Protein AF-A0A812UAV3-F1 (afdb_monomer)

Solvent-accessible surface area (backbone atoms only — not comparable to full-atom values): 24416 Å² total; per-residue (Å²): 135,82,79,85,73,84,75,76,77,79,78,67,85,79,80,67,70,70,55,84,59,73,52,41,30,26,35,54,51,100,90,45,75,41,75,50,57,68,69,61,24,50,52,53,50,53,34,50,75,70,68,50,48,68,52,76,51,78,52,83,92,41,41,26,45,36,31,65,83,81,31,32,38,28,34,68,79,81,64,49,73,31,49,43,48,80,42,46,48,85,60,47,77,77,42,89,72,80,38,66,63,57,42,49,52,50,43,66,77,47,30,64,61,61,100,86,54,86,52,33,39,32,72,67,38,46,73,77,63,51,90,75,89,85,60,59,70,69,58,48,51,52,50,52,51,50,50,54,62,70,30,51,63,79,84,58,95,38,34,45,64,64,34,51,36,50,39,52,47,39,61,70,46,65,55,46,72,69,50,49,51,52,53,48,53,53,48,33,61,49,40,76,79,37,81,56,52,63,62,51,52,50,54,47,48,63,73,37,24,42,32,57,80,86,39,54,42,68,37,27,39,46,70,30,50,53,51,48,24,60,59,30,65,76,49,63,90,85,43,64,54,30,58,35,23,52,52,50,52,52,28,49,79,69,74,61,44,82,67,59,91,83,31,63,36,31,48,47,53,50,52,39,41,55,70,66,36,57,68,25,52,30,29,42,32,34,27,49,78,50,75,84,42,20,74,70,45,16,77,70,62,37,94,84,42,78,56,52,80,42,37,29,36,32,36,49,44,94,90,56,55,37,20,38,36,43,29,36,39,75,46,80,41,57,67,67,68,52,100,77,44,67,55,78,39,80,42,78,58,54,52,30,60,72,51,72,66,55,52,54,47,48,42,60,71,75,37,43,91,64,51,28,56,90,54,48,30,71,66,85,39,35,19,54,58,50,36,26,56,50,31,37,69,52,47,61,37,74,56,60,64,77,62,68,47,42,43,60,59,42,72,74,22,71,62,51,61,75,40,41,71,59,45,34,63,72,57,43,56,79,81,128

Sequence (432 aa):
MPHPRRRELAVGKTISIQIELNEIVEVWRGGDWQCLIPSESLEMIRKREAHVRSFVISSNRGSYDIDLDSMTRKDHLSGRTRAIRFTHVEGLQDSGNWDFDKCKDFFTDMASGNAESEPLLTQDDLLCKWPGAVMDGDLLGETVREVMRSASLRDLAGLTKEEWVNYWALQVGEPSAASVAELTERLRVVLQYDSKVLERLQAIFEAFATAILGRNSLALPIDGLLEACRTMEAFPDHVMEKFWAQDILRQHDEGKLALEEDEELNYHDFMSVMLGRKRQKVYLLMYDITDGRASFWSWLLGPHFRAFWHTGVMVEFADKPGEFWFGGKVFLSTPCTTPFGEPVEKRFMGYTYRSREEVIHHIGVNFAHEFHKDSYDALTHNCNHFSDKLMMYLANEHVPEEILKQPELILNSPAVQLARPFLNRRFFVQGS

pLDDT: mean 77.72, std 17.41, range [23.72, 98.0]

Organism: Symbiodinium pilosum (NCBI:txid2952)

Radius of gyration: 24.92 Å; Cα contacts (8 Å, |Δi|>4): 625; chains: 1; bounding box: 63×48×78 Å

Secondary structure (DSSP, 8-state):
-PPPP-------------B--SEEEEEEETTEEEEPPHHHHHHHHHHHHTT--EEEEEETTEEEEEETTTTEEEETTT--EEEEEEEEGGGGGGS----HHHHHHHHHHH-B--TTS--BB-HHHHHHH-TT--S-HHHHHHHHHHHHHHH-SS--SSB-HHHHHHHHHHHHT---HHHHHHHHHHHHHHHTT-TTHHHHHHHHHHHHSPEETTEE-SEEEHHHHHHHHHHHTTS-TTSHHHHHHHHHHHHHHTT--SS-TT-EEEHHHHHHHHTT---EEEEEEEEETTTT-HHHHHHHH-TT----EEEEEEE--SS--EEEEESSSEEEE-TT-STT-S-SEEEEEEEE---HHHHHHHIIIIITTTSSTTT-BTTTBSHHHHHHHHHHHHHS-PPPHHHHTHHHHHHT-HHHHHHHHHHHHHHS----

InterPro domains:
  IPR008580 PPPDE peptidase domain [PF05903] (281-421)
  IPR008580 PPPDE peptidase domain [PS51858] (280-424)
  IPR008580 PPPDE peptidase domain [PTHR12378] (278-403)
  IPR008580 PPPDE peptidase domain [SM01179] (280-425)
  IPR042266 PPPDE peptidase domain superfamily [G3DSA:3.90.1720.30] (276-430)

Structure (mmCIF, N/CA/C/O backbone):
data_AF-A0A812UAV3-F1
#
_entry.id   AF-A0A812UAV3-F1
#
loop_
_atom_site.group_PDB
_atom_site.id
_atom_site.type_symbol
_atom_site.label_atom_id
_atom_site.label_alt_id
_atom_site.label_comp_id
_atom_site.label_asym_id
_atom_site.label_entity_id
_atom_site.label_seq_id
_atom_site.pdbx_PDB_ins_code
_atom_site.Cartn_x
_atom_site.Cartn_y
_atom_site.Cartn_z
_atom_site.occupancy
_atom_site.B_iso_or_equiv
_atom_site.auth_seq_id
_atom_site.auth_comp_id
_atom_site.auth_asym_id
_atom_site.auth_atom_id
_atom_site.pdbx_PDB_model_num
ATOM 1 N N . MET A 1 1 ? -33.068 -12.800 41.520 1.00 29.50 1 MET A N 1
ATOM 2 C CA . MET A 1 1 ? -31.710 -13.158 41.054 1.00 29.50 1 MET A CA 1
ATOM 3 C C . MET A 1 1 ? -31.037 -11.874 40.594 1.00 29.50 1 MET A C 1
ATOM 5 O O . MET A 1 1 ? -31.668 -11.166 39.820 1.00 29.50 1 MET A O 1
ATOM 9 N N . PRO A 1 2 ? -29.867 -11.492 41.126 1.00 29.45 2 PRO A N 1
ATOM 10 C CA . PRO A 1 2 ? -29.251 -10.213 40.795 1.00 29.45 2 PRO A CA 1
ATOM 11 C C . PRO A 1 2 ? -28.502 -10.281 39.456 1.00 29.45 2 PRO A C 1
ATOM 13 O O . PRO A 1 2 ? -27.875 -11.291 39.142 1.00 29.45 2 PRO A O 1
ATOM 16 N N . HIS A 1 3 ? -28.594 -9.187 38.694 1.00 23.72 3 HIS A N 1
ATOM 17 C CA . HIS A 1 3 ? -27.907 -8.924 37.425 1.00 23.72 3 HIS A CA 1
ATOM 18 C C . HIS A 1 3 ? -26.403 -9.268 37.464 1.00 23.72 3 HIS A C 1
ATOM 20 O O . HIS A 1 3 ? -25.733 -8.938 38.450 1.00 23.72 3 HIS A O 1
ATOM 26 N N . PRO A 1 4 ? -25.831 -9.846 36.389 1.00 27.66 4 PRO A N 1
ATOM 27 C CA . PRO A 1 4 ? -24.388 -9.992 36.274 1.00 27.66 4 PRO A CA 1
ATOM 28 C C . PRO A 1 4 ? -23.755 -8.605 36.092 1.00 27.66 4 PRO A C 1
ATOM 30 O O . PRO A 1 4 ? -24.096 -7.853 35.180 1.00 27.66 4 PRO A O 1
ATOM 33 N N . ARG A 1 5 ? -22.851 -8.258 37.012 1.00 27.56 5 ARG A N 1
ATOM 34 C CA . ARG A 1 5 ? -22.060 -7.022 36.995 1.00 27.56 5 ARG A CA 1
ATOM 35 C C . ARG A 1 5 ? -21.186 -6.994 35.738 1.00 27.56 5 ARG A C 1
ATOM 37 O O . ARG A 1 5 ? -20.491 -7.975 35.470 1.00 27.56 5 ARG A O 1
ATOM 44 N N . ARG A 1 6 ? -21.185 -5.862 35.019 1.00 29.69 6 ARG A N 1
ATOM 45 C CA . ARG A 1 6 ? -20.138 -5.502 34.047 1.00 29.69 6 ARG A CA 1
ATOM 46 C C . ARG A 1 6 ? -18.783 -5.702 34.732 1.00 29.69 6 ARG A C 1
ATOM 48 O O . ARG A 1 6 ? -18.502 -5.037 35.725 1.00 29.69 6 ARG A O 1
ATOM 55 N N . ARG A 1 7 ? -17.978 -6.648 34.247 1.00 27.36 7 ARG A N 1
ATOM 56 C CA . ARG A 1 7 ? -16.551 -6.689 34.571 1.00 27.36 7 ARG A CA 1
ATOM 57 C C . AR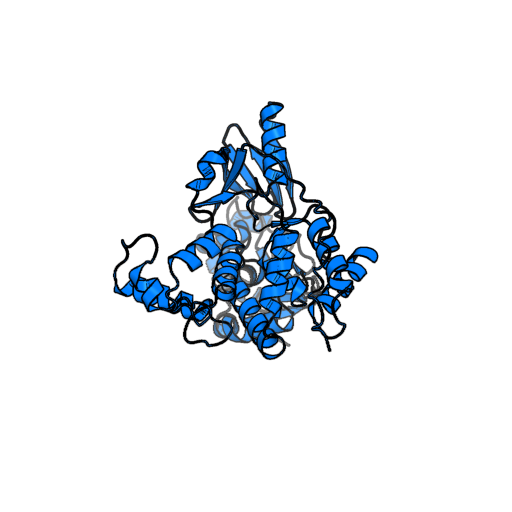G A 1 7 ? -15.896 -5.628 33.701 1.00 27.36 7 ARG A C 1
ATOM 59 O O . ARG A 1 7 ? -15.820 -5.804 32.491 1.00 27.36 7 ARG A O 1
ATOM 66 N N . GLU A 1 8 ? -15.503 -4.520 34.318 1.00 27.48 8 GLU A N 1
ATOM 67 C CA . GLU A 1 8 ? -14.506 -3.623 33.743 1.00 27.48 8 GLU A CA 1
ATOM 68 C C . GLU A 1 8 ? -13.278 -4.468 33.397 1.00 27.48 8 GLU A C 1
ATOM 70 O O . GLU A 1 8 ? -12.745 -5.188 34.248 1.00 27.48 8 GLU A O 1
ATOM 75 N N . LEU A 1 9 ? -12.891 -4.444 32.120 1.00 28.59 9 LEU A N 1
ATOM 76 C CA . LEU A 1 9 ? -11.579 -4.899 31.687 1.00 28.59 9 LEU A CA 1
ATOM 77 C C . LEU A 1 9 ? -10.562 -4.122 32.521 1.00 28.59 9 LEU A C 1
ATOM 79 O O . LEU A 1 9 ? -10.534 -2.893 32.482 1.00 28.59 9 LEU A O 1
ATOM 83 N N . ALA A 1 10 ? -9.779 -4.839 33.324 1.00 26.75 10 ALA A N 1
ATOM 84 C CA . ALA A 1 10 ? -8.639 -4.258 34.003 1.00 26.75 10 ALA A CA 1
ATOM 85 C C . ALA A 1 10 ? -7.691 -3.752 32.914 1.00 26.75 10 ALA A C 1
ATOM 87 O O . ALA A 1 10 ? -7.041 -4.547 32.239 1.00 26.75 10 ALA A O 1
ATOM 88 N N . VAL A 1 11 ? -7.686 -2.434 32.716 1.00 33.81 11 VAL A N 1
ATOM 89 C CA . VAL A 1 11 ? -6.739 -1.724 31.861 1.00 33.81 11 VAL A CA 1
ATOM 90 C C . VAL A 1 11 ? -5.353 -2.071 32.395 1.00 33.81 11 VAL A C 1
ATOM 92 O O . VAL A 1 11 ? -4.968 -1.649 33.489 1.00 33.81 11 VAL A O 1
ATOM 95 N N . GLY A 1 12 ? -4.653 -2.945 31.670 1.00 28.44 12 GLY A N 1
ATOM 96 C CA . GLY A 1 12 ? -3.251 -3.244 31.918 1.00 28.44 12 GLY A CA 1
ATOM 97 C C . GLY A 1 12 ? -2.475 -1.935 31.926 1.00 28.44 12 GLY A C 1
ATOM 98 O O . GLY A 1 12 ? -2.817 -1.016 31.185 1.00 28.44 12 GLY A O 1
ATOM 99 N N . LYS A 1 13 ? -1.490 -1.829 32.827 1.00 30.80 13 LYS A N 1
ATOM 100 C CA . LYS A 1 13 ? -0.606 -0.666 32.977 1.00 30.80 13 LYS A CA 1
ATOM 101 C C . LYS A 1 13 ? -0.277 -0.078 31.605 1.00 30.80 13 LYS A C 1
ATOM 103 O O . LYS A 1 13 ? 0.493 -0.669 30.858 1.00 30.80 13 LYS A O 1
ATOM 108 N N . THR A 1 14 ? -0.852 1.084 31.320 1.00 27.95 14 THR A N 1
ATOM 109 C CA . THR A 1 14 ? -0.539 1.918 30.170 1.00 27.95 14 THR A CA 1
ATOM 110 C C . THR A 1 14 ? 0.965 2.178 30.186 1.00 27.95 14 THR A C 1
ATOM 112 O O . THR A 1 14 ? 1.448 3.005 30.956 1.00 27.95 14 THR A O 1
ATOM 115 N N . ILE A 1 15 ? 1.733 1.457 29.370 1.00 31.69 15 ILE A N 1
ATOM 116 C CA . ILE A 1 15 ? 3.053 1.925 28.944 1.00 31.69 15 ILE A CA 1
ATOM 117 C C . ILE A 1 15 ? 2.779 2.828 27.742 1.00 31.69 15 ILE A C 1
ATOM 119 O O . ILE A 1 15 ? 3.135 2.539 26.609 1.00 31.69 15 ILE A O 1
ATOM 123 N N . SER A 1 16 ? 2.067 3.927 27.992 1.00 32.41 16 SER A N 1
ATOM 124 C CA . SER A 1 16 ? 2.140 5.078 27.111 1.00 32.41 16 SER A CA 1
ATOM 125 C C . SER A 1 16 ? 3.546 5.603 27.309 1.00 32.41 16 SER A C 1
ATOM 127 O O . SER A 1 16 ? 3.861 6.140 28.376 1.00 32.41 16 SER A O 1
ATOM 129 N N . ILE A 1 17 ? 4.409 5.448 26.312 1.00 34.84 17 ILE A N 1
ATOM 130 C CA . ILE A 1 17 ? 5.574 6.315 26.223 1.00 34.84 17 ILE A CA 1
ATOM 131 C C . ILE A 1 17 ? 4.994 7.702 25.912 1.00 34.84 17 ILE A C 1
ATOM 133 O O . ILE A 1 17 ? 4.846 8.085 24.758 1.00 34.84 17 ILE A O 1
ATOM 137 N N . GLN A 1 18 ? 4.556 8.424 26.950 1.00 36.97 18 GLN A N 1
ATOM 138 C CA . GLN A 1 18 ? 4.227 9.840 26.855 1.00 36.97 18 GLN A CA 1
ATOM 139 C C . GLN A 1 18 ? 5.548 10.555 26.598 1.00 36.97 18 GLN A C 1
ATOM 141 O O . GLN A 1 18 ? 6.266 10.924 27.525 1.00 36.97 18 GLN A O 1
ATOM 146 N N . ILE A 1 19 ? 5.917 10.687 25.329 1.00 42.50 19 ILE A N 1
ATOM 147 C CA . ILE A 1 19 ? 7.001 11.582 24.962 1.00 42.50 19 ILE A CA 1
ATOM 148 C C . ILE A 1 19 ? 6.395 12.989 25.016 1.00 42.50 19 ILE A C 1
ATOM 150 O O . ILE A 1 19 ? 5.653 13.391 24.121 1.00 42.50 19 ILE A O 1
ATOM 154 N N . GLU A 1 20 ? 6.661 13.722 26.099 1.00 45.09 20 GLU A N 1
ATOM 155 C CA . GLU A 1 20 ? 6.374 15.158 26.197 1.00 45.09 20 GLU A CA 1
ATOM 156 C C . GLU A 1 20 ? 7.311 15.915 25.242 1.00 45.09 20 GLU A C 1
ATOM 158 O O . GLU A 1 20 ? 8.375 16.405 25.615 1.00 45.09 20 GLU A O 1
ATOM 163 N N . LEU A 1 21 ? 6.948 15.945 23.962 1.00 53.19 21 LEU A N 1
ATOM 164 C CA . LEU A 1 21 ? 7.603 16.767 22.953 1.00 53.19 21 LEU A CA 1
ATOM 165 C C . LEU A 1 21 ? 6.925 18.139 22.918 1.00 53.19 21 LEU A C 1
ATOM 167 O O . LEU A 1 21 ? 5.757 18.230 22.567 1.00 53.19 21 LEU A O 1
ATOM 171 N N . ASN A 1 22 ? 7.660 19.217 23.204 1.00 63.59 22 ASN A N 1
ATOM 172 C CA . ASN A 1 22 ? 7.164 20.595 23.018 1.00 63.59 22 ASN A CA 1
ATOM 173 C C . ASN A 1 22 ? 7.188 21.045 21.541 1.00 63.59 22 ASN A C 1
ATOM 175 O O . ASN A 1 22 ? 6.750 22.150 21.201 1.00 63.59 22 ASN A O 1
ATOM 179 N N . GLU A 1 23 ? 7.727 20.203 20.660 1.00 64.75 23 GLU A N 1
ATOM 180 C CA . GLU A 1 23 ? 7.953 20.474 19.246 1.00 64.75 23 GLU A CA 1
ATOM 181 C C . GLU A 1 23 ? 7.937 19.158 18.457 1.00 64.75 23 GLU A C 1
ATOM 183 O O . GLU A 1 23 ? 8.427 18.140 18.942 1.00 64.75 23 GLU A O 1
ATOM 188 N N . ILE A 1 24 ? 7.384 19.174 17.247 1.00 71.94 24 ILE A N 1
ATOM 189 C CA . ILE A 1 24 ? 7.408 18.054 16.303 1.00 71.94 24 ILE A CA 1
ATOM 190 C C . ILE A 1 24 ? 8.087 18.494 15.012 1.00 71.94 24 ILE A C 1
ATOM 192 O O . ILE A 1 24 ? 8.137 19.686 14.704 1.00 71.94 24 ILE A O 1
ATOM 196 N N . VAL A 1 25 ? 8.588 17.543 14.233 1.00 76.75 25 VAL A N 1
ATOM 197 C CA . VAL A 1 25 ? 9.065 17.832 12.885 1.00 76.75 25 VAL A CA 1
ATOM 198 C C . VAL A 1 25 ? 7.982 17.465 11.884 1.00 76.75 25 VAL A C 1
ATOM 200 O O . VAL A 1 25 ? 7.419 16.378 11.940 1.00 76.75 25 VAL A O 1
ATOM 203 N N . GLU A 1 26 ? 7.700 18.355 10.943 1.00 74.44 26 GLU A N 1
ATOM 204 C CA . GLU A 1 26 ? 6.850 18.080 9.791 1.00 74.44 26 GLU A CA 1
ATOM 205 C C . GLU A 1 26 ? 7.687 18.018 8.513 1.00 74.44 26 GLU A C 1
ATOM 207 O O . GLU A 1 26 ? 8.721 18.674 8.390 1.00 74.44 26 GLU A O 1
ATOM 212 N N . VAL A 1 27 ? 7.227 17.246 7.535 1.00 71.88 27 VAL A N 1
ATOM 213 C CA . VAL A 1 27 ? 7.831 17.103 6.210 1.00 71.88 27 VAL A CA 1
ATOM 214 C C . VAL A 1 27 ? 6.808 17.457 5.138 1.00 71.88 27 VAL A C 1
ATOM 216 O O . VAL A 1 27 ? 5.647 17.061 5.213 1.00 71.88 27 VAL A O 1
ATOM 219 N N . TRP A 1 28 ? 7.243 18.187 4.115 1.00 56.81 28 TRP A N 1
ATOM 220 C CA . TRP A 1 28 ? 6.389 18.581 3.001 1.00 56.81 28 TRP A CA 1
ATOM 221 C C . TRP A 1 28 ? 6.130 17.400 2.060 1.00 56.81 28 TRP A C 1
ATOM 223 O O . TRP A 1 28 ? 7.046 16.859 1.416 1.00 56.81 28 TRP A O 1
ATOM 233 N N . ARG A 1 29 ? 4.867 16.981 1.969 1.00 50.66 29 ARG A N 1
ATOM 234 C CA . ARG A 1 29 ? 4.413 15.847 1.157 1.00 50.66 29 ARG A CA 1
ATOM 235 C C . ARG A 1 29 ? 3.079 16.183 0.501 1.00 50.66 29 ARG A C 1
ATOM 237 O O . ARG A 1 29 ? 2.176 16.679 1.150 1.00 50.66 29 ARG A O 1
ATOM 244 N N . GLY A 1 30 ? 2.975 15.956 -0.810 1.00 37.59 30 GLY A N 1
ATOM 245 C CA . GLY A 1 30 ? 1.693 16.054 -1.519 1.00 37.59 30 GLY A CA 1
ATOM 246 C C . GLY A 1 30 ? 1.026 17.437 -1.538 1.00 37.59 30 GLY A C 1
ATOM 247 O O . GLY A 1 30 ? -0.136 17.515 -1.906 1.00 37.59 30 GLY A O 1
ATOM 248 N N . GLY A 1 31 ? 1.738 18.514 -1.183 1.00 38.38 31 GLY A N 1
ATOM 249 C CA . GLY A 1 31 ? 1.158 19.859 -1.081 1.00 38.38 31 GLY A CA 1
ATOM 250 C C . GLY A 1 31 ? 0.752 20.274 0.336 1.00 38.38 31 GLY A C 1
ATOM 251 O O . GLY A 1 31 ? 0.177 21.349 0.480 1.00 38.38 31 GLY A O 1
ATOM 252 N N . ASP A 1 32 ? 1.075 19.469 1.354 1.00 43.56 32 ASP A N 1
ATOM 253 C CA . ASP A 1 32 ? 0.827 19.786 2.763 1.00 43.56 32 ASP A CA 1
ATOM 254 C C . ASP A 1 32 ? 1.996 19.359 3.680 1.00 43.56 32 ASP A C 1
ATOM 256 O O . ASP A 1 32 ? 2.946 18.686 3.257 1.00 43.56 32 ASP A O 1
ATOM 260 N N . TRP A 1 33 ? 1.947 19.782 4.943 1.00 59.53 33 TRP A N 1
ATOM 261 C CA . TRP A 1 33 ? 2.904 19.444 5.994 1.00 59.53 33 TRP A CA 1
ATOM 262 C C . TRP A 1 33 ? 2.409 18.265 6.829 1.00 59.53 33 TRP A C 1
ATOM 264 O O . TRP A 1 33 ? 1.435 18.372 7.565 1.00 59.53 33 TRP A O 1
ATOM 274 N N . GLN A 1 34 ? 3.129 17.147 6.764 1.00 58.25 34 GLN A N 1
ATOM 275 C CA . GLN A 1 34 ? 2.808 15.957 7.548 1.00 58.25 34 GLN A CA 1
ATOM 276 C C . GLN A 1 34 ? 3.785 15.780 8.696 1.00 58.25 34 GLN A C 1
ATOM 278 O O . GLN A 1 34 ? 4.998 15.853 8.492 1.00 58.25 34 GLN A O 1
ATOM 283 N N . CYS A 1 35 ? 3.273 15.489 9.890 1.00 64.31 35 CYS A N 1
ATOM 284 C CA . CYS A 1 35 ? 4.113 15.165 11.034 1.00 64.31 35 CYS A CA 1
ATOM 285 C C . CYS A 1 35 ? 4.957 13.914 10.756 1.00 64.31 35 CYS A C 1
ATOM 287 O O . CYS A 1 35 ? 4.458 12.881 10.301 1.00 64.31 35 CYS A O 1
ATOM 289 N N . LEU A 1 36 ? 6.251 14.010 11.049 1.00 65.25 36 LEU A N 1
ATOM 290 C CA . LEU A 1 36 ? 7.094 12.839 11.213 1.00 65.25 36 LEU A CA 1
ATOM 291 C C . LEU A 1 36 ? 6.677 12.099 12.476 1.00 65.25 36 LEU A C 1
ATOM 293 O O . LEU A 1 36 ? 6.105 12.675 13.407 1.00 65.25 36 LEU A O 1
ATOM 297 N N . ILE A 1 37 ? 7.000 10.812 12.508 1.00 61.44 37 ILE A N 1
ATOM 298 C CA . ILE A 1 37 ? 6.755 10.008 13.695 1.00 61.44 37 ILE A CA 1
ATOM 299 C C . ILE A 1 37 ? 7.550 10.562 14.896 1.00 61.44 37 ILE A C 1
ATOM 301 O O . ILE A 1 37 ? 8.578 11.230 14.706 1.00 61.44 37 ILE A O 1
ATOM 305 N N . PRO A 1 38 ? 7.088 10.339 16.139 1.00 64.31 38 PRO A N 1
ATOM 306 C CA . PRO A 1 38 ? 7.697 10.933 17.331 1.00 64.31 38 PRO A CA 1
ATOM 307 C C . PRO A 1 38 ? 9.167 10.581 17.510 1.00 64.31 38 PRO A C 1
ATOM 309 O O . PRO A 1 38 ? 9.953 11.436 17.907 1.00 64.31 38 PRO A O 1
ATOM 312 N N . SER A 1 39 ? 9.542 9.343 17.194 1.00 64.50 39 SER A N 1
ATOM 313 C CA . SER A 1 39 ? 10.918 8.851 17.257 1.00 64.50 39 SER A CA 1
ATOM 314 C C . SER A 1 39 ? 11.849 9.634 16.321 1.00 64.50 39 SER A C 1
ATOM 316 O O . SER A 1 39 ? 12.852 10.183 16.784 1.00 64.50 39 SER A O 1
ATOM 318 N N . GLU A 1 40 ? 11.475 9.792 15.046 1.00 74.75 40 GLU A N 1
ATOM 319 C CA . GLU A 1 40 ? 12.210 10.616 14.072 1.00 74.75 40 GLU A CA 1
ATOM 320 C C . GLU A 1 40 ? 12.271 12.084 14.517 1.00 74.75 40 GLU A C 1
ATOM 322 O O . GLU A 1 40 ? 13.341 12.694 14.521 1.00 74.75 40 GLU A O 1
ATOM 327 N N . SER A 1 41 ? 11.137 12.652 14.941 1.00 74.75 41 SER A N 1
ATOM 328 C CA . SER A 1 41 ? 11.074 14.040 15.412 1.00 74.75 41 SER A CA 1
ATOM 329 C C . SER A 1 41 ? 12.000 14.273 16.607 1.00 74.75 41 SER A C 1
ATOM 331 O O . SER A 1 41 ? 12.772 15.231 16.619 1.00 74.75 41 SER A O 1
ATOM 333 N N . LEU A 1 42 ? 11.973 13.373 17.593 1.00 74.81 42 LEU A N 1
ATOM 334 C CA . LEU A 1 42 ? 12.808 13.438 18.788 1.00 74.81 42 LEU A CA 1
ATOM 335 C C . LEU A 1 42 ? 14.292 13.313 18.444 1.00 74.81 42 LEU A C 1
ATOM 337 O O . LEU A 1 42 ? 15.112 14.041 19.006 1.00 74.81 42 LEU A O 1
ATOM 341 N N . GLU A 1 43 ? 14.657 12.418 17.527 1.00 81.75 43 GLU A N 1
ATOM 342 C CA . GLU A 1 43 ? 16.038 12.310 17.065 1.00 81.75 43 GLU A CA 1
ATOM 343 C C . GLU A 1 43 ? 16.500 13.610 16.397 1.00 81.75 43 GLU A C 1
ATOM 345 O O . GLU A 1 43 ? 17.554 14.142 16.754 1.00 81.75 43 GLU A O 1
ATOM 350 N N . MET A 1 44 ? 15.697 14.179 15.497 1.00 84.75 44 MET A N 1
ATOM 351 C CA . MET A 1 44 ? 16.026 15.438 14.823 1.00 84.75 44 MET A CA 1
ATOM 352 C C . MET A 1 44 ? 16.166 16.602 15.803 1.00 84.75 44 MET A C 1
ATOM 354 O O . MET A 1 44 ? 17.103 17.394 15.688 1.00 84.75 44 MET A O 1
ATOM 358 N N . ILE A 1 45 ? 15.275 16.690 16.792 1.00 81.12 45 ILE A N 1
ATOM 359 C CA . ILE A 1 45 ? 15.329 17.706 17.848 1.00 81.12 45 ILE A CA 1
ATOM 360 C C . ILE A 1 45 ? 16.605 17.540 18.677 1.00 81.12 45 ILE A C 1
ATOM 362 O O . ILE A 1 45 ? 17.350 18.506 18.837 1.00 81.12 45 ILE A O 1
ATOM 366 N N . ARG A 1 46 ? 16.933 16.316 19.11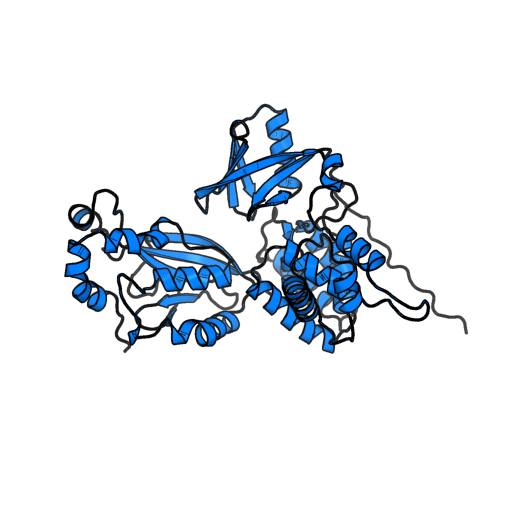4 1.00 84.44 46 ARG A N 1
ATOM 367 C CA . ARG A 1 46 ? 18.173 16.028 19.859 1.00 84.44 46 ARG A CA 1
ATOM 368 C C . ARG A 1 46 ? 19.421 16.398 19.064 1.00 84.44 46 ARG A C 1
ATOM 370 O O . ARG A 1 46 ? 20.352 16.981 19.615 1.00 84.44 46 ARG A O 1
ATOM 377 N N . LYS A 1 47 ? 19.460 16.079 17.767 1.00 90.06 47 LYS A N 1
ATOM 378 C CA . LYS A 1 47 ? 20.584 16.431 16.884 1.00 90.06 47 LYS A CA 1
ATOM 379 C C . LYS A 1 47 ? 20.708 17.945 16.724 1.00 90.06 47 LYS A C 1
ATOM 381 O O . LYS A 1 47 ? 21.815 18.471 16.834 1.00 90.06 47 LYS A O 1
ATOM 386 N N . ARG A 1 48 ? 19.583 18.648 16.556 1.00 90.81 48 ARG A N 1
ATOM 387 C CA . ARG A 1 48 ? 19.533 20.115 16.502 1.00 90.81 48 ARG A CA 1
ATOM 388 C C . ARG A 1 48 ? 20.058 20.747 17.793 1.00 90.81 48 ARG A C 1
ATOM 390 O O . ARG A 1 48 ? 20.889 21.648 17.725 1.00 90.81 48 ARG A O 1
ATOM 397 N N . GLU A 1 49 ? 19.617 20.266 18.956 1.00 86.31 49 GLU A N 1
ATOM 398 C CA . GLU A 1 49 ? 20.072 20.733 20.277 1.00 86.31 49 GLU A CA 1
ATOM 399 C C . GLU A 1 49 ? 21.559 20.443 20.514 1.00 86.31 49 GLU A C 1
ATOM 401 O O . GLU A 1 49 ? 22.290 21.276 21.051 1.00 86.31 49 GLU A O 1
ATOM 406 N N . ALA A 1 50 ? 22.049 19.305 20.019 1.00 90.06 50 ALA A N 1
ATOM 407 C CA . ALA A 1 50 ? 23.469 18.963 19.993 1.00 90.06 50 ALA A CA 1
ATOM 408 C C . ALA A 1 50 ? 24.275 19.739 18.929 1.00 90.06 50 ALA A C 1
ATOM 410 O O . ALA A 1 50 ? 25.460 19.466 18.743 1.00 90.06 50 ALA A O 1
ATOM 411 N N . HIS A 1 51 ? 23.659 20.707 18.238 1.00 89.81 51 HIS A N 1
ATOM 412 C CA . HIS A 1 51 ? 24.265 21.530 17.187 1.00 89.81 51 HIS A CA 1
ATOM 413 C C . HIS A 1 51 ? 24.791 20.725 15.983 1.00 89.81 51 HIS A C 1
ATOM 415 O O . HIS A 1 51 ? 25.631 21.208 15.222 1.00 89.81 51 HIS A O 1
ATOM 421 N N . VAL A 1 52 ? 24.274 19.512 15.769 1.00 93.56 52 VAL A N 1
ATOM 422 C CA . VAL A 1 52 ? 24.572 18.685 14.597 1.00 93.56 52 VAL A CA 1
ATOM 423 C C . VAL A 1 52 ? 23.642 19.109 13.463 1.00 93.56 52 VAL A C 1
ATOM 425 O O . VAL A 1 52 ? 22.428 18.953 13.559 1.00 93.56 52 VAL A O 1
ATOM 428 N N . ARG A 1 53 ? 24.211 19.671 12.391 1.00 90.62 53 ARG A N 1
ATOM 429 C CA . ARG A 1 53 ? 23.442 20.243 11.270 1.00 90.62 53 ARG A CA 1
ATOM 430 C C . ARG A 1 53 ? 23.154 19.263 10.142 1.00 90.62 53 ARG A C 1
ATOM 432 O O . ARG A 1 53 ? 22.137 19.408 9.479 1.00 90.62 53 ARG A O 1
ATOM 439 N N . SER A 1 54 ? 24.001 18.252 9.966 1.00 93.44 54 SER A N 1
ATOM 440 C CA . SER A 1 54 ? 23.794 17.195 8.979 1.00 93.44 54 SER A CA 1
ATOM 441 C C . SER A 1 54 ? 24.045 15.825 9.593 1.00 93.44 54 SER A C 1
ATOM 443 O O . SER A 1 54 ? 25.030 15.625 10.310 1.00 93.44 54 SER A O 1
ATOM 445 N N . PHE A 1 55 ? 23.112 14.906 9.375 1.00 95.00 55 PHE A N 1
ATOM 446 C CA . PHE A 1 55 ? 23.131 13.553 9.921 1.00 95.00 55 PHE A CA 1
ATOM 447 C C . PHE A 1 55 ? 22.185 12.655 9.126 1.00 95.00 55 PHE A C 1
ATOM 449 O O . PHE A 1 55 ? 21.326 13.138 8.395 1.00 95.00 55 PHE A O 1
ATOM 456 N N . VAL A 1 56 ? 22.337 11.345 9.293 1.00 89.75 56 VAL A N 1
ATOM 457 C CA . VAL A 1 56 ? 21.436 10.356 8.703 1.00 89.75 56 VAL A CA 1
ATOM 458 C C . VAL A 1 56 ? 20.456 9.889 9.770 1.00 89.75 56 VAL A C 1
ATOM 460 O O . VAL A 1 56 ? 20.884 9.562 10.876 1.00 89.75 56 VAL A O 1
ATOM 463 N N . ILE A 1 57 ? 19.170 9.848 9.427 1.00 83.50 57 ILE A N 1
ATOM 464 C CA . ILE A 1 57 ? 18.152 9.104 10.177 1.00 83.50 57 ILE A CA 1
ATOM 465 C C . ILE A 1 57 ? 17.780 7.880 9.357 1.00 83.50 57 ILE A C 1
ATOM 467 O O . ILE A 1 57 ? 17.526 7.990 8.160 1.00 83.50 57 ILE A O 1
ATOM 471 N N . SER A 1 58 ? 17.742 6.718 9.994 1.00 71.94 58 SER A N 1
ATOM 472 C CA . SER A 1 58 ? 17.231 5.489 9.388 1.00 71.94 58 SER A CA 1
ATOM 473 C C . SER A 1 58 ? 15.904 5.138 10.042 1.00 71.94 58 SER A C 1
ATOM 475 O O . SER A 1 58 ? 15.831 5.061 11.263 1.00 71.94 58 SER A O 1
ATOM 477 N N . SER A 1 59 ? 14.863 4.954 9.234 1.00 59.59 59 SER A N 1
ATOM 478 C CA . SER A 1 59 ? 13.565 4.455 9.682 1.00 59.59 59 SER A CA 1
ATOM 479 C C . SER A 1 59 ? 12.999 3.444 8.689 1.00 59.59 59 SER A C 1
ATOM 481 O O . SER A 1 59 ? 13.532 3.228 7.599 1.00 59.59 59 SER A O 1
ATOM 483 N N . ASN A 1 60 ? 11.861 2.856 9.042 1.00 48.19 60 ASN A N 1
ATOM 484 C CA . ASN A 1 60 ? 11.115 1.916 8.205 1.00 48.19 60 ASN A CA 1
ATOM 485 C C . ASN A 1 60 ? 10.612 2.506 6.874 1.00 48.19 60 ASN A C 1
ATOM 487 O O . ASN A 1 60 ? 10.240 1.774 5.955 1.00 48.19 60 ASN A O 1
ATOM 491 N N . ARG A 1 61 ? 10.602 3.840 6.759 1.00 50.53 61 ARG A N 1
ATOM 492 C CA . ARG A 1 61 ? 10.270 4.570 5.531 1.00 50.53 61 ARG A CA 1
ATOM 493 C C . ARG A 1 61 ? 11.498 4.799 4.643 1.00 50.53 61 ARG A C 1
ATOM 495 O O . ARG A 1 61 ? 11.341 5.382 3.574 1.00 50.53 61 ARG A O 1
ATOM 502 N N . GLY A 1 62 ? 12.700 4.423 5.080 1.00 60.12 62 GLY A N 1
ATOM 503 C CA . GLY A 1 62 ? 13.953 4.606 4.349 1.00 60.12 62 GLY A CA 1
ATOM 504 C C . GLY A 1 62 ? 15.078 5.197 5.200 1.00 60.12 62 GLY A C 1
ATOM 505 O O . GLY A 1 62 ? 14.912 5.543 6.368 1.00 60.12 62 GLY A O 1
ATOM 506 N N . SER A 1 63 ? 16.248 5.331 4.586 1.00 75.50 63 SER A N 1
ATOM 507 C CA . SER A 1 63 ? 17.361 6.098 5.147 1.00 75.50 63 SER A CA 1
ATOM 508 C C . SER A 1 63 ? 17.330 7.506 4.573 1.00 75.50 63 SER A C 1
ATOM 510 O O . SER A 1 63 ? 17.058 7.690 3.386 1.00 75.50 63 SER A O 1
ATOM 512 N N . TYR A 1 64 ? 17.579 8.501 5.416 1.00 83.06 64 TYR A N 1
ATOM 513 C CA . TYR A 1 64 ? 17.394 9.896 5.068 1.00 83.06 64 TYR A CA 1
ATOM 514 C C . TYR A 1 64 ? 18.583 10.750 5.476 1.00 83.06 64 TYR A C 1
ATOM 516 O O . TYR A 1 64 ? 18.908 10.823 6.660 1.00 83.06 64 TYR A O 1
ATOM 524 N N . ASP A 1 65 ? 19.160 11.476 4.520 1.00 88.69 65 ASP A N 1
ATOM 525 C CA . ASP A 1 65 ? 20.062 12.580 4.836 1.00 88.69 65 ASP A CA 1
ATOM 526 C C . ASP A 1 65 ? 19.228 13.760 5.325 1.00 88.69 65 ASP A C 1
ATOM 528 O O . ASP A 1 65 ? 18.401 14.305 4.589 1.00 88.69 65 ASP A O 1
ATOM 532 N N . ILE A 1 66 ? 19.447 14.155 6.571 1.00 93.56 66 ILE A N 1
ATOM 533 C CA . ILE A 1 66 ? 18.874 15.358 7.154 1.00 93.56 66 ILE A CA 1
ATOM 534 C C . ILE A 1 66 ? 19.890 16.487 7.031 1.00 93.56 66 ILE A C 1
ATOM 536 O O . ILE A 1 66 ? 21.053 16.339 7.411 1.00 93.56 66 ILE A O 1
ATOM 540 N N . ASP A 1 67 ? 19.429 17.629 6.535 1.00 89.81 67 ASP A N 1
ATOM 541 C CA . ASP A 1 67 ? 20.170 18.882 6.505 1.00 89.81 67 ASP A CA 1
ATOM 542 C C . ASP A 1 67 ? 19.316 19.974 7.156 1.00 89.81 67 ASP A C 1
ATOM 544 O O . ASP A 1 67 ? 18.311 20.428 6.608 1.00 89.81 67 ASP A O 1
ATOM 548 N N . LEU A 1 68 ? 19.710 20.376 8.363 1.00 90.06 68 LEU A N 1
ATOM 549 C CA . LEU A 1 68 ? 19.021 21.394 9.150 1.00 90.06 68 LEU A CA 1
ATOM 550 C C . LEU A 1 68 ? 19.396 22.827 8.749 1.00 90.06 68 LEU A C 1
ATOM 552 O O . LEU A 1 68 ? 18.746 23.757 9.222 1.00 90.06 68 LEU A O 1
ATOM 556 N N . ASP A 1 69 ? 20.418 23.027 7.913 1.00 84.62 69 ASP A N 1
ATOM 557 C CA . ASP A 1 69 ? 20.756 24.353 7.385 1.00 84.62 69 ASP A CA 1
ATOM 558 C C . ASP A 1 69 ? 19.859 24.688 6.190 1.00 84.62 69 ASP A C 1
ATOM 560 O O . ASP A 1 69 ? 19.330 25.796 6.093 1.00 84.62 69 ASP A O 1
ATOM 564 N N . SER A 1 70 ? 19.629 23.713 5.305 1.00 84.00 70 SER A N 1
ATOM 565 C CA . SER A 1 70 ? 18.669 23.847 4.201 1.00 84.00 70 SER A CA 1
ATOM 566 C C . SER A 1 70 ? 17.236 23.468 4.582 1.00 84.00 70 SER A C 1
ATOM 568 O O . SER A 1 70 ? 16.318 23.695 3.793 1.00 84.00 70 SER A O 1
ATOM 570 N N . MET A 1 71 ? 17.032 22.926 5.788 1.00 89.62 71 MET A N 1
ATOM 571 C CA . MET A 1 71 ? 15.754 22.393 6.263 1.00 89.62 71 MET A CA 1
ATOM 572 C C . MET A 1 71 ? 15.182 21.368 5.282 1.00 89.62 71 MET A C 1
ATOM 574 O O . MET A 1 71 ? 14.029 21.449 4.848 1.00 89.62 71 MET A O 1
ATOM 578 N N . THR A 1 72 ? 16.005 20.379 4.931 1.00 87.25 72 THR A N 1
ATOM 579 C CA . THR A 1 72 ? 15.633 19.311 4.008 1.00 87.25 72 THR A CA 1
ATOM 580 C C . THR A 1 72 ? 15.912 17.908 4.539 1.00 87.25 72 THR A C 1
ATOM 582 O O . THR A 1 72 ? 16.734 17.680 5.425 1.00 87.25 72 THR A O 1
ATOM 585 N N . ARG A 1 73 ? 15.175 16.951 3.975 1.00 87.00 73 ARG A N 1
ATOM 586 C CA . ARG A 1 73 ? 15.295 15.509 4.181 1.00 87.00 73 ARG A CA 1
ATOM 587 C C . ARG A 1 73 ? 15.393 14.846 2.815 1.00 87.00 73 ARG A C 1
ATOM 589 O O . ARG A 1 73 ? 14.441 14.932 2.035 1.00 87.00 73 ARG A O 1
ATOM 596 N N . LYS A 1 74 ? 16.515 14.198 2.514 1.00 83.31 74 LYS A N 1
ATOM 597 C CA . LYS A 1 74 ? 16.726 13.464 1.265 1.00 83.31 74 LYS A CA 1
ATOM 598 C C . LYS A 1 74 ? 16.643 11.971 1.507 1.00 83.31 74 LYS A C 1
ATOM 600 O O . LYS A 1 74 ? 17.426 11.418 2.262 1.00 83.31 74 LYS A O 1
ATOM 605 N N . ASP A 1 75 ? 15.709 11.336 0.831 1.00 76.19 75 ASP A N 1
ATOM 606 C CA . ASP A 1 75 ? 15.528 9.892 0.848 1.00 76.19 75 ASP A CA 1
ATOM 607 C C . ASP A 1 75 ? 16.627 9.188 0.037 1.00 76.19 75 ASP A C 1
ATOM 609 O O . ASP A 1 75 ? 16.868 9.529 -1.123 1.00 76.19 75 ASP A O 1
ATOM 613 N N . HIS A 1 76 ? 17.302 8.211 0.642 1.00 74.88 76 HIS A N 1
ATOM 614 C CA . HIS A 1 76 ? 18.331 7.387 0.001 1.00 74.88 76 HIS A CA 1
ATOM 615 C C . HIS A 1 76 ? 17.749 6.433 -1.043 1.00 74.88 76 HIS A C 1
ATOM 617 O O . HIS A 1 76 ? 18.449 6.087 -1.991 1.00 74.88 76 HIS A O 1
ATOM 623 N N . LEU A 1 77 ? 16.487 6.024 -0.886 1.00 53.16 77 LEU A N 1
ATOM 624 C CA . LEU A 1 77 ? 15.815 5.087 -1.780 1.00 53.16 77 LEU A CA 1
ATOM 625 C C . LEU A 1 77 ? 15.362 5.782 -3.064 1.00 53.16 77 LEU A C 1
ATOM 627 O O . LEU A 1 77 ? 15.741 5.391 -4.167 1.00 53.16 77 LEU A O 1
ATOM 631 N N . SER A 1 78 ? 14.566 6.842 -2.917 1.00 54.34 78 SER A N 1
ATOM 632 C CA . SER A 1 78 ? 14.005 7.572 -4.057 1.00 54.34 78 SER A CA 1
ATOM 633 C C . SER A 1 78 ? 14.924 8.677 -4.589 1.00 54.34 78 SER A C 1
ATOM 635 O O . SER A 1 78 ? 14.670 9.232 -5.658 1.00 54.34 78 SER A O 1
ATOM 637 N N . GLY A 1 79 ? 15.964 9.055 -3.838 1.00 61.41 79 GLY A N 1
ATOM 638 C CA . GLY A 1 79 ? 16.820 10.207 -4.132 1.00 61.41 79 GLY A CA 1
ATOM 639 C C . GLY A 1 79 ? 16.125 11.563 -3.959 1.00 61.41 79 GLY A C 1
ATOM 640 O O . GLY A 1 79 ? 16.758 12.600 -4.178 1.00 61.41 79 GLY A O 1
ATOM 641 N N . ARG A 1 80 ? 14.837 11.579 -3.582 1.00 54.00 80 ARG A N 1
ATOM 642 C CA . ARG A 1 80 ? 14.009 12.787 -3.495 1.00 54.00 80 ARG A CA 1
ATOM 643 C C . ARG A 1 80 ? 14.330 13.581 -2.236 1.00 54.00 80 ARG A C 1
ATOM 645 O O . ARG A 1 80 ? 14.339 13.041 -1.132 1.00 54.00 80 ARG A O 1
ATOM 652 N N . THR A 1 81 ? 14.488 14.888 -2.405 1.00 71.81 81 THR A N 1
ATOM 653 C CA . THR A 1 81 ? 14.645 15.843 -1.304 1.00 71.81 81 THR A CA 1
ATOM 654 C C . THR A 1 81 ? 13.312 16.516 -1.000 1.00 71.81 81 THR A C 1
ATOM 656 O O . THR A 1 81 ? 12.645 17.022 -1.902 1.00 71.81 81 THR A O 1
ATOM 659 N N . ARG A 1 82 ? 12.919 16.535 0.273 1.00 70.81 82 ARG A N 1
ATOM 660 C CA . ARG A 1 82 ? 11.700 17.186 0.768 1.00 70.81 82 ARG A CA 1
ATOM 661 C C . ARG A 1 82 ? 12.055 18.236 1.811 1.00 70.81 82 ARG A C 1
ATOM 663 O O . ARG A 1 82 ? 13.011 18.051 2.558 1.00 70.81 82 ARG A O 1
ATOM 670 N N . ALA A 1 83 ? 11.280 19.315 1.868 1.00 70.94 83 ALA A N 1
ATOM 671 C CA . ALA A 1 83 ? 11.412 20.307 2.929 1.00 70.94 83 ALA A CA 1
ATOM 672 C C . ALA A 1 83 ? 10.920 19.728 4.262 1.00 70.94 83 ALA A C 1
ATOM 674 O O . ALA A 1 83 ? 9.969 18.945 4.286 1.00 70.94 83 ALA A O 1
ATOM 675 N N . ILE A 1 84 ? 11.556 20.129 5.355 1.00 86.12 84 ILE A N 1
ATOM 676 C CA . ILE A 1 84 ? 11.150 19.832 6.730 1.00 86.12 84 ILE A CA 1
ATOM 677 C C . ILE A 1 84 ? 10.960 21.141 7.499 1.00 86.12 84 ILE A C 1
ATOM 679 O O . ILE A 1 84 ? 11.550 22.162 7.154 1.00 86.12 84 ILE A O 1
ATOM 683 N N . ARG A 1 85 ? 10.148 21.130 8.553 1.00 80.94 85 ARG A N 1
ATOM 684 C CA . ARG A 1 85 ? 10.029 22.244 9.501 1.00 80.94 85 ARG A CA 1
ATOM 685 C C . ARG A 1 85 ? 9.877 21.712 10.913 1.00 80.94 85 ARG A C 1
ATOM 687 O O . ARG A 1 85 ? 9.350 20.623 11.098 1.00 80.94 85 ARG A O 1
ATOM 694 N N . PHE A 1 86 ? 10.323 22.484 11.894 1.00 81.50 86 PHE A N 1
ATOM 695 C CA . PHE A 1 86 ? 9.986 22.215 13.283 1.00 81.50 86 PHE A CA 1
ATOM 696 C C . PHE A 1 86 ? 8.787 23.077 13.666 1.00 81.50 86 PHE A C 1
ATOM 698 O O . PHE A 1 86 ? 8.754 24.266 13.342 1.00 81.50 86 PHE A O 1
ATOM 705 N N . THR A 1 87 ? 7.823 22.473 14.343 1.00 71.25 87 THR A N 1
ATOM 706 C CA . THR A 1 87 ? 6.561 23.109 14.704 1.00 71.25 87 THR A CA 1
ATOM 707 C C . THR A 1 87 ? 6.295 22.869 16.174 1.00 71.25 87 THR A C 1
ATOM 709 O O . THR A 1 87 ? 6.246 21.727 16.632 1.00 71.25 87 THR A O 1
ATOM 712 N N . HIS A 1 88 ? 6.113 23.954 16.925 1.00 67.50 88 HIS A N 1
ATOM 713 C CA . HIS A 1 88 ? 5.684 23.869 18.315 1.00 67.50 88 HIS A CA 1
ATOM 714 C C . HIS A 1 88 ? 4.299 23.248 18.399 1.00 67.50 88 HIS A C 1
ATOM 716 O O . HIS A 1 88 ? 3.415 23.584 17.613 1.00 67.50 88 HIS A O 1
ATOM 722 N N . VAL A 1 89 ? 4.090 22.372 19.378 1.00 54.44 89 VAL A N 1
ATOM 723 C CA . VAL A 1 89 ? 2.835 21.616 19.431 1.00 54.44 89 VAL A CA 1
ATOM 724 C C . VAL A 1 89 ? 1.629 22.494 19.786 1.00 54.44 89 VAL A C 1
ATOM 726 O O . VAL A 1 89 ? 0.518 22.229 19.334 1.00 54.44 89 VAL A O 1
ATOM 729 N N . GLU A 1 90 ? 1.828 23.623 20.465 1.00 52.03 90 GLU A N 1
ATOM 730 C CA . GLU A 1 90 ? 0.769 24.635 20.610 1.00 52.03 90 GLU A CA 1
ATOM 731 C C . GLU A 1 90 ? 0.270 25.160 19.246 1.00 52.03 90 GLU A C 1
ATOM 733 O O . GLU A 1 90 ? -0.910 25.461 19.096 1.00 52.03 90 GLU A O 1
ATOM 738 N N . GLY A 1 91 ? 1.130 25.174 18.220 1.00 46.09 91 GLY A N 1
ATOM 739 C CA . GLY A 1 91 ? 0.783 25.506 16.835 1.00 46.09 91 GLY A CA 1
ATOM 740 C C . GLY A 1 91 ? 0.182 24.350 16.021 1.00 46.09 91 GLY A C 1
ATOM 741 O O . GLY A 1 91 ? -0.320 24.591 14.926 1.00 46.09 91 GLY A O 1
ATOM 742 N N . LEU A 1 92 ? 0.180 23.107 16.529 1.00 47.62 92 LEU A N 1
ATOM 743 C CA . LEU A 1 92 ? -0.471 21.968 15.859 1.00 47.62 92 LEU A CA 1
ATOM 744 C C . LEU A 1 92 ? -1.999 21.986 16.007 1.00 47.62 92 LEU A C 1
ATOM 746 O O . LEU A 1 92 ? -2.677 21.292 15.245 1.00 47.62 92 LEU A O 1
ATOM 750 N N . GLN A 1 93 ? -2.554 22.786 16.928 1.00 44.50 93 GLN A N 1
ATOM 751 C CA . GLN A 1 93 ? -4.009 22.965 17.050 1.00 44.50 93 GLN A CA 1
ATOM 752 C C . GLN A 1 93 ? -4.634 23.476 15.740 1.00 44.50 93 GLN A C 1
ATOM 754 O O . GLN A 1 93 ? -5.708 23.005 15.374 1.00 44.50 93 GLN A O 1
ATOM 759 N N . ASP A 1 94 ? -3.906 24.321 15.002 1.00 42.12 94 ASP A N 1
ATOM 760 C CA . ASP A 1 94 ? -4.265 24.844 13.674 1.00 42.12 94 ASP A CA 1
ATOM 761 C C . ASP A 1 94 ? -3.586 24.097 12.511 1.00 42.12 94 ASP A C 1
ATOM 763 O O . ASP A 1 94 ? -3.814 24.417 11.342 1.00 42.12 94 ASP A O 1
ATOM 767 N N . SER A 1 95 ? -2.755 23.083 12.786 1.00 43.78 95 SER A N 1
ATOM 768 C CA . SER A 1 95 ? -2.275 22.207 11.714 1.00 43.78 95 SER A CA 1
ATOM 769 C C . SER A 1 95 ? -3.463 21.381 11.220 1.00 43.78 95 SER A C 1
ATOM 771 O O . SER A 1 95 ? -4.124 20.700 12.008 1.00 43.78 95 SER A O 1
ATOM 773 N N . GLY A 1 96 ? -3.762 21.431 9.923 1.00 48.56 96 GLY A N 1
ATOM 774 C CA . GLY A 1 96 ? -4.857 20.688 9.283 1.00 48.56 96 GLY A CA 1
ATOM 775 C C . GLY A 1 96 ? -4.745 19.156 9.366 1.00 48.56 96 GLY A C 1
ATOM 776 O O . GLY A 1 96 ? -5.500 18.456 8.700 1.00 48.56 96 GLY A O 1
ATOM 777 N N . ASN A 1 97 ? -3.832 18.622 10.182 1.00 51.78 97 ASN A N 1
ATOM 778 C CA . ASN A 1 97 ? -3.632 17.197 10.393 1.00 51.78 97 ASN A CA 1
ATOM 779 C C . ASN A 1 97 ? -4.826 16.596 11.142 1.00 51.78 97 ASN A C 1
ATOM 781 O O . ASN A 1 97 ? -5.100 16.958 12.290 1.00 51.78 97 ASN A O 1
ATOM 785 N N . TRP A 1 98 ? -5.541 15.697 10.468 1.00 58.00 98 TRP A N 1
ATOM 786 C CA . TRP A 1 98 ? -6.626 14.889 11.017 1.00 58.00 98 TRP A CA 1
ATOM 787 C C . TRP A 1 98 ? -6.056 13.807 11.952 1.00 58.00 98 TRP A C 1
ATOM 789 O O . TRP A 1 98 ? -5.178 13.043 11.559 1.00 58.00 98 TRP A O 1
ATOM 799 N N . ASP A 1 99 ? -6.565 13.732 13.182 1.00 67.56 99 ASP A N 1
ATOM 800 C CA . ASP A 1 99 ? -6.287 12.672 14.161 1.00 67.56 99 ASP A CA 1
ATOM 801 C C . ASP A 1 99 ? -7.612 12.002 14.592 1.00 67.56 99 ASP A C 1
ATOM 803 O O . ASP A 1 99 ? -8.698 12.444 14.195 1.00 67.56 99 ASP A O 1
ATOM 807 N N . PHE A 1 100 ? -7.546 10.907 15.363 1.00 69.56 100 PHE A N 1
ATOM 808 C CA . PHE A 1 100 ? -8.749 10.195 15.824 1.00 69.56 100 PHE A CA 1
ATOM 809 C C . PHE A 1 100 ? -9.706 11.124 16.584 1.00 69.56 100 PHE A C 1
ATOM 811 O O . PHE A 1 100 ? -10.919 11.037 16.395 1.00 69.56 100 PHE A O 1
ATOM 818 N N . ASP A 1 101 ? -9.176 12.026 17.408 1.00 73.06 101 ASP A N 1
ATOM 819 C CA . ASP A 1 101 ? -9.973 12.913 18.252 1.00 73.06 101 ASP A CA 1
ATOM 820 C C . ASP A 1 101 ? -10.690 13.971 17.407 1.00 73.06 101 ASP A C 1
ATOM 822 O O . ASP A 1 101 ? -11.909 14.084 17.491 1.00 73.06 101 ASP A O 1
ATOM 826 N N . LYS A 1 102 ? -10.002 14.620 16.461 1.00 72.75 102 LYS A N 1
ATOM 827 C CA . LYS A 1 102 ? -10.602 15.533 15.476 1.00 72.75 102 LYS A CA 1
ATOM 828 C C . LYS A 1 102 ? -11.668 14.846 14.627 1.00 72.75 102 LYS A C 1
ATOM 830 O O . LYS A 1 102 ? -12.709 15.444 14.370 1.00 72.75 102 LYS A O 1
ATOM 835 N N . CYS A 1 103 ? -11.453 13.594 14.209 1.00 74.62 103 CYS A N 1
ATOM 836 C CA . CYS A 1 103 ? -12.472 12.840 13.470 1.00 74.62 103 CYS A CA 1
ATOM 837 C C . CYS A 1 103 ? -13.744 12.650 14.309 1.00 74.62 103 CYS A C 1
ATOM 839 O O . CYS A 1 103 ? -14.856 12.803 13.798 1.00 74.62 103 CYS A O 1
ATOM 841 N N . LYS A 1 104 ? -13.587 12.322 15.597 1.00 82.19 104 LYS A N 1
ATOM 842 C CA . LYS A 1 104 ? -14.694 12.100 16.536 1.00 82.19 104 LYS A CA 1
ATOM 843 C C . LYS A 1 104 ? -15.400 13.394 16.929 1.00 82.19 104 LYS A C 1
ATOM 845 O O . LYS A 1 104 ? -16.629 13.393 17.005 1.00 82.19 104 LYS A O 1
ATOM 850 N N . ASP A 1 105 ? -14.646 14.456 17.180 1.00 80.81 105 ASP A N 1
ATOM 851 C CA . ASP A 1 105 ? -15.162 15.784 17.510 1.00 80.81 105 ASP A CA 1
ATOM 852 C C . ASP A 1 105 ? -15.985 16.307 16.334 1.00 80.81 105 ASP A C 1
ATOM 854 O O . ASP A 1 105 ? -17.156 16.639 16.500 1.00 80.81 105 ASP A O 1
ATOM 858 N N . PHE A 1 106 ? -15.439 16.202 15.117 1.00 76.69 106 PHE A N 1
ATOM 859 C CA . PHE A 1 106 ? -16.161 16.541 13.897 1.00 76.69 106 PHE A CA 1
ATOM 860 C C . PHE A 1 106 ? -17.466 15.751 13.768 1.00 76.69 106 PHE A C 1
ATOM 862 O O . PHE A 1 106 ? -18.519 16.333 13.532 1.00 76.69 106 PHE A O 1
ATOM 869 N N . PHE A 1 107 ? -17.439 14.429 13.962 1.00 83.62 107 PHE A N 1
ATOM 870 C CA . PHE A 1 107 ? -18.666 13.630 13.927 1.00 83.62 107 PHE A CA 1
ATOM 871 C C . PHE A 1 107 ? -19.701 14.128 14.946 1.00 83.62 107 PHE A C 1
ATOM 873 O O . PHE A 1 107 ? -20.880 14.244 14.619 1.00 83.62 107 PHE A O 1
ATOM 880 N N . THR A 1 108 ? -19.256 14.443 16.163 1.00 84.38 108 THR A N 1
ATOM 881 C C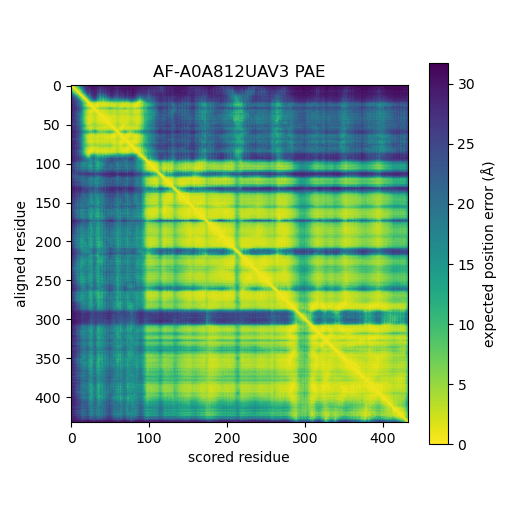A . THR A 1 108 ? -20.116 14.891 17.268 1.00 84.38 108 THR A CA 1
ATOM 882 C C . THR A 1 108 ? -20.763 16.248 16.976 1.00 84.38 108 THR A C 1
ATOM 884 O O . THR A 1 108 ? -21.938 16.438 17.285 1.00 84.38 108 THR A O 1
ATOM 887 N N . ASP A 1 109 ? -20.042 17.163 16.327 1.00 79.88 109 ASP A N 1
ATOM 888 C CA . ASP A 1 109 ? -20.555 18.482 15.931 1.00 79.88 109 ASP A CA 1
ATOM 889 C C . ASP A 1 109 ? -21.540 18.408 14.746 1.00 79.88 109 ASP A C 1
ATOM 891 O O . ASP A 1 109 ? -22.448 19.240 14.569 1.00 79.88 109 ASP A O 1
ATOM 895 N N . MET A 1 110 ? -21.360 17.401 13.896 1.00 77.25 110 MET A N 1
ATOM 896 C CA . MET A 1 110 ? -22.008 17.317 12.593 1.00 77.25 110 MET A CA 1
ATOM 897 C C . MET A 1 110 ? -23.262 16.460 12.609 1.00 77.25 110 MET A C 1
ATOM 899 O O . MET A 1 110 ? -24.291 16.913 12.103 1.00 77.25 110 MET A O 1
ATOM 903 N N . ALA A 1 111 ? -23.181 15.264 13.191 1.00 78.88 111 ALA A N 1
ATOM 904 C CA . ALA A 1 111 ? -24.248 14.279 13.155 1.00 78.88 111 ALA A CA 1
ATOM 905 C C . ALA A 1 111 ? -25.491 14.803 13.883 1.00 78.88 111 ALA A C 1
ATOM 907 O O . ALA A 1 111 ? -25.445 15.165 15.062 1.00 78.88 111 ALA A O 1
ATOM 908 N N . SER A 1 112 ? -26.618 14.848 13.177 1.00 67.12 112 SER A N 1
ATOM 909 C CA . SER A 1 112 ? -27.904 15.161 13.786 1.00 67.12 112 SER A CA 1
ATOM 910 C C . SER A 1 112 ? -28.562 13.872 14.294 1.00 67.12 112 SER A C 1
ATOM 912 O O . SER A 1 112 ? -28.596 12.847 13.620 1.00 67.12 112 SER A O 1
ATOM 914 N N . GLY A 1 113 ? -29.070 13.887 15.528 1.00 61.00 113 GLY A N 1
ATOM 915 C CA . GLY A 1 113 ? -29.709 12.715 16.127 1.00 61.00 113 GLY A CA 1
ATOM 916 C C . GLY A 1 113 ? -30.741 13.092 17.184 1.00 61.00 113 GLY A C 1
ATOM 917 O O . GLY A 1 113 ? -30.540 14.026 17.960 1.00 61.00 113 GLY A O 1
ATOM 918 N N . ASN A 1 114 ? -31.854 12.357 17.220 1.00 50.75 114 ASN A N 1
ATOM 919 C CA . ASN A 1 114 ? -32.782 12.384 18.351 1.00 50.75 114 ASN A CA 1
ATOM 920 C C . ASN A 1 114 ? -32.175 11.596 19.519 1.00 50.75 114 ASN A C 1
ATOM 922 O O . ASN A 1 114 ? -31.551 10.562 19.306 1.00 50.75 114 ASN A O 1
ATOM 926 N N . ALA A 1 115 ? -32.424 12.035 20.756 1.00 53.31 115 ALA A N 1
ATOM 927 C CA . ALA A 1 115 ? -31.854 11.470 21.988 1.00 53.31 115 ALA A CA 1
ATOM 928 C C . ALA A 1 115 ? -32.146 9.968 22.253 1.00 53.31 115 ALA A C 1
ATOM 930 O O . ALA A 1 115 ? -31.683 9.429 23.255 1.00 53.31 115 ALA A O 1
ATOM 931 N N . GLU A 1 116 ? -32.918 9.298 21.391 1.00 54.25 116 GLU A N 1
ATOM 932 C CA . GLU A 1 116 ? -33.368 7.908 21.545 1.00 54.25 116 GLU A CA 1
ATOM 933 C C . GLU A 1 116 ? -32.572 6.884 20.707 1.00 54.25 116 GLU A C 1
ATOM 935 O O . GLU A 1 116 ? -32.690 5.685 20.961 1.00 54.25 116 GLU A O 1
ATOM 940 N N . SER A 1 117 ? -31.744 7.312 19.745 1.00 65.56 117 SER A N 1
ATOM 941 C CA . SER A 1 117 ? -30.933 6.423 18.891 1.00 65.56 117 SER A CA 1
ATOM 942 C C . SER A 1 117 ? -29.491 6.916 18.755 1.00 65.56 117 SER A C 1
ATOM 944 O O . SER A 1 117 ? -29.234 8.110 18.905 1.00 65.56 117 SER A O 1
ATOM 946 N N . GLU A 1 118 ? -28.546 6.017 18.446 1.00 74.56 118 GLU A N 1
ATOM 947 C CA . GLU A 1 118 ? -27.175 6.431 18.114 1.00 74.56 118 GLU A CA 1
ATOM 948 C C . GLU A 1 118 ? -27.201 7.405 16.919 1.00 74.56 118 GLU A C 1
ATOM 950 O O . GLU A 1 118 ? -27.885 7.126 15.927 1.00 74.56 118 GLU A O 1
ATOM 955 N N . PRO A 1 119 ? -26.524 8.565 17.017 1.00 84.12 119 PRO A N 1
ATOM 956 C CA . PRO A 1 119 ? -26.524 9.558 15.952 1.00 84.12 119 PRO A CA 1
ATOM 957 C C . PRO A 1 119 ? -25.820 9.002 14.712 1.00 84.12 119 PRO A C 1
ATOM 959 O O . PRO A 1 119 ? -24.773 8.361 14.820 1.00 84.12 119 PRO A O 1
ATOM 962 N N . LEU A 1 120 ? -26.391 9.272 13.539 1.00 89.38 120 LEU A N 1
ATOM 963 C CA . LEU A 1 120 ? -25.800 8.946 12.245 1.00 89.38 120 LEU A CA 1
ATOM 964 C C . LEU A 1 120 ? -25.450 10.241 11.523 1.00 89.38 120 LEU A C 1
ATOM 966 O O . LEU A 1 120 ? -26.223 11.194 11.547 1.00 89.38 120 LEU A O 1
ATOM 970 N N . LEU A 1 121 ? -24.304 10.257 10.854 1.00 88.06 121 LEU A N 1
ATOM 971 C CA . LEU A 1 121 ? -23.913 11.368 10.001 1.00 88.06 121 LEU A CA 1
ATOM 972 C C . LEU A 1 121 ? -24.520 11.169 8.613 1.00 88.06 121 LEU A C 1
ATOM 974 O O . LEU A 1 121 ? -24.155 10.240 7.889 1.00 88.06 121 LEU A O 1
ATOM 978 N N . THR A 1 122 ? -25.483 12.014 8.257 1.00 91.25 122 THR A N 1
ATOM 979 C CA . THR A 1 122 ? -26.202 11.912 6.983 1.00 91.25 122 THR A CA 1
ATOM 980 C C . THR A 1 122 ? -25.533 12.729 5.878 1.00 91.25 122 THR A C 1
ATOM 982 O O . THR A 1 122 ? -24.704 13.608 6.123 1.00 91.25 122 THR A O 1
ATOM 985 N N . GLN A 1 123 ? -25.930 12.466 4.630 1.00 87.81 123 GLN A N 1
ATOM 986 C CA . GLN A 1 123 ? -25.513 13.286 3.493 1.00 87.81 123 GLN A CA 1
ATOM 987 C C . GLN A 1 123 ? -25.916 14.762 3.676 1.00 87.81 123 GLN A C 1
ATOM 989 O O . GLN A 1 123 ? -25.124 15.647 3.360 1.00 87.81 123 GLN A O 1
ATOM 994 N N . ASP A 1 124 ? -27.108 15.032 4.215 1.00 87.44 124 ASP A N 1
ATOM 995 C CA . ASP A 1 124 ? -27.595 16.398 4.444 1.00 87.44 124 ASP A CA 1
ATOM 996 C C . ASP A 1 124 ? -26.789 17.123 5.530 1.00 87.44 124 ASP A C 1
ATOM 998 O O . ASP A 1 124 ? -26.477 18.307 5.375 1.00 87.44 124 ASP A O 1
ATOM 1002 N N . ASP A 1 125 ? -26.387 16.412 6.592 1.00 86.69 125 ASP A N 1
ATOM 1003 C CA . ASP A 1 125 ? -25.504 16.961 7.629 1.00 86.69 125 ASP A CA 1
ATOM 1004 C C . ASP A 1 125 ? -24.168 17.413 7.027 1.00 86.69 125 ASP A C 1
ATOM 1006 O O . ASP A 1 125 ? -23.705 18.527 7.291 1.00 86.69 125 ASP A O 1
ATOM 1010 N N . LEU A 1 126 ? -23.568 16.566 6.180 1.00 82.81 126 LEU A N 1
ATOM 1011 C CA . LEU A 1 126 ? -22.313 16.869 5.496 1.00 82.81 126 LEU A CA 1
ATOM 1012 C C . LEU A 1 126 ? -22.461 18.046 4.530 1.00 82.81 126 LEU A C 1
ATOM 1014 O O . LEU A 1 126 ? -21.632 18.948 4.567 1.00 82.81 126 LEU A O 1
ATOM 1018 N N . LEU A 1 127 ? -23.516 18.084 3.711 1.00 81.94 127 LEU A N 1
ATOM 1019 C CA . LEU A 1 127 ? -23.757 19.188 2.773 1.00 81.94 127 LEU A CA 1
ATOM 1020 C C . LEU A 1 127 ? -23.911 20.537 3.483 1.00 81.94 127 LEU A C 1
ATOM 1022 O O . LEU A 1 127 ? -23.433 21.553 2.982 1.00 81.94 127 LEU A O 1
ATOM 1026 N N . CYS A 1 128 ? -24.569 20.558 4.644 1.00 79.19 128 CYS A N 1
ATOM 1027 C CA . CYS A 1 128 ? -24.848 21.799 5.363 1.00 79.19 128 CYS A CA 1
ATOM 1028 C C . CYS A 1 128 ? -23.638 22.348 6.122 1.00 79.19 128 CYS A C 1
ATOM 1030 O O . CYS A 1 128 ? -23.533 23.559 6.312 1.00 79.19 128 CYS A O 1
ATOM 1032 N N . LYS A 1 129 ? -22.764 21.469 6.614 1.00 75.69 129 LYS A N 1
ATOM 1033 C CA . LYS A 1 129 ? -21.748 21.835 7.604 1.00 75.69 129 LYS A CA 1
ATOM 1034 C C . LYS A 1 129 ? -20.313 21.473 7.173 1.00 75.69 129 LYS A C 1
ATOM 1036 O O . LYS A 1 129 ? -19.402 21.530 7.995 1.00 75.69 129 LYS A O 1
ATOM 1041 N N . TRP A 1 130 ? -20.092 21.097 5.906 1.00 73.94 130 TRP A N 1
ATOM 1042 C CA . TRP A 1 130 ? -18.764 20.742 5.388 1.00 73.94 130 TRP A CA 1
ATOM 1043 C C . TRP A 1 130 ? -17.720 21.840 5.680 1.00 73.94 130 TRP A C 1
ATOM 1045 O O . TRP A 1 130 ? -17.986 23.020 5.417 1.00 73.94 130 TRP A O 1
ATOM 1055 N N . PRO A 1 131 ? -16.524 21.494 6.193 1.00 56.56 131 PRO A N 1
ATOM 1056 C CA . PRO A 1 131 ? -15.514 22.477 6.554 1.00 56.56 131 PRO A CA 1
ATOM 1057 C C . PRO A 1 131 ? -14.972 23.157 5.290 1.00 56.56 131 PRO A C 1
ATOM 1059 O O . PRO A 1 131 ? -14.380 22.517 4.425 1.00 56.56 131 PRO A O 1
ATOM 1062 N N . GLY A 1 132 ? -15.181 24.473 5.187 1.00 57.34 132 GLY A N 1
ATOM 1063 C CA . GLY A 1 132 ? -14.604 25.306 4.127 1.00 57.34 132 GLY A CA 1
ATOM 1064 C C . GLY A 1 132 ? -15.460 25.463 2.868 1.00 57.34 132 GLY A C 1
ATOM 1065 O O . GLY A 1 132 ? -14.952 25.272 1.767 1.00 57.34 132 GLY A O 1
ATOM 1066 N N . ALA A 1 133 ? -16.731 25.858 2.998 1.00 49.44 133 ALA A N 1
ATOM 1067 C CA . ALA A 1 133 ? -17.607 26.164 1.862 1.00 49.44 133 ALA A CA 1
ATOM 1068 C C . ALA A 1 133 ? -17.110 27.363 1.007 1.00 49.44 133 ALA A C 1
ATOM 1070 O O . ALA A 1 133 ? -17.612 28.480 1.102 1.00 49.44 133 ALA A O 1
ATOM 1071 N N . VAL A 1 134 ? -16.117 27.102 0.151 1.00 49.28 134 VAL A N 1
ATOM 1072 C CA . VAL A 1 134 ? -15.727 27.864 -1.054 1.00 49.28 134 VAL A CA 1
ATOM 1073 C C . VAL A 1 134 ? -15.558 26.873 -2.221 1.00 49.28 134 VAL A C 1
ATOM 1075 O O . VAL A 1 134 ? -14.672 27.002 -3.060 1.00 49.28 134 VAL A O 1
ATOM 1078 N N . MET A 1 135 ? -16.377 25.821 -2.255 1.00 54.25 135 MET A N 1
ATOM 1079 C CA . MET A 1 135 ? -16.481 24.918 -3.401 1.00 54.25 135 MET A CA 1
ATOM 1080 C C . MET A 1 135 ? -17.803 25.180 -4.114 1.00 54.25 135 MET A C 1
ATOM 1082 O O . MET A 1 135 ? -18.803 25.494 -3.469 1.00 54.25 135 MET A O 1
ATOM 1086 N N . ASP A 1 136 ? -17.793 25.073 -5.443 1.00 63.56 136 ASP A N 1
ATOM 1087 C CA . ASP A 1 136 ? -19.016 25.054 -6.246 1.00 63.56 136 ASP A CA 1
ATOM 1088 C C . ASP A 1 136 ? -19.995 24.018 -5.660 1.00 63.56 136 ASP A C 1
ATOM 1090 O O . ASP A 1 136 ? -19.573 22.927 -5.262 1.00 63.56 136 ASP A O 1
ATOM 1094 N N . GLY A 1 137 ? -21.282 24.362 -5.572 1.00 63.50 137 GLY A N 1
ATOM 1095 C CA . GLY A 1 137 ? -22.301 23.520 -4.938 1.00 63.50 137 GLY A CA 1
ATOM 1096 C C . GLY A 1 137 ? -22.395 22.135 -5.580 1.00 63.50 137 GLY A C 1
ATOM 1097 O O . GLY A 1 137 ? -22.585 21.142 -4.875 1.00 63.50 137 GLY A O 1
ATOM 1098 N N . ASP A 1 138 ? -22.155 22.055 -6.891 1.00 72.69 138 ASP A N 1
ATOM 1099 C CA . ASP A 1 138 ? -22.130 20.793 -7.632 1.00 72.69 138 ASP A CA 1
ATOM 1100 C C . ASP A 1 138 ? -20.922 19.923 -7.231 1.00 72.69 138 ASP A C 1
ATOM 1102 O O . ASP A 1 138 ? -21.062 18.719 -7.009 1.00 72.69 138 ASP A O 1
ATOM 1106 N N . LEU A 1 139 ? -19.739 20.526 -7.050 1.00 69.75 139 LEU A N 1
ATOM 1107 C CA . LEU A 1 139 ? -18.523 19.812 -6.634 1.00 69.75 139 LEU A CA 1
ATOM 1108 C C . LEU A 1 139 ? -18.601 19.331 -5.183 1.00 69.75 139 LEU A C 1
ATOM 1110 O O . LEU A 1 139 ? -18.138 18.230 -4.870 1.00 69.75 139 LEU A O 1
ATOM 1114 N N . LEU A 1 140 ? -19.192 20.136 -4.298 1.00 73.31 140 LEU A N 1
ATOM 1115 C CA . LEU A 1 140 ? -19.449 19.726 -2.920 1.00 73.31 140 LEU A CA 1
ATOM 1116 C C . LEU A 1 140 ? -20.408 18.528 -2.885 1.00 73.31 140 LEU A C 1
ATOM 1118 O O . LEU A 1 140 ? -20.149 17.558 -2.174 1.00 73.31 140 LEU A O 1
ATOM 1122 N N . GLY A 1 141 ? -21.469 18.562 -3.697 1.00 74.44 141 GLY A N 1
ATOM 1123 C CA . GLY A 1 141 ? -22.420 17.461 -3.832 1.00 74.44 141 GLY A CA 1
ATOM 1124 C C . GLY A 1 141 ? -21.765 16.138 -4.236 1.00 74.44 141 GLY A C 1
ATOM 1125 O O . GLY A 1 141 ? -22.006 15.112 -3.596 1.00 74.44 141 GLY A O 1
ATOM 1126 N N . GLU A 1 142 ?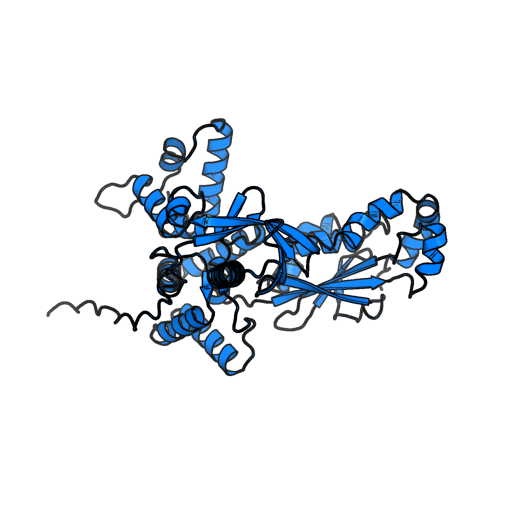 -20.907 16.158 -5.260 1.00 76.44 142 GLU A N 1
ATOM 1127 C CA . GLU A 1 142 ? -20.151 14.972 -5.689 1.00 76.44 142 GLU A CA 1
ATOM 1128 C C . GLU A 1 142 ? -19.175 14.484 -4.611 1.00 76.44 142 GLU A C 1
ATOM 1130 O O . GLU A 1 142 ? -19.108 13.285 -4.334 1.00 76.44 142 GLU A O 1
ATOM 1135 N N . THR A 1 143 ? -18.466 15.407 -3.954 1.00 75.44 143 THR A N 1
ATOM 1136 C CA . THR A 1 143 ? -17.500 15.083 -2.892 1.00 75.44 143 THR A CA 1
ATOM 1137 C C . THR A 1 143 ? -18.182 14.386 -1.721 1.00 75.44 143 THR A C 1
ATOM 1139 O O . THR A 1 143 ? -17.740 13.321 -1.290 1.00 75.44 143 THR A O 1
ATOM 1142 N N . VAL A 1 144 ? -19.297 14.940 -1.233 1.00 79.88 144 VAL A N 1
ATOM 1143 C CA . VAL A 1 144 ? -20.063 14.336 -0.137 1.00 79.88 144 VAL A CA 1
ATOM 1144 C C . VAL A 1 144 ? -20.578 12.957 -0.540 1.00 79.88 144 VAL A C 1
ATOM 1146 O O . VAL A 1 144 ? -20.478 12.018 0.247 1.00 79.88 144 VAL A O 1
ATOM 1149 N N . ARG A 1 145 ? -21.089 12.795 -1.767 1.00 81.56 145 ARG A N 1
ATOM 1150 C CA . ARG A 1 145 ? -21.583 11.494 -2.237 1.00 81.56 145 ARG A CA 1
ATOM 1151 C C . ARG A 1 145 ? -20.477 10.444 -2.270 1.00 81.56 145 ARG A C 1
ATOM 1153 O O . ARG A 1 145 ? -20.705 9.313 -1.846 1.00 81.56 145 ARG A O 1
ATOM 1160 N N . GLU A 1 146 ? -19.295 10.811 -2.749 1.00 80.44 146 GLU A N 1
ATOM 1161 C CA . GLU A 1 146 ? -18.147 9.910 -2.795 1.00 80.44 146 GLU A CA 1
ATOM 1162 C C . GLU A 1 146 ? -17.661 9.532 -1.392 1.00 80.44 146 GLU A C 1
ATOM 1164 O O . GLU A 1 146 ? -17.421 8.355 -1.130 1.00 80.44 146 GLU A O 1
ATOM 1169 N N . VAL A 1 147 ? -17.602 10.491 -0.463 1.00 82.62 147 VAL A N 1
ATOM 1170 C CA . VAL A 1 147 ? -17.248 10.232 0.942 1.00 82.62 147 VAL A CA 1
ATOM 1171 C C . VAL A 1 147 ? -18.259 9.291 1.591 1.00 82.62 147 VAL A C 1
ATOM 1173 O O . VAL A 1 147 ? -17.857 8.292 2.177 1.00 82.62 147 VAL A O 1
ATOM 1176 N N . MET A 1 148 ? -19.563 9.538 1.432 1.00 83.81 148 MET A N 1
ATOM 1177 C CA . MET A 1 148 ? -20.613 8.652 1.956 1.00 83.81 148 MET A CA 1
ATOM 1178 C C . MET A 1 148 ? -20.485 7.233 1.390 1.00 83.81 148 MET A C 1
ATOM 1180 O O . MET A 1 148 ? -20.558 6.253 2.130 1.00 83.81 148 MET A O 1
ATOM 1184 N N . ARG A 1 149 ? -20.244 7.114 0.080 1.00 83.88 149 ARG A N 1
ATOM 1185 C CA . ARG A 1 149 ? -20.087 5.828 -0.610 1.00 83.88 149 ARG A CA 1
ATOM 1186 C C . ARG A 1 149 ? -18.848 5.062 -0.140 1.00 83.88 149 ARG A C 1
ATOM 1188 O O . ARG A 1 149 ? -18.904 3.840 0.006 1.00 83.88 149 ARG A O 1
ATOM 1195 N N . SER A 1 150 ? -17.739 5.765 0.057 1.00 82.88 150 SER A N 1
ATOM 1196 C CA . SER A 1 150 ? -16.447 5.169 0.403 1.00 82.88 150 SER A CA 1
ATOM 1197 C C . SER A 1 150 ? -16.288 4.910 1.904 1.00 82.88 150 SER A C 1
ATOM 1199 O O . SER A 1 150 ? -15.608 3.958 2.276 1.00 82.88 150 SER A O 1
ATOM 1201 N N . ALA A 1 151 ? -16.943 5.693 2.764 1.00 86.62 151 ALA A N 1
ATOM 1202 C CA . ALA A 1 151 ? -16.942 5.496 4.213 1.00 86.62 151 ALA A CA 1
ATOM 1203 C C . ALA A 1 151 ? -17.960 4.445 4.688 1.00 86.62 151 ALA A C 1
ATOM 1205 O O . ALA A 1 151 ? -17.739 3.812 5.718 1.00 86.62 151 ALA A O 1
ATOM 1206 N N . SER A 1 152 ? -19.062 4.248 3.954 1.00 91.12 152 SER A N 1
ATOM 1207 C CA . SER A 1 152 ? -20.104 3.283 4.329 1.00 91.12 152 SER A CA 1
ATOM 1208 C C . SER A 1 152 ? -19.582 1.844 4.305 1.00 91.12 152 SER A C 1
ATOM 1210 O O . SER A 1 152 ? -19.067 1.358 3.287 1.00 91.12 152 SER A O 1
ATOM 1212 N N . LEU A 1 153 ? -19.755 1.135 5.420 1.00 93.00 153 LEU A N 1
ATOM 1213 C CA . LEU A 1 153 ? -19.393 -0.273 5.578 1.00 93.00 153 LEU A CA 1
ATOM 1214 C C . LEU A 1 153 ? -20.611 -1.168 5.836 1.00 93.00 153 LEU A C 1
ATOM 1216 O O . LEU A 1 153 ? -20.555 -2.361 5.541 1.00 93.00 153 LEU A O 1
ATOM 1220 N N . ARG A 1 154 ? -21.688 -0.615 6.402 1.00 89.94 154 ARG A N 1
ATOM 1221 C CA . ARG A 1 154 ? -22.876 -1.361 6.849 1.00 89.94 154 ARG A CA 1
ATOM 1222 C C . ARG A 1 154 ? -24.154 -1.045 6.062 1.00 89.94 154 ARG A C 1
ATOM 1224 O O . ARG A 1 154 ? -25.221 -1.508 6.458 1.00 89.94 154 ARG A O 1
ATOM 1231 N N . ASP A 1 155 ? -24.057 -0.264 4.983 1.00 86.25 155 ASP A N 1
ATOM 1232 C CA . ASP A 1 155 ? -25.184 0.138 4.119 1.00 86.25 155 ASP A CA 1
ATOM 1233 C C . ASP A 1 155 ? -26.364 0.767 4.890 1.00 86.25 155 ASP A C 1
ATOM 1235 O O . ASP A 1 155 ? -27.540 0.555 4.584 1.00 86.25 155 ASP A O 1
ATOM 1239 N N . LEU A 1 156 ? -26.045 1.548 5.924 1.00 86.50 156 LEU A N 1
ATOM 1240 C CA . LEU A 1 156 ? -27.020 2.297 6.713 1.00 86.50 156 LEU A CA 1
ATOM 1241 C C . LEU A 1 156 ? -27.448 3.587 5.989 1.00 86.50 156 LEU A C 1
ATOM 1243 O O . LEU A 1 156 ? -26.816 4.038 5.036 1.00 86.50 156 LEU A O 1
ATOM 1247 N N . ALA A 1 157 ? -28.520 4.223 6.474 1.00 86.69 157 ALA A N 1
ATOM 1248 C CA . ALA A 1 157 ? -29.011 5.502 5.938 1.00 86.69 157 ALA A CA 1
ATOM 1249 C C . ALA A 1 157 ? -28.063 6.699 6.194 1.00 86.69 157 ALA A C 1
ATOM 1251 O O . ALA A 1 157 ? -28.291 7.794 5.683 1.00 86.69 157 ALA A O 1
ATOM 1252 N N . GLY A 1 158 ? -27.017 6.494 6.991 1.00 90.12 158 GLY A N 1
ATOM 1253 C CA . GLY A 1 158 ? -25.962 7.450 7.305 1.00 90.12 158 GLY A CA 1
ATOM 1254 C C . GLY A 1 158 ? -24.755 6.713 7.883 1.00 90.12 158 GLY A C 1
ATOM 1255 O O . GLY A 1 158 ? -24.809 5.499 8.063 1.00 90.12 158 GLY A O 1
ATOM 1256 N N . LEU A 1 159 ? -23.680 7.435 8.179 1.00 90.81 159 LEU A N 1
ATOM 1257 C CA . LEU A 1 159 ? -22.451 6.848 8.715 1.00 90.81 159 LEU A CA 1
ATOM 1258 C C . LEU A 1 159 ? -22.506 6.768 10.240 1.00 90.81 159 LEU A C 1
ATOM 1260 O O . LEU A 1 159 ? -22.906 7.736 10.894 1.00 90.81 159 LEU A O 1
ATOM 1264 N N . THR A 1 160 ? -22.052 5.654 10.817 1.00 92.56 160 THR A N 1
ATOM 1265 C CA . THR A 1 160 ? -21.750 5.616 12.257 1.00 92.56 160 THR A CA 1
ATOM 1266 C C . THR A 1 160 ? -20.470 6.394 12.560 1.00 92.56 160 THR A C 1
ATOM 1268 O O . THR A 1 160 ? -19.661 6.686 11.671 1.00 92.56 160 THR A O 1
ATOM 1271 N N . LYS A 1 161 ? -20.252 6.700 13.843 1.00 90.56 161 LYS A N 1
ATOM 1272 C CA . LYS A 1 161 ? -19.019 7.345 14.308 1.00 90.56 161 LYS A CA 1
ATOM 1273 C C . LYS A 1 161 ? -17.783 6.545 13.897 1.00 90.56 161 LYS A C 1
ATOM 1275 O O . LYS A 1 161 ? -16.800 7.119 13.444 1.00 90.56 161 LYS A O 1
ATOM 1280 N N . GLU A 1 162 ? -17.842 5.226 14.021 1.00 92.06 162 GLU A N 1
ATOM 1281 C CA . GLU A 1 162 ? -16.736 4.324 13.711 1.00 92.06 162 GLU A CA 1
ATOM 1282 C C . GLU A 1 162 ? -16.462 4.234 12.212 1.00 92.06 162 GLU A C 1
ATOM 1284 O O . GLU A 1 162 ? -15.300 4.160 11.828 1.00 92.06 162 GLU A O 1
ATOM 1289 N N . GLU A 1 163 ? -17.494 4.261 11.362 1.00 92.44 163 GLU A N 1
ATOM 1290 C CA . GLU A 1 163 ? -17.328 4.301 9.901 1.00 92.44 163 GLU A CA 1
ATOM 1291 C C . GLU A 1 163 ? -16.657 5.603 9.458 1.00 92.44 163 GLU A C 1
ATOM 1293 O O . GLU A 1 163 ? -15.709 5.582 8.672 1.00 92.44 163 GLU A O 1
ATOM 1298 N N . TRP A 1 164 ? -17.095 6.728 10.028 1.00 89.81 164 TRP A N 1
ATOM 1299 C CA . TRP A 1 164 ? -16.499 8.038 9.785 1.00 89.81 164 TRP A CA 1
ATOM 1300 C C . TRP A 1 164 ? -15.029 8.091 10.212 1.00 89.81 164 TRP A C 1
ATOM 1302 O O . TRP A 1 164 ? -14.157 8.466 9.428 1.00 89.81 164 TRP A O 1
ATOM 1312 N N . VAL A 1 165 ? -14.747 7.670 11.445 1.00 88.25 165 VAL A N 1
ATOM 1313 C CA . VAL A 1 165 ? -13.387 7.626 11.989 1.00 88.25 165 VAL A CA 1
ATOM 1314 C C . VAL A 1 165 ? -12.507 6.676 11.178 1.00 88.25 165 VAL A C 1
ATOM 1316 O O . VAL A 1 165 ? -11.389 7.043 10.830 1.00 88.25 165 VAL A O 1
ATOM 1319 N N . ASN A 1 166 ? -13.011 5.490 10.817 1.00 90.38 166 ASN A N 1
ATOM 1320 C CA . ASN A 1 166 ? -12.282 4.530 9.990 1.00 90.38 166 ASN A CA 1
ATOM 1321 C C . ASN A 1 166 ? -11.893 5.143 8.646 1.00 90.38 166 ASN A C 1
ATOM 1323 O O . ASN A 1 166 ? -10.735 5.055 8.250 1.00 90.38 166 ASN A O 1
ATOM 1327 N N . TYR A 1 167 ? -12.848 5.771 7.954 1.00 86.44 167 TYR A N 1
ATOM 1328 C CA . TYR A 1 167 ? -12.600 6.387 6.657 1.00 86.44 167 TYR A CA 1
ATOM 1329 C C . TYR A 1 167 ? -11.450 7.392 6.734 1.00 86.44 167 TYR A C 1
ATOM 1331 O O . TYR A 1 167 ? -10.465 7.243 6.013 1.00 86.44 167 TYR A O 1
ATOM 1339 N N . TRP A 1 168 ? -11.521 8.364 7.645 1.00 81.75 168 TRP A N 1
ATOM 1340 C CA . TRP A 1 168 ? -10.492 9.399 7.747 1.00 81.75 168 TRP A CA 1
ATOM 1341 C C . TRP A 1 168 ? -9.159 8.877 8.268 1.00 81.75 168 TRP A C 1
ATOM 1343 O O . TRP A 1 168 ? -8.123 9.240 7.717 1.00 81.75 168 TRP A O 1
ATOM 1353 N N . ALA A 1 169 ? -9.159 7.976 9.251 1.00 81.38 169 ALA A N 1
ATOM 1354 C CA . ALA A 1 169 ? -7.928 7.357 9.733 1.00 81.38 169 ALA A CA 1
ATOM 1355 C C . ALA A 1 169 ? -7.212 6.570 8.617 1.00 81.38 169 ALA A C 1
ATOM 1357 O O . ALA A 1 169 ? -5.982 6.582 8.543 1.00 81.38 169 ALA A O 1
ATOM 1358 N N . LEU A 1 170 ? -7.964 5.938 7.705 1.00 81.00 170 LEU A N 1
ATOM 1359 C CA . LEU A 1 170 ? -7.404 5.298 6.514 1.00 81.00 170 LEU A CA 1
ATOM 1360 C C . LEU A 1 170 ? -6.896 6.308 5.481 1.00 81.00 170 LEU A C 1
ATOM 1362 O O . LEU A 1 170 ? -5.834 6.069 4.915 1.00 81.00 170 LEU A O 1
ATOM 1366 N N . GLN A 1 171 ? -7.596 7.425 5.252 1.00 72.75 171 GLN A N 1
ATOM 1367 C CA . GLN A 1 171 ? -7.119 8.471 4.334 1.00 72.75 171 GLN A CA 1
ATOM 1368 C C . GLN A 1 171 ? -5.808 9.107 4.822 1.00 72.75 171 GLN A C 1
ATOM 1370 O O . GLN A 1 171 ? -4.893 9.319 4.031 1.00 72.75 171 GLN A O 1
ATOM 1375 N N . VAL A 1 172 ? -5.687 9.372 6.127 1.00 68.56 172 VAL A N 1
ATOM 1376 C CA . VAL A 1 172 ? -4.482 9.981 6.719 1.00 68.56 172 VAL A CA 1
ATOM 1377 C C . VAL A 1 172 ? -3.303 9.007 6.756 1.00 68.56 172 VAL A C 1
ATOM 1379 O O . VAL A 1 172 ? -2.153 9.424 6.650 1.00 68.56 172 VAL A O 1
ATOM 1382 N N . GLY A 1 173 ? -3.566 7.701 6.868 1.00 60.09 173 GLY A N 1
ATOM 1383 C CA . GLY A 1 173 ? -2.532 6.662 6.838 1.00 60.09 173 GLY A CA 1
ATOM 1384 C C . GLY A 1 173 ? -1.815 6.501 5.487 1.00 60.09 173 GLY A C 1
ATOM 1385 O O . GLY A 1 173 ? -0.910 5.678 5.394 1.00 60.09 173 GLY A O 1
ATOM 1386 N N . GLU A 1 174 ? -2.221 7.242 4.449 1.00 61.97 174 GLU A N 1
ATOM 1387 C CA . GLU A 1 174 ? -1.702 7.209 3.070 1.00 61.97 174 GLU A CA 1
ATOM 1388 C C . GLU A 1 174 ? -1.404 5.819 2.462 1.00 61.97 174 GLU A C 1
ATOM 1390 O O . GLU A 1 174 ? -0.338 5.588 1.881 1.00 61.97 174 GLU A O 1
ATOM 1395 N N . PRO A 1 175 ? -2.344 4.870 2.468 1.00 56.91 175 PRO A N 1
ATOM 1396 C CA . PRO A 1 175 ? -2.344 3.831 1.459 1.00 56.91 175 PRO A CA 1
ATOM 1397 C C . PRO A 1 175 ? -3.031 4.402 0.191 1.00 56.91 175 PRO A C 1
ATOM 1399 O O . PRO A 1 175 ? -3.950 5.215 0.273 1.00 56.91 175 PRO A O 1
ATOM 1402 N N . SER A 1 176 ? -2.586 4.015 -1.011 1.00 68.75 176 SER A N 1
ATOM 1403 C CA . SER A 1 176 ? -3.248 4.435 -2.267 1.00 68.75 176 SER A CA 1
ATOM 1404 C C . SER A 1 176 ? -4.772 4.207 -2.213 1.00 68.75 176 SER A C 1
ATOM 1406 O O . SER A 1 176 ? -5.232 3.301 -1.515 1.00 68.75 176 SER A O 1
ATOM 1408 N N . ALA A 1 177 ? -5.570 4.935 -3.005 1.00 69.75 177 ALA A N 1
ATOM 1409 C CA . ALA A 1 177 ? -7.026 4.720 -3.067 1.00 69.75 177 ALA A CA 1
ATOM 1410 C C . ALA A 1 177 ? -7.402 3.242 -3.315 1.00 69.75 177 ALA A C 1
ATOM 1412 O O . ALA A 1 177 ? -8.371 2.730 -2.756 1.00 69.75 177 ALA A O 1
ATOM 1413 N N . ALA A 1 178 ? -6.585 2.528 -4.098 1.00 74.56 178 ALA A N 1
ATOM 1414 C CA . ALA A 1 178 ? -6.743 1.098 -4.335 1.00 74.56 178 ALA A CA 1
ATOM 1415 C C . ALA A 1 178 ? -6.526 0.250 -3.069 1.00 74.56 178 ALA A C 1
ATOM 1417 O O . ALA A 1 178 ? -7.208 -0.751 -2.876 1.00 74.56 178 ALA A O 1
ATOM 1418 N N . SER A 1 179 ? -5.577 0.633 -2.217 1.00 78.38 179 SER A N 1
ATOM 1419 C CA . SER A 1 179 ? -5.301 -0.042 -0.946 1.00 78.38 179 SER A CA 1
ATOM 1420 C C . SER A 1 179 ? -6.415 0.210 0.080 1.00 78.38 179 SER A C 1
ATOM 1422 O O . SER A 1 179 ? -6.869 -0.734 0.723 1.00 78.38 179 SER A O 1
ATOM 1424 N N . VAL A 1 180 ? -6.925 1.449 0.176 1.00 79.00 180 VAL A N 1
ATOM 1425 C CA . VAL A 1 180 ? -8.090 1.764 1.030 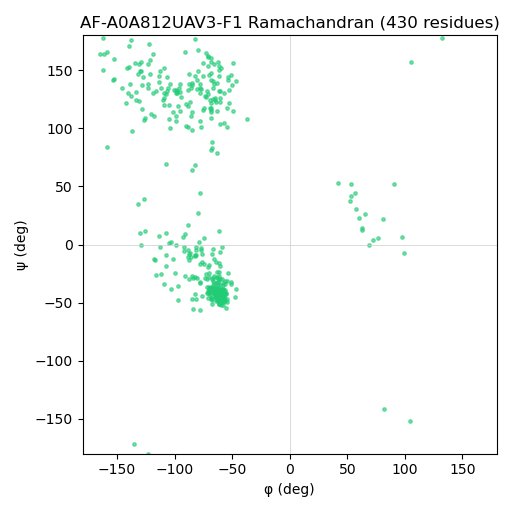1.00 79.00 180 VAL A CA 1
ATOM 1426 C C . VAL A 1 180 ? -9.302 0.941 0.606 1.00 79.00 180 VAL A C 1
ATOM 1428 O O . VAL A 1 180 ? -9.950 0.324 1.450 1.00 79.00 180 VAL A O 1
ATOM 1431 N N . ALA A 1 181 ? -9.605 0.908 -0.694 1.00 80.62 181 ALA A N 1
ATOM 1432 C CA . ALA A 1 181 ? -10.762 0.191 -1.223 1.00 80.62 181 ALA A CA 1
ATOM 1433 C C . ALA A 1 181 ? -10.701 -1.314 -0.917 1.00 80.62 181 ALA A C 1
ATOM 1435 O O . ALA A 1 181 ? -11.699 -1.909 -0.517 1.00 80.62 181 ALA A O 1
ATOM 1436 N N . GLU A 1 182 ? -9.524 -1.924 -1.051 1.00 83.94 182 GLU A N 1
ATOM 1437 C CA . GLU A 1 182 ? -9.307 -3.341 -0.753 1.00 83.94 182 GLU A CA 1
ATOM 1438 C C . GLU A 1 182 ? -9.521 -3.665 0.731 1.00 83.94 182 GLU A C 1
ATOM 1440 O O . GLU A 1 182 ? -10.186 -4.648 1.074 1.00 83.94 182 GLU A O 1
ATOM 1445 N N . LEU A 1 183 ? -8.960 -2.844 1.620 1.00 88.31 183 LEU A N 1
ATOM 1446 C CA . LEU A 1 183 ? -9.132 -3.015 3.057 1.00 88.31 183 LEU A CA 1
ATOM 1447 C C . LEU A 1 183 ? -10.597 -2.819 3.464 1.00 88.31 183 LEU A C 1
ATOM 1449 O O . LEU A 1 183 ? -11.129 -3.607 4.244 1.00 88.31 183 LEU A O 1
ATOM 1453 N N . THR A 1 184 ? -11.249 -1.808 2.887 1.00 88.88 184 THR A N 1
ATOM 1454 C CA . THR A 1 184 ? -12.671 -1.495 3.086 1.00 88.88 184 THR A CA 1
ATOM 1455 C C . THR A 1 184 ? -13.544 -2.680 2.691 1.00 88.88 184 THR A C 1
ATOM 1457 O O . THR A 1 184 ? -14.380 -3.109 3.479 1.00 88.88 184 THR A O 1
ATOM 1460 N N . GLU A 1 185 ? -13.319 -3.270 1.516 1.00 89.12 185 GLU A N 1
ATOM 1461 C CA . GLU A 1 185 ? -14.096 -4.422 1.052 1.00 89.12 185 GLU A CA 1
ATOM 1462 C C . GLU A 1 185 ? -13.917 -5.640 1.965 1.00 89.12 185 GLU A C 1
ATOM 1464 O O . GLU A 1 185 ? -14.886 -6.297 2.349 1.00 89.12 185 GLU A O 1
ATOM 1469 N N . ARG A 1 186 ? -12.683 -5.908 2.404 1.00 90.94 186 ARG A N 1
ATOM 1470 C CA . ARG A 1 186 ? -12.421 -6.989 3.362 1.00 90.94 186 ARG A CA 1
ATOM 1471 C C . ARG A 1 186 ? -13.112 -6.736 4.700 1.00 90.94 186 ARG A C 1
ATOM 1473 O O . ARG A 1 186 ? -13.698 -7.656 5.266 1.00 90.94 186 ARG A O 1
ATOM 1480 N N . LEU A 1 187 ? -13.068 -5.501 5.192 1.00 93.44 187 LEU A N 1
ATOM 1481 C CA . LEU A 1 187 ? -13.729 -5.108 6.429 1.00 93.44 187 LEU A CA 1
ATOM 1482 C C . LEU A 1 187 ? -15.255 -5.255 6.325 1.00 93.44 187 LEU A C 1
ATOM 1484 O O . LEU A 1 187 ? -15.860 -5.768 7.263 1.00 93.44 187 LEU A O 1
ATOM 1488 N N . ARG A 1 188 ? -15.871 -4.908 5.184 1.00 93.94 188 ARG A N 1
ATOM 1489 C CA . ARG A 1 188 ? -17.305 -5.153 4.929 1.00 93.94 188 ARG A CA 1
ATOM 1490 C C . ARG A 1 188 ? -17.661 -6.626 5.060 1.00 93.94 188 ARG A C 1
ATOM 1492 O O . ARG A 1 188 ? -18.620 -6.958 5.751 1.00 93.94 188 ARG A O 1
ATOM 1499 N N . VAL A 1 189 ? -16.873 -7.511 4.445 1.00 92.81 189 VAL A N 1
ATOM 1500 C CA . VAL A 1 189 ? -17.092 -8.963 4.548 1.00 92.81 189 VAL A CA 1
ATOM 1501 C C . VAL A 1 189 ? -17.023 -9.415 6.004 1.00 92.81 189 VAL A C 1
ATOM 1503 O O . VAL A 1 189 ? -17.891 -10.157 6.447 1.00 92.81 189 VAL A O 1
ATOM 1506 N N . VAL A 1 190 ? -16.036 -8.951 6.772 1.00 93.12 190 VAL A N 1
ATOM 1507 C CA . VAL A 1 190 ? -15.908 -9.322 8.189 1.00 93.12 190 VAL A CA 1
ATOM 1508 C C . VAL A 1 190 ? -17.071 -8.785 9.029 1.00 93.12 190 VAL A C 1
ATOM 1510 O O . VAL A 1 190 ? -17.605 -9.515 9.865 1.00 93.12 190 VAL A O 1
ATOM 1513 N N . LEU A 1 191 ? -17.506 -7.548 8.786 1.00 94.00 191 LEU A N 1
ATOM 1514 C CA . LEU A 1 191 ? -18.607 -6.909 9.513 1.00 94.00 191 LEU A CA 1
ATOM 1515 C C . LEU A 1 191 ? -19.947 -7.642 9.365 1.00 94.00 191 LEU A C 1
ATOM 1517 O O . LEU A 1 191 ? -20.796 -7.526 10.248 1.00 94.00 191 LEU A O 1
ATOM 1521 N N . GLN A 1 192 ? -20.128 -8.429 8.298 1.00 92.50 192 GLN A N 1
ATOM 1522 C CA . GLN A 1 192 ? -21.299 -9.301 8.136 1.00 92.50 192 GLN A CA 1
ATOM 1523 C C . GLN A 1 192 ? -21.337 -10.439 9.168 1.00 92.50 192 GLN A C 1
ATOM 1525 O O . GLN A 1 192 ? -22.419 -10.904 9.523 1.00 92.50 192 GLN A O 1
ATOM 1530 N N . TYR A 1 193 ? -20.175 -10.889 9.650 1.00 92.00 193 TYR A N 1
ATOM 1531 C CA . TYR A 1 193 ? -20.059 -11.964 10.641 1.00 92.00 193 TYR A CA 1
ATOM 1532 C C . TYR A 1 193 ? -19.912 -11.428 12.064 1.00 92.00 193 TYR A C 1
ATOM 1534 O O . TYR A 1 193 ? -20.438 -12.026 13.002 1.00 92.00 193 TYR A O 1
ATOM 1542 N N . ASP A 1 194 ? -19.215 -10.303 12.227 1.00 93.31 194 ASP A N 1
ATOM 1543 C CA . ASP A 1 194 ? -19.015 -9.654 13.515 1.00 93.31 194 ASP A CA 1
ATOM 1544 C C . ASP A 1 194 ? -19.190 -8.141 13.397 1.00 93.31 194 ASP A C 1
ATOM 1546 O O . ASP A 1 194 ? -18.271 -7.396 13.052 1.00 93.31 194 ASP A O 1
ATOM 1550 N N . SER A 1 195 ? -20.386 -7.670 13.746 1.00 91.44 195 SER A N 1
ATOM 1551 C CA . SER A 1 195 ? -20.746 -6.258 13.643 1.00 91.44 195 SER A CA 1
ATOM 1552 C C . SER A 1 195 ? -19.927 -5.343 14.557 1.00 91.44 195 SER A C 1
ATOM 1554 O O . SER A 1 195 ? -20.002 -4.130 14.379 1.00 91.44 195 SER A O 1
ATOM 1556 N N . LYS A 1 196 ? -19.213 -5.901 15.549 1.00 92.38 196 LYS A N 1
ATOM 1557 C CA . LYS A 1 196 ? -18.449 -5.177 16.576 1.00 92.38 196 LYS A CA 1
ATOM 1558 C C . LYS A 1 196 ? -16.936 -5.215 16.358 1.00 92.38 196 LYS A C 1
ATOM 1560 O O . LYS A 1 196 ? -16.204 -4.656 17.173 1.00 92.38 196 LYS A O 1
ATOM 1565 N N . VAL A 1 197 ? -16.460 -5.855 15.289 1.00 94.38 197 VAL A N 1
ATOM 1566 C CA . VAL A 1 197 ? -15.023 -5.953 14.984 1.00 94.38 197 VAL A CA 1
ATOM 1567 C C . VAL A 1 197 ? -14.373 -4.579 14.818 1.00 94.38 197 VAL A C 1
ATOM 1569 O O . VAL A 1 197 ? -13.285 -4.351 15.335 1.00 94.38 197 VAL A O 1
ATOM 1572 N N . LEU A 1 198 ? -15.051 -3.637 14.153 1.00 94.81 198 LEU A N 1
ATOM 1573 C CA . LEU A 1 198 ? -14.489 -2.319 13.873 1.00 94.81 198 LEU A CA 1
ATOM 1574 C C . LEU A 1 198 ? -14.313 -1.513 15.163 1.00 94.81 198 LEU A C 1
ATOM 1576 O O . LEU A 1 198 ? -13.235 -0.978 15.404 1.00 94.81 198 LEU A O 1
ATOM 1580 N N . GLU A 1 199 ? -15.339 -1.503 16.016 1.00 93.19 199 GLU A N 1
ATOM 1581 C CA . GLU A 1 199 ? -15.318 -0.886 17.341 1.00 93.19 199 GLU A CA 1
ATOM 1582 C C . GLU A 1 199 ? -14.153 -1.422 18.185 1.00 93.19 199 GLU A C 1
ATOM 1584 O O . GLU A 1 199 ? -13.423 -0.654 18.810 1.00 93.19 199 GLU A O 1
ATOM 1589 N N . ARG A 1 200 ? -13.966 -2.750 18.212 1.00 93.38 200 ARG A N 1
ATOM 1590 C CA . ARG A 1 200 ? -12.901 -3.382 19.003 1.00 93.38 200 ARG A CA 1
ATOM 1591 C C . ARG A 1 200 ? -11.520 -3.057 18.451 1.00 93.38 200 ARG A C 1
ATOM 1593 O O . ARG A 1 200 ? -10.646 -2.694 19.230 1.00 93.38 200 ARG A O 1
ATOM 1600 N N . LEU A 1 201 ? -11.327 -3.157 17.136 1.00 93.62 201 LEU A N 1
ATOM 1601 C CA . LEU A 1 201 ? -10.047 -2.846 16.500 1.00 93.62 201 LEU A CA 1
ATOM 1602 C C . LEU A 1 201 ? -9.662 -1.376 16.681 1.00 93.62 201 LEU A C 1
ATOM 1604 O O . LEU A 1 201 ? -8.511 -1.100 17.002 1.00 93.62 201 LEU A O 1
ATOM 1608 N N . GLN A 1 202 ? -10.611 -0.444 16.551 1.00 91.94 202 GLN A N 1
ATOM 1609 C CA . GLN A 1 202 ? -10.366 0.973 16.838 1.00 91.94 202 GLN A CA 1
ATOM 1610 C C . GLN A 1 202 ? -9.987 1.193 18.301 1.00 91.94 202 GLN A C 1
ATOM 1612 O O . GLN A 1 202 ? -8.967 1.818 18.569 1.00 91.94 202 GLN A O 1
ATOM 1617 N N . ALA A 1 203 ? -10.740 0.621 19.246 1.00 89.69 203 ALA A N 1
ATOM 1618 C CA . ALA A 1 203 ? -10.436 0.754 20.669 1.00 89.69 203 ALA A CA 1
ATOM 1619 C C . ALA A 1 203 ? -9.053 0.188 21.032 1.00 89.69 203 ALA A C 1
ATOM 1621 O O . ALA A 1 203 ? -8.345 0.767 21.851 1.00 89.69 203 ALA A O 1
ATOM 1622 N N . ILE A 1 204 ? -8.658 -0.931 20.418 1.00 90.31 204 ILE A N 1
ATOM 1623 C CA . ILE A 1 204 ? -7.328 -1.520 20.600 1.00 90.31 204 ILE A CA 1
ATOM 1624 C C . ILE A 1 204 ? -6.260 -0.608 20.006 1.00 90.31 204 ILE A C 1
ATOM 1626 O O . ILE A 1 204 ? -5.304 -0.282 20.700 1.00 90.31 204 ILE A O 1
ATOM 1630 N N . PHE A 1 205 ? -6.420 -0.173 18.754 1.00 88.56 205 PHE A N 1
ATOM 1631 C CA . PHE A 1 205 ? -5.454 0.720 18.121 1.00 88.56 205 PHE A CA 1
ATOM 1632 C C . PHE A 1 205 ? -5.238 1.972 18.969 1.00 88.56 205 PHE A C 1
ATOM 1634 O O . PHE A 1 205 ? -4.111 2.291 19.316 1.00 88.56 205 PHE A O 1
ATOM 1641 N N . GLU A 1 206 ? -6.317 2.628 19.384 1.00 85.25 206 GLU A N 1
ATOM 1642 C CA . GLU A 1 206 ? -6.268 3.826 20.220 1.00 85.25 206 GLU A CA 1
ATOM 1643 C C . GLU A 1 206 ? -5.633 3.598 21.596 1.00 85.25 206 GLU A C 1
ATOM 1645 O O . GLU A 1 206 ? -5.005 4.506 22.130 1.00 85.25 206 GLU A O 1
ATOM 1650 N N . ALA A 1 207 ? -5.789 2.409 22.185 1.00 84.50 207 ALA A N 1
ATOM 1651 C CA . ALA A 1 207 ? -5.213 2.096 23.490 1.00 84.50 207 ALA A CA 1
ATOM 1652 C C . ALA A 1 207 ? -3.687 1.912 23.451 1.00 84.50 207 ALA A C 1
ATOM 1654 O O . ALA A 1 207 ? -3.032 2.094 24.480 1.00 84.50 207 ALA A O 1
ATOM 1655 N N . PHE A 1 208 ? -3.135 1.531 22.295 1.00 83.19 208 PHE A N 1
ATOM 1656 C CA . PHE A 1 208 ? -1.717 1.185 22.138 1.00 83.19 208 PHE A CA 1
ATOM 1657 C C . PHE A 1 208 ? -0.950 2.095 21.172 1.00 83.19 208 PHE A C 1
ATOM 1659 O O . PHE A 1 208 ? 0.280 2.047 21.153 1.00 83.19 208 PHE A O 1
ATOM 1666 N N . ALA A 1 209 ? -1.642 2.922 20.387 1.00 76.94 209 ALA A N 1
ATOM 1667 C CA . ALA A 1 209 ? -1.024 3.918 19.527 1.00 76.94 209 ALA A CA 1
ATOM 1668 C C . ALA A 1 209 ? -0.235 4.939 20.356 1.00 76.94 209 ALA A C 1
ATOM 1670 O O . ALA A 1 209 ? -0.567 5.243 21.506 1.00 76.94 209 ALA A O 1
ATOM 1671 N N . THR A 1 210 ? 0.822 5.495 19.766 1.00 63.50 210 THR A N 1
ATOM 1672 C CA . THR A 1 210 ? 1.627 6.512 20.440 1.00 63.50 210 THR A CA 1
ATOM 1673 C C . THR A 1 210 ? 0.770 7.752 20.664 1.00 63.50 210 THR A C 1
ATOM 1675 O O . THR A 1 210 ? 0.227 8.321 19.716 1.00 63.50 210 THR A O 1
ATOM 1678 N N . ALA A 1 211 ? 0.664 8.210 21.907 1.00 55.88 211 ALA A N 1
ATOM 1679 C CA . ALA A 1 211 ? 0.049 9.494 22.205 1.00 55.88 211 ALA A CA 1
ATOM 1680 C C . ALA A 1 211 ? 1.106 10.601 22.104 1.00 55.88 211 ALA A C 1
ATOM 1682 O O . ALA A 1 211 ? 2.105 10.576 22.825 1.00 55.88 211 ALA A O 1
ATOM 1683 N N . ILE A 1 212 ? 0.877 11.597 21.251 1.00 47.09 212 ILE A N 1
ATOM 1684 C CA . ILE A 1 212 ? 1.680 12.824 21.223 1.00 47.09 212 ILE A CA 1
ATOM 1685 C C . ILE A 1 212 ? 0.891 13.869 22.004 1.00 47.09 212 ILE A C 1
ATOM 1687 O O . ILE A 1 212 ? -0.182 14.288 21.577 1.00 47.09 212 ILE A O 1
ATOM 1691 N N . LEU A 1 213 ? 1.397 14.255 23.181 1.00 41.41 213 LEU A N 1
ATOM 1692 C CA . LEU A 1 213 ? 0.759 15.244 24.067 1.00 41.41 213 LEU A CA 1
ATOM 1693 C C . LEU A 1 213 ? -0.709 14.940 24.409 1.00 41.41 213 LEU A C 1
ATOM 1695 O O . LEU A 1 213 ? -1.567 15.819 24.431 1.00 41.41 213 LEU A O 1
ATOM 1699 N N . GLY A 1 214 ? -1.001 13.669 24.685 1.00 47.34 214 GLY A N 1
ATOM 1700 C CA . GLY A 1 214 ? -2.342 13.233 25.076 1.00 47.34 214 GLY A CA 1
ATOM 1701 C C . GLY A 1 214 ? -3.345 13.134 23.924 1.00 47.34 214 GLY A C 1
ATOM 1702 O O . GLY A 1 214 ? -4.503 12.841 24.196 1.00 47.34 214 GLY A O 1
ATOM 1703 N N . ARG A 1 215 ? -2.914 13.336 22.670 1.00 47.66 215 ARG A N 1
ATOM 1704 C CA . ARG A 1 215 ? -3.689 13.014 21.464 1.00 47.66 215 ARG A CA 1
ATOM 1705 C C . ARG A 1 215 ? -3.163 11.741 20.824 1.00 47.66 215 ARG A C 1
ATOM 1707 O O . ARG A 1 215 ? -1.946 11.565 20.721 1.00 47.66 215 ARG A O 1
ATOM 1714 N N . ASN A 1 216 ? -4.063 10.875 20.374 1.00 52.69 216 ASN A N 1
ATOM 1715 C CA . ASN A 1 216 ? -3.676 9.642 19.695 1.00 52.69 216 ASN A CA 1
ATOM 1716 C C . ASN A 1 216 ? -3.063 9.971 18.331 1.00 52.69 216 ASN A C 1
ATOM 1718 O O . ASN A 1 216 ? -3.749 10.463 17.434 1.00 52.69 216 ASN A O 1
ATOM 1722 N N . SER A 1 217 ? -1.769 9.689 18.160 1.00 59.31 217 SER A N 1
ATOM 1723 C CA . SER A 1 217 ? -1.174 9.686 16.827 1.00 59.31 217 SER A CA 1
ATOM 1724 C C . SER A 1 217 ? -1.688 8.477 16.047 1.00 59.31 217 SER A C 1
ATOM 1726 O O . SER A 1 217 ? -2.032 7.443 16.617 1.00 59.31 217 SER A O 1
ATOM 1728 N N . LEU A 1 218 ? -1.716 8.581 14.720 1.00 66.94 218 LEU A N 1
ATOM 1729 C CA . LEU A 1 218 ? -2.049 7.462 13.836 1.00 66.94 218 LEU A CA 1
ATOM 1730 C C . LEU A 1 218 ? -0.865 6.501 13.636 1.00 66.94 218 LEU A C 1
ATOM 1732 O O . LEU A 1 218 ? -0.784 5.860 12.592 1.00 66.94 218 LEU A O 1
ATOM 1736 N N . ALA A 1 219 ? 0.047 6.413 14.609 1.00 69.31 219 ALA A N 1
ATOM 1737 C CA . ALA A 1 219 ? 1.230 5.564 14.580 1.00 69.31 219 ALA A CA 1
ATOM 1738 C C . ALA A 1 219 ? 1.259 4.620 15.794 1.00 69.31 219 ALA A C 1
ATOM 1740 O O . ALA A 1 219 ? 1.013 5.025 16.931 1.00 69.31 219 ALA A O 1
ATOM 1741 N N . LEU A 1 220 ? 1.561 3.351 15.539 1.00 77.19 220 LEU A N 1
ATOM 1742 C CA . LEU A 1 220 ? 1.571 2.252 16.495 1.00 77.19 220 LEU A CA 1
ATOM 1743 C C . LEU A 1 220 ? 2.942 1.556 16.447 1.00 77.19 220 LEU A C 1
ATOM 1745 O O . LEU A 1 220 ? 3.228 0.872 15.465 1.00 77.19 220 LEU A O 1
ATOM 1749 N N . PRO A 1 221 ? 3.792 1.689 17.476 1.00 76.69 221 PRO A N 1
ATOM 1750 C CA . PRO A 1 221 ? 5.072 0.986 17.523 1.00 76.69 221 PRO A CA 1
ATOM 1751 C C . PRO A 1 221 ? 4.857 -0.527 17.627 1.00 76.69 221 PRO A C 1
ATOM 1753 O O . PRO A 1 221 ? 3.829 -0.975 18.145 1.00 76.69 221 PRO A O 1
ATOM 1756 N N . ILE A 1 222 ? 5.834 -1.328 17.191 1.00 76.56 222 ILE A N 1
ATOM 1757 C CA . ILE A 1 222 ? 5.750 -2.796 17.293 1.00 76.56 222 ILE A CA 1
ATOM 1758 C C . ILE A 1 222 ? 5.514 -3.261 18.724 1.00 76.56 222 ILE A C 1
ATOM 1760 O O . ILE A 1 222 ? 4.671 -4.126 18.930 1.00 76.56 222 ILE A O 1
ATOM 1764 N N . ASP A 1 223 ? 6.170 -2.669 19.720 1.00 77.00 223 ASP A N 1
ATOM 1765 C CA . ASP A 1 223 ? 5.909 -3.016 21.122 1.00 77.00 223 ASP A CA 1
ATOM 1766 C C . ASP A 1 223 ? 4.435 -2.795 21.502 1.00 77.00 223 ASP A C 1
ATOM 1768 O O . ASP A 1 223 ? 3.835 -3.621 22.194 1.00 77.00 223 ASP A O 1
ATOM 1772 N N . GLY A 1 224 ? 3.825 -1.723 20.983 1.00 83.94 224 GLY A N 1
ATOM 1773 C CA . GLY A 1 224 ? 2.394 -1.453 21.121 1.00 83.94 224 GLY A CA 1
ATOM 1774 C C . GLY A 1 224 ? 1.536 -2.501 20.410 1.00 83.94 224 GLY A C 1
ATOM 1775 O O . GLY A 1 224 ? 0.565 -2.991 20.984 1.00 83.94 224 GLY A O 1
ATOM 1776 N N . LEU A 1 225 ? 1.916 -2.914 19.196 1.00 87.50 225 LEU A N 1
ATOM 1777 C CA . LEU A 1 225 ? 1.260 -4.006 18.469 1.00 87.50 225 LEU A CA 1
ATOM 1778 C C . LEU A 1 225 ? 1.346 -5.338 19.232 1.00 87.50 225 LEU A C 1
ATOM 1780 O O . LEU A 1 225 ? 0.349 -6.052 19.331 1.00 87.50 225 LEU A O 1
ATOM 1784 N N . LEU A 1 226 ? 2.514 -5.690 19.767 1.00 88.38 226 LEU A N 1
ATOM 1785 C CA . LEU A 1 226 ? 2.725 -6.935 20.503 1.00 88.38 226 LEU A CA 1
ATOM 1786 C C . LEU A 1 226 ? 1.917 -6.946 21.804 1.00 88.38 226 LEU A C 1
ATOM 1788 O O . LEU A 1 226 ? 1.290 -7.956 22.124 1.00 88.38 226 LEU A O 1
ATOM 1792 N N . GLU A 1 227 ? 1.862 -5.828 22.526 1.00 88.44 227 GLU A N 1
ATOM 1793 C CA . GLU A 1 227 ? 1.044 -5.713 23.737 1.00 88.44 227 GLU A CA 1
ATOM 1794 C C . GLU A 1 227 ? -0.462 -5.735 23.428 1.00 88.44 227 GLU A C 1
ATOM 1796 O O . GLU A 1 227 ? -1.239 -6.391 24.135 1.00 88.44 227 GLU A O 1
ATOM 1801 N N . ALA A 1 228 ? -0.876 -5.117 22.318 1.00 90.75 228 ALA A N 1
ATOM 1802 C CA . ALA A 1 228 ? -2.228 -5.255 21.791 1.00 90.75 228 ALA A CA 1
ATOM 1803 C C . ALA A 1 228 ? -2.565 -6.729 21.522 1.00 90.75 228 ALA A C 1
ATOM 1805 O O . ALA A 1 228 ? -3.615 -7.215 21.951 1.00 90.75 228 ALA A O 1
ATOM 1806 N N . CYS A 1 229 ? -1.657 -7.471 20.878 1.00 93.12 229 CYS A N 1
ATOM 1807 C CA . CYS A 1 229 ? -1.834 -8.897 20.610 1.00 93.12 229 CYS A CA 1
ATOM 1808 C C . CYS A 1 229 ? -1.958 -9.723 21.898 1.00 93.12 229 CYS A C 1
ATOM 1810 O O . CYS A 1 229 ? -2.871 -10.539 22.006 1.00 93.12 229 CYS A O 1
ATOM 1812 N N . ARG A 1 230 ? -1.111 -9.474 22.906 1.00 92.94 230 ARG A N 1
ATOM 1813 C CA . ARG A 1 230 ? -1.205 -10.144 24.220 1.00 92.94 230 ARG A CA 1
ATOM 1814 C C . ARG A 1 230 ? -2.532 -9.855 24.917 1.00 92.94 230 ARG A C 1
ATOM 1816 O O . ARG A 1 230 ? -3.141 -10.749 25.498 1.00 92.94 230 ARG A O 1
ATOM 1823 N N . THR A 1 231 ? -3.030 -8.624 24.815 1.00 91.31 231 THR A N 1
ATOM 1824 C CA . THR A 1 231 ? -4.347 -8.255 25.355 1.00 91.31 231 THR A CA 1
ATOM 1825 C C . THR A 1 231 ? -5.472 -9.033 24.664 1.00 91.31 231 THR A C 1
ATOM 1827 O O . THR A 1 231 ? -6.407 -9.500 25.320 1.00 91.31 231 THR A O 1
ATOM 1830 N N . MET A 1 232 ? -5.361 -9.234 23.349 1.00 93.62 232 MET A N 1
ATOM 1831 C CA . MET A 1 232 ? -6.321 -10.002 22.553 1.00 93.62 232 MET A CA 1
ATOM 1832 C C . MET A 1 232 ? -6.296 -11.513 22.838 1.00 93.62 232 MET A C 1
ATOM 1834 O O . MET A 1 232 ? -7.286 -12.189 22.562 1.00 93.62 232 MET A O 1
ATOM 1838 N N . GLU A 1 233 ? -5.251 -12.074 23.460 1.00 91.62 233 GLU A N 1
ATOM 1839 C CA . GLU A 1 233 ? -5.246 -13.494 23.862 1.00 91.62 233 GLU A CA 1
ATOM 1840 C C . GLU A 1 233 ? -6.352 -13.827 24.877 1.00 91.62 233 GLU A C 1
ATOM 1842 O O . GLU A 1 233 ? -6.855 -14.956 24.916 1.00 91.62 233 GLU A O 1
ATOM 1847 N N . ALA A 1 234 ? -6.775 -12.833 25.665 1.00 91.12 234 ALA A N 1
ATOM 1848 C CA . ALA A 1 234 ? -7.874 -12.959 26.616 1.00 91.12 234 ALA A CA 1
ATOM 1849 C C . ALA A 1 234 ? -9.263 -12.937 25.952 1.00 91.12 234 ALA A C 1
ATOM 1851 O O . ALA A 1 234 ? -10.269 -13.177 26.628 1.00 91.12 234 ALA A O 1
ATOM 1852 N N . PHE A 1 235 ? -9.350 -12.642 24.651 1.00 92.50 235 PHE A N 1
ATOM 1853 C CA . PHE A 1 235 ? -10.624 -12.604 23.943 1.00 92.50 235 PHE A CA 1
ATOM 1854 C C . PHE A 1 235 ? -11.204 -14.022 23.755 1.00 92.50 235 PHE A C 1
ATOM 1856 O O . PHE A 1 235 ? -10.490 -15.027 23.887 1.00 92.50 235 PHE A O 1
ATOM 1863 N N . PRO A 1 236 ? -12.514 -14.151 23.474 1.00 92.38 236 PRO A N 1
ATOM 1864 C CA . PRO A 1 236 ? -13.121 -15.445 23.173 1.00 92.38 236 PRO A CA 1
ATOM 1865 C C . PRO A 1 236 ? -12.513 -16.100 21.922 1.00 92.38 236 PRO A C 1
ATOM 1867 O O . PRO A 1 236 ? -12.234 -15.418 20.948 1.00 92.38 236 PRO A O 1
ATOM 1870 N N . ASP A 1 237 ? -12.392 -17.430 21.892 1.00 89.69 237 ASP A N 1
ATOM 1871 C CA . ASP A 1 237 ? -11.748 -18.161 20.775 1.00 89.69 237 ASP A CA 1
ATOM 1872 C 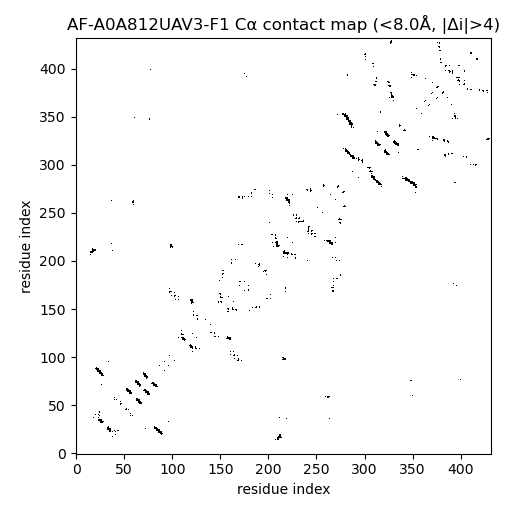C . ASP A 1 237 ? -12.423 -17.982 19.405 1.00 89.69 237 ASP A C 1
ATOM 1874 O O . ASP A 1 237 ? -11.820 -18.265 18.375 1.00 89.69 237 ASP A O 1
ATOM 1878 N N . HIS A 1 238 ? -13.679 -17.534 19.380 1.00 87.56 238 HIS A N 1
ATOM 1879 C CA . HIS A 1 238 ? -14.433 -17.338 18.144 1.00 87.56 238 HIS A CA 1
ATOM 1880 C C . HIS A 1 238 ? -14.206 -15.970 17.491 1.00 87.56 238 HIS A C 1
ATOM 1882 O O . HIS A 1 238 ? -14.670 -15.778 16.369 1.00 87.56 238 HIS A O 1
ATOM 1888 N N . VAL A 1 239 ? -13.549 -15.018 18.167 1.00 90.25 239 VAL A N 1
ATOM 1889 C CA . VAL A 1 239 ? -13.278 -13.706 17.564 1.00 90.25 239 VAL A CA 1
ATOM 1890 C C . VAL A 1 239 ? -11.992 -13.766 16.750 1.00 90.25 239 VAL A C 1
ATOM 1892 O O . VAL A 1 239 ? -10.977 -14.311 17.188 1.00 90.25 239 VAL A O 1
ATOM 1895 N N . MET A 1 240 ? -12.031 -13.213 15.542 1.00 92.00 240 MET A N 1
ATOM 1896 C CA . MET A 1 240 ? -10.930 -13.338 14.588 1.00 92.00 240 MET A CA 1
ATOM 1897 C C . MET A 1 240 ? -9.661 -12.609 15.032 1.00 92.00 240 MET A C 1
ATOM 1899 O O . MET A 1 240 ? -8.559 -13.042 14.707 1.00 92.00 240 MET A O 1
ATOM 1903 N N . GLU A 1 241 ? -9.799 -11.526 15.794 1.00 92.38 241 GLU A N 1
ATOM 1904 C CA . GLU A 1 241 ? -8.674 -10.717 16.254 1.00 92.38 241 GLU A CA 1
ATOM 1905 C C . GLU A 1 241 ? -7.740 -11.533 17.144 1.00 92.38 241 GLU A C 1
ATOM 1907 O O . GLU A 1 241 ? -6.526 -11.399 17.045 1.00 92.38 241 GLU A O 1
ATOM 1912 N N . LYS A 1 242 ? -8.293 -12.457 17.943 1.00 94.25 242 LYS A N 1
ATOM 1913 C CA . LYS A 1 242 ? -7.495 -13.383 18.750 1.00 94.25 242 LYS A CA 1
ATOM 1914 C C . LYS A 1 242 ? -6.640 -14.298 17.884 1.00 94.25 242 LYS A C 1
ATOM 1916 O O . LYS A 1 242 ? -5.464 -14.489 18.176 1.00 94.25 242 LYS A O 1
ATOM 1921 N N . PHE A 1 243 ? -7.223 -14.856 16.825 1.00 93.38 243 PHE A N 1
ATOM 1922 C CA . PHE A 1 243 ? -6.500 -15.734 15.909 1.00 93.38 243 PHE A CA 1
ATOM 1923 C C . PHE A 1 243 ? -5.319 -15.000 15.261 1.00 93.38 243 PHE A C 1
ATOM 1925 O O . PHE A 1 243 ? -4.200 -15.513 15.256 1.00 93.38 243 PHE A O 1
ATOM 1932 N N . TRP A 1 244 ? -5.542 -13.779 14.767 1.00 93.50 244 TRP A N 1
ATOM 1933 C CA . TRP A 1 244 ? -4.479 -12.989 14.142 1.00 93.50 244 TRP A CA 1
ATOM 1934 C C . TRP A 1 244 ? -3.443 -12.493 15.149 1.00 93.50 244 TRP A C 1
ATOM 1936 O O . TRP A 1 244 ? -2.252 -12.569 14.861 1.00 93.50 244 TRP A O 1
ATOM 1946 N N . ALA A 1 245 ? -3.859 -12.090 16.350 1.00 94.06 245 ALA A N 1
ATOM 1947 C CA . ALA A 1 245 ? -2.951 -11.753 17.441 1.00 94.06 245 ALA A CA 1
ATOM 1948 C C . ALA A 1 245 ? -2.007 -12.917 17.786 1.00 94.06 245 ALA A C 1
ATOM 1950 O O . ALA A 1 245 ? -0.797 -12.722 17.892 1.00 94.06 245 ALA A O 1
ATOM 1951 N N . GLN A 1 246 ? -2.537 -14.139 17.893 1.00 94.00 246 GLN A N 1
ATOM 1952 C CA . GLN A 1 246 ? -1.733 -15.338 18.141 1.00 94.00 246 GLN A CA 1
ATOM 1953 C C . GLN A 1 246 ? -0.759 -15.632 16.996 1.00 94.00 246 GLN A C 1
ATOM 1955 O O . GLN A 1 246 ? 0.385 -16.011 17.246 1.00 94.00 246 GLN A O 1
ATOM 1960 N N . ASP A 1 247 ? -1.180 -15.448 15.742 1.00 92.31 247 ASP A N 1
ATOM 1961 C CA . ASP A 1 247 ? -0.296 -15.640 14.592 1.00 92.31 247 ASP A CA 1
ATOM 1962 C C . ASP A 1 247 ? 0.844 -14.608 14.561 1.00 92.31 247 ASP A C 1
ATOM 1964 O O . ASP A 1 247 ? 1.984 -14.979 14.288 1.00 92.31 247 ASP A O 1
ATOM 1968 N N . ILE A 1 248 ? 0.570 -13.345 14.903 1.00 91.56 248 ILE A N 1
ATOM 1969 C CA . ILE A 1 248 ? 1.580 -12.278 15.001 1.00 91.56 248 ILE A CA 1
ATOM 1970 C C . ILE A 1 248 ? 2.591 -12.586 16.106 1.00 91.56 248 ILE A C 1
ATOM 1972 O O . ILE A 1 248 ? 3.793 -12.546 15.848 1.00 91.56 248 ILE A O 1
ATOM 1976 N N . LEU A 1 249 ? 2.123 -12.945 17.308 1.00 92.56 249 LEU A N 1
ATOM 1977 C CA . LEU A 1 249 ? 2.992 -13.313 18.433 1.00 92.56 249 LEU A CA 1
ATOM 1978 C C . LEU A 1 249 ? 3.872 -14.518 18.083 1.00 92.56 249 LEU A C 1
ATOM 1980 O O . LEU A 1 249 ? 5.083 -14.484 18.278 1.00 92.56 249 LEU A O 1
ATOM 1984 N N . ARG A 1 250 ? 3.291 -15.551 17.463 1.00 93.50 250 ARG A N 1
ATOM 1985 C CA . ARG A 1 250 ? 4.042 -16.718 16.989 1.00 93.50 250 ARG A CA 1
ATOM 1986 C C . ARG A 1 250 ? 5.102 -16.334 15.953 1.00 93.50 250 ARG A C 1
ATOM 1988 O O . ARG A 1 250 ? 6.227 -16.819 16.020 1.00 93.50 250 ARG A O 1
ATOM 1995 N N . GLN A 1 251 ? 4.760 -15.489 14.978 1.00 88.62 251 GLN A N 1
ATOM 1996 C CA . GLN A 1 251 ? 5.718 -15.018 13.974 1.00 88.62 251 GLN A CA 1
ATOM 1997 C C . GLN A 1 251 ? 6.851 -14.200 14.604 1.00 88.62 251 GLN A C 1
ATOM 1999 O O . GLN A 1 251 ? 8.000 -14.357 14.191 1.00 88.62 251 GLN A O 1
ATOM 2004 N N . HIS A 1 252 ? 6.542 -13.362 15.593 1.00 88.19 252 HIS A N 1
ATOM 2005 C CA . HIS A 1 252 ? 7.529 -12.598 16.349 1.00 88.19 252 HIS A CA 1
ATOM 2006 C C . HIS A 1 252 ? 8.501 -13.525 17.088 1.00 88.19 252 HIS A C 1
ATOM 2008 O O . HIS A 1 252 ? 9.710 -13.423 16.895 1.00 88.19 252 HIS A O 1
ATOM 2014 N N . ASP A 1 253 ? 7.981 -14.492 17.846 1.00 88.81 253 ASP A N 1
ATOM 2015 C CA . ASP A 1 253 ? 8.793 -15.439 18.621 1.00 88.81 253 ASP A CA 1
ATOM 2016 C C . ASP A 1 253 ? 9.672 -16.335 17.730 1.00 88.81 253 ASP A C 1
ATOM 2018 O O . ASP A 1 253 ? 10.759 -16.757 18.125 1.00 88.81 253 ASP A O 1
ATOM 2022 N N . GLU A 1 254 ? 9.228 -16.608 16.500 1.00 89.88 254 GLU A N 1
ATOM 2023 C CA . GLU A 1 254 ? 10.000 -17.334 15.486 1.00 89.88 254 GLU A CA 1
ATOM 2024 C C . GLU A 1 254 ? 11.013 -16.453 14.724 1.00 89.88 254 GLU A C 1
ATOM 2026 O O . GLU A 1 254 ? 11.741 -16.979 13.877 1.00 89.88 254 GLU A O 1
ATOM 2031 N N . GLY A 1 255 ? 11.052 -15.136 14.964 1.00 83.19 255 GLY A N 1
ATOM 2032 C CA . GLY A 1 255 ? 11.880 -14.186 14.210 1.00 83.19 255 GLY A CA 1
ATOM 2033 C C . GLY A 1 255 ? 11.466 -14.045 12.738 1.00 83.19 255 GLY A C 1
ATOM 2034 O O . GLY A 1 255 ? 12.297 -13.765 11.877 1.00 83.19 255 GLY A O 1
ATOM 2035 N N . LYS A 1 256 ? 10.192 -14.311 12.429 1.00 82.06 256 LYS A N 1
ATOM 2036 C CA . LYS A 1 256 ? 9.611 -14.300 11.073 1.00 82.06 256 LYS A CA 1
ATOM 2037 C C . LYS A 1 256 ? 8.596 -13.186 10.852 1.00 82.06 256 LYS A C 1
ATOM 2039 O O . LYS A 1 256 ? 8.042 -13.096 9.756 1.00 82.06 256 LYS A O 1
ATOM 2044 N N . LEU A 1 257 ? 8.309 -12.384 11.874 1.00 79.69 257 LEU A N 1
ATOM 2045 C CA . LEU A 1 257 ? 7.417 -11.245 11.730 1.00 79.69 257 LEU A CA 1
ATOM 2046 C C . LEU A 1 257 ? 8.015 -10.287 10.695 1.00 79.69 257 LEU A C 1
ATOM 2048 O O . LEU A 1 257 ? 9.146 -9.836 10.835 1.00 79.69 257 LEU A O 1
ATOM 2052 N N . ALA A 1 258 ? 7.259 -9.996 9.638 1.00 72.50 258 ALA A N 1
ATOM 2053 C CA . ALA A 1 258 ? 7.680 -9.098 8.562 1.00 72.50 258 ALA A CA 1
ATOM 2054 C C . ALA A 1 258 ? 7.548 -7.611 8.964 1.00 72.50 258 ALA A C 1
ATOM 2056 O O . ALA A 1 258 ? 7.018 -6.809 8.195 1.00 72.50 258 ALA A O 1
ATOM 2057 N N . LEU A 1 259 ? 7.976 -7.286 10.187 1.00 70.56 259 LEU A N 1
ATOM 2058 C CA . LEU A 1 259 ? 8.028 -5.962 10.805 1.00 70.56 259 LEU A CA 1
ATOM 2059 C C . LEU A 1 259 ? 9.370 -5.863 11.556 1.00 70.56 259 LEU A C 1
ATOM 2061 O O . LEU A 1 259 ? 9.711 -6.778 12.304 1.00 70.56 259 LEU A O 1
ATOM 2065 N N . GLU A 1 260 ? 10.152 -4.813 11.316 1.00 63.91 260 GLU A N 1
ATOM 2066 C CA . GLU A 1 260 ? 11.493 -4.604 11.910 1.00 63.91 260 GLU A CA 1
ATOM 2067 C C . GLU A 1 260 ? 11.401 -3.888 13.272 1.00 63.91 260 GLU A C 1
ATOM 2069 O O . GLU A 1 260 ? 10.542 -3.045 13.437 1.00 63.91 260 GLU A O 1
ATOM 2074 N N . GLU A 1 261 ? 12.277 -4.154 14.246 1.00 52.47 261 GLU A N 1
ATOM 2075 C CA . GLU A 1 261 ? 12.109 -3.706 15.653 1.00 52.47 261 GLU A CA 1
ATOM 2076 C C . GLU A 1 261 ? 11.807 -2.199 15.860 1.00 52.47 261 GLU A C 1
ATOM 2078 O O . GLU A 1 261 ? 11.039 -1.858 16.758 1.00 52.47 261 GLU A O 1
ATOM 2083 N N . ASP A 1 262 ? 12.327 -1.314 15.001 1.00 53.56 262 ASP A N 1
ATOM 2084 C CA . ASP A 1 262 ? 12.119 0.144 15.071 1.00 53.56 262 ASP A CA 1
ATOM 2085 C C . ASP A 1 262 ? 10.928 0.651 14.217 1.00 53.56 262 ASP A C 1
ATOM 2087 O O . ASP A 1 262 ? 10.742 1.861 14.047 1.00 53.56 262 ASP A O 1
ATOM 2091 N N . GLU A 1 263 ? 10.123 -0.237 13.617 1.00 60.31 263 GLU A N 1
ATOM 2092 C CA . GLU A 1 263 ? 8.998 0.165 12.767 1.00 60.31 263 GLU A CA 1
ATOM 2093 C C . GLU A 1 263 ? 7.767 0.620 13.578 1.00 60.31 263 GLU A C 1
ATOM 2095 O O . GLU A 1 263 ? 7.326 -0.026 14.530 1.00 60.31 263 GLU A O 1
ATOM 2100 N N . GLU A 1 264 ? 7.129 1.702 13.120 1.00 69.44 264 GLU A N 1
ATOM 2101 C CA . GLU A 1 264 ? 5.787 2.111 13.553 1.00 69.44 264 GLU A CA 1
ATOM 2102 C C . GLU A 1 264 ? 4.773 1.851 12.426 1.00 69.44 264 GLU A C 1
ATOM 2104 O O . GLU A 1 264 ? 4.988 2.245 11.274 1.00 69.44 264 GLU A O 1
ATOM 2109 N N . LEU A 1 265 ? 3.671 1.182 12.762 1.00 77.75 265 LEU A N 1
ATOM 2110 C CA . LEU A 1 265 ? 2.539 0.880 11.890 1.00 77.75 265 LEU A CA 1
ATOM 2111 C C . LEU A 1 265 ? 1.570 2.058 11.878 1.00 77.75 265 LEU A C 1
ATOM 2113 O O . LEU A 1 265 ? 1.229 2.585 12.933 1.00 77.75 265 LEU A O 1
ATOM 2117 N N . ASN A 1 266 ? 1.049 2.433 10.712 1.00 80.06 266 ASN A N 1
ATOM 2118 C CA . ASN A 1 266 ? -0.093 3.344 10.676 1.00 80.06 266 ASN A CA 1
ATOM 2119 C C . ASN A 1 266 ? -1.428 2.600 10.903 1.00 80.06 266 ASN A C 1
ATOM 2121 O O . ASN A 1 266 ? -1.470 1.371 11.011 1.00 80.06 266 ASN A O 1
ATOM 2125 N N . TYR A 1 267 ? -2.544 3.335 10.954 1.00 86.12 267 TYR A N 1
ATOM 2126 C CA . TYR A 1 267 ? -3.869 2.722 11.117 1.00 86.12 267 TYR A CA 1
ATOM 2127 C C . TYR A 1 267 ? -4.199 1.700 10.015 1.00 86.12 267 TYR A C 1
ATOM 2129 O O . TYR A 1 267 ? -4.723 0.626 10.306 1.00 86.12 267 TYR A O 1
ATOM 2137 N N . HIS A 1 268 ? -3.841 1.976 8.757 1.00 86.62 268 HIS A N 1
ATOM 2138 C CA . HIS A 1 268 ? -4.041 1.032 7.656 1.00 86.62 268 HIS A CA 1
ATOM 2139 C C . HIS A 1 268 ? -3.207 -0.246 7.825 1.00 86.62 268 HIS A C 1
ATOM 2141 O O . HIS A 1 268 ? -3.719 -1.339 7.579 1.00 86.62 268 HIS A O 1
ATOM 2147 N N . ASP A 1 269 ? -1.946 -0.135 8.244 1.00 86.62 269 ASP A N 1
ATOM 2148 C CA . ASP A 1 269 ? -1.063 -1.273 8.510 1.00 86.62 269 ASP A CA 1
ATOM 2149 C C . ASP A 1 269 ? -1.641 -2.161 9.608 1.00 86.62 269 ASP A C 1
ATOM 2151 O O . ASP A 1 269 ? -1.798 -3.369 9.419 1.00 86.62 269 ASP A O 1
ATOM 2155 N N . PHE A 1 270 ? -2.028 -1.549 10.731 1.00 90.25 270 PHE A N 1
ATOM 2156 C CA . PHE A 1 270 ? -2.651 -2.255 11.843 1.00 90.25 270 PHE A CA 1
ATOM 2157 C C . PHE A 1 270 ? -3.922 -2.981 11.401 1.00 90.25 270 PHE A C 1
ATOM 2159 O O . PHE A 1 270 ? -4.051 -4.185 11.616 1.00 90.25 270 PHE A O 1
ATOM 2166 N N . MET A 1 271 ? -4.840 -2.274 10.736 1.00 92.56 271 MET A N 1
ATOM 2167 C CA . MET A 1 271 ? -6.090 -2.859 10.255 1.00 92.56 271 MET A CA 1
ATOM 2168 C C . MET A 1 271 ? -5.829 -3.984 9.251 1.00 92.56 271 MET A C 1
ATOM 2170 O O . MET A 1 271 ? -6.471 -5.029 9.318 1.00 92.56 271 MET A O 1
ATOM 2174 N N . SER A 1 272 ? -4.858 -3.820 8.352 1.00 91.25 272 SER A N 1
ATOM 2175 C CA . SER A 1 272 ? -4.479 -4.852 7.384 1.00 91.25 272 SER A CA 1
ATOM 2176 C C . SER A 1 272 ? -4.016 -6.120 8.095 1.00 91.25 272 SER A C 1
ATOM 2178 O O . SER A 1 272 ? -4.544 -7.203 7.833 1.00 91.25 272 SER A O 1
ATOM 2180 N N . VAL A 1 273 ? -3.077 -5.990 9.031 1.00 90.19 273 VAL A N 1
ATOM 2181 C CA . VAL A 1 273 ? -2.535 -7.111 9.805 1.00 90.19 273 VAL A CA 1
ATOM 2182 C C . VAL A 1 273 ? -3.625 -7.781 10.652 1.00 90.19 273 VAL A C 1
ATOM 2184 O O . VAL A 1 273 ? -3.762 -9.004 10.614 1.00 90.19 273 VAL A O 1
ATOM 2187 N N . MET A 1 274 ? -4.470 -7.001 11.330 1.00 92.12 274 MET A N 1
ATOM 2188 C CA . MET A 1 274 ? -5.567 -7.520 12.161 1.00 92.12 274 MET A CA 1
ATOM 2189 C C . MET A 1 274 ? -6.713 -8.140 11.364 1.00 92.12 274 MET A C 1
ATOM 2191 O O . MET A 1 274 ? -7.475 -8.946 11.894 1.00 92.12 274 MET A O 1
ATOM 2195 N N . LEU A 1 275 ? -6.815 -7.821 10.075 1.00 92.06 275 LEU A N 1
ATOM 2196 C CA . LEU A 1 275 ? -7.712 -8.496 9.142 1.00 92.06 275 LEU A CA 1
ATOM 2197 C C . LEU A 1 275 ? -7.040 -9.689 8.443 1.00 92.06 275 LEU A C 1
ATOM 2199 O O . LEU A 1 275 ? -7.625 -10.273 7.526 1.00 92.06 275 LEU A O 1
ATOM 2203 N N . GLY A 1 276 ? -5.837 -10.085 8.868 1.00 89.06 276 GLY A N 1
ATOM 2204 C CA . GLY A 1 276 ? -5.118 -11.257 8.373 1.00 89.06 276 GLY A CA 1
ATOM 2205 C C . GLY A 1 276 ? -4.367 -11.043 7.067 1.00 89.06 276 GLY A C 1
ATOM 2206 O O . GLY A 1 276 ? -4.130 -11.998 6.322 1.00 89.06 276 GLY A O 1
ATOM 2207 N N . ARG A 1 277 ? -4.045 -9.793 6.731 1.00 89.56 277 ARG A N 1
ATOM 2208 C CA . ARG A 1 277 ? -3.138 -9.484 5.625 1.00 89.56 277 ARG A CA 1
ATOM 2209 C C . ARG A 1 277 ? -1.696 -9.672 6.081 1.00 89.56 277 ARG A C 1
ATOM 2211 O O . ARG A 1 277 ? -1.352 -9.447 7.236 1.00 89.56 277 ARG A O 1
ATOM 2218 N N . LYS A 1 278 ? -0.835 -10.049 5.139 1.00 88.00 278 LYS A N 1
ATOM 2219 C CA . LYS A 1 278 ? 0.606 -10.176 5.370 1.00 88.00 278 LYS A CA 1
ATOM 2220 C C . LYS A 1 278 ? 1.318 -9.057 4.640 1.00 88.00 278 LYS A C 1
ATOM 2222 O O . LYS A 1 278 ? 1.066 -8.860 3.455 1.00 88.00 278 LYS A O 1
ATOM 2227 N N . ARG A 1 279 ? 2.208 -8.361 5.341 1.00 86.56 279 ARG A N 1
ATOM 2228 C CA . ARG A 1 279 ? 3.084 -7.358 4.743 1.00 86.56 279 ARG A CA 1
ATOM 2229 C C . ARG A 1 279 ? 4.136 -8.058 3.884 1.00 86.56 279 ARG A C 1
ATOM 2231 O O . ARG A 1 279 ? 4.767 -9.011 4.335 1.00 86.56 279 ARG A O 1
ATOM 2238 N N . GLN A 1 280 ? 4.295 -7.616 2.644 1.00 89.44 280 GLN A N 1
ATOM 2239 C CA . GLN A 1 280 ? 5.179 -8.232 1.655 1.00 89.44 280 GLN A CA 1
ATOM 2240 C C . GLN A 1 280 ? 6.103 -7.189 1.046 1.00 89.44 280 GLN A C 1
ATOM 2242 O O . GLN A 1 280 ? 5.666 -6.082 0.729 1.00 89.44 280 GLN A O 1
ATOM 2247 N N . LYS A 1 281 ? 7.377 -7.547 0.877 1.00 89.56 281 LYS A N 1
ATOM 2248 C CA . LYS A 1 281 ? 8.390 -6.665 0.293 1.00 89.56 281 LYS A CA 1
ATOM 2249 C C . LYS A 1 281 ? 8.239 -6.617 -1.226 1.00 89.56 281 LYS A C 1
ATOM 2251 O O . LYS A 1 281 ? 8.086 -7.656 -1.874 1.00 89.56 281 LYS A O 1
ATOM 2256 N N . VAL A 1 282 ? 8.303 -5.409 -1.778 1.00 91.62 282 VAL A N 1
ATOM 2257 C CA . VAL A 1 282 ? 8.242 -5.140 -3.217 1.00 91.62 282 VAL A CA 1
ATOM 2258 C C . VAL A 1 282 ? 9.602 -4.622 -3.675 1.00 91.62 282 VAL A C 1
ATOM 2260 O O . VAL A 1 282 ? 10.206 -3.764 -3.032 1.00 91.62 282 VAL A O 1
ATOM 2263 N N . TYR A 1 283 ? 10.090 -5.149 -4.792 1.00 95.19 283 TYR A N 1
ATOM 2264 C CA . TYR A 1 283 ? 11.370 -4.790 -5.386 1.00 95.19 283 TYR A CA 1
ATOM 2265 C C . TYR A 1 283 ? 11.216 -4.508 -6.878 1.00 95.19 283 TYR A C 1
ATOM 2267 O O . TYR A 1 283 ? 10.453 -5.177 -7.574 1.00 95.19 283 TYR A O 1
ATOM 2275 N N . LEU A 1 284 ? 12.012 -3.574 -7.385 1.00 95.75 284 LEU A N 1
ATOM 2276 C CA . LEU A 1 284 ? 12.239 -3.377 -8.807 1.00 95.75 284 LEU A CA 1
ATOM 2277 C C . LEU A 1 284 ? 13.538 -4.085 -9.195 1.00 95.75 284 LEU A C 1
ATOM 2279 O O . LEU A 1 284 ? 14.613 -3.761 -8.689 1.00 95.75 284 LEU A O 1
ATOM 2283 N N . LEU A 1 285 ? 13.439 -5.056 -10.095 1.00 95.69 285 LEU A N 1
ATOM 2284 C CA . LEU A 1 285 ? 14.586 -5.718 -10.703 1.00 95.69 285 LEU A CA 1
ATOM 2285 C C . LEU A 1 285 ? 14.970 -4.953 -11.964 1.00 95.69 285 LEU A C 1
ATOM 2287 O O . LEU A 1 285 ? 14.148 -4.787 -12.864 1.00 95.69 285 LEU A O 1
ATOM 2291 N N . MET A 1 286 ? 16.204 -4.463 -12.014 1.00 92.81 286 MET A N 1
ATOM 2292 C CA . MET A 1 286 ? 16.728 -3.653 -13.108 1.00 92.81 286 MET A CA 1
ATOM 2293 C C . MET A 1 286 ? 17.765 -4.447 -13.893 1.00 92.81 286 MET A C 1
ATOM 2295 O O . MET A 1 286 ? 18.767 -4.903 -13.346 1.00 92.81 286 MET A O 1
ATOM 2299 N N . TYR A 1 287 ? 17.542 -4.571 -15.195 1.00 89.56 287 TYR A N 1
ATOM 2300 C CA . TYR A 1 287 ? 18.389 -5.312 -16.119 1.00 89.56 287 TYR A CA 1
ATOM 2301 C C . TYR A 1 287 ? 18.991 -4.356 -17.146 1.00 89.56 287 TYR A C 1
ATOM 2303 O O . TYR A 1 287 ? 18.268 -3.568 -17.763 1.00 89.56 287 TYR A O 1
ATOM 2311 N N . ASP A 1 288 ? 20.302 -4.457 -17.372 1.00 84.88 288 ASP A N 1
ATOM 2312 C CA . ASP A 1 288 ? 20.949 -3.826 -18.523 1.00 84.88 288 ASP A CA 1
ATOM 2313 C C . ASP A 1 288 ? 20.908 -4.783 -19.714 1.00 84.88 288 ASP A C 1
ATOM 2315 O O . ASP A 1 288 ? 21.713 -5.707 -19.845 1.00 84.88 288 ASP A O 1
ATOM 2319 N N . ILE A 1 289 ? 19.976 -4.540 -20.630 1.00 75.69 289 ILE A N 1
ATOM 2320 C CA . ILE A 1 289 ? 19.782 -5.418 -21.790 1.00 75.69 289 ILE A CA 1
ATOM 2321 C C . ILE A 1 289 ? 20.806 -5.182 -22.904 1.00 75.69 289 ILE A C 1
ATOM 2323 O O . ILE A 1 289 ? 20.742 -5.831 -23.951 1.00 75.69 289 ILE A O 1
ATOM 2327 N N . THR A 1 290 ? 21.765 -4.275 -22.689 1.00 69.31 290 THR A N 1
ATOM 2328 C CA . THR A 1 290 ? 22.947 -4.148 -23.546 1.00 69.31 290 THR A CA 1
ATOM 2329 C C . THR A 1 290 ? 24.043 -5.160 -23.204 1.00 69.31 290 THR A C 1
ATOM 2331 O O . THR A 1 290 ? 25.049 -5.191 -23.915 1.00 69.31 290 THR A O 1
ATOM 2334 N N . ASP A 1 291 ? 23.850 -5.997 -22.173 1.00 64.75 291 ASP A N 1
ATOM 2335 C CA . ASP A 1 291 ? 24.825 -7.003 -21.722 1.00 64.75 291 ASP A CA 1
ATOM 2336 C C . ASP A 1 291 ? 26.182 -6.352 -21.378 1.00 64.75 291 ASP A C 1
ATOM 2338 O O . ASP A 1 291 ? 27.246 -6.761 -21.846 1.00 64.75 291 ASP A O 1
ATOM 2342 N N . GLY A 1 292 ? 26.133 -5.219 -20.663 1.00 61.19 292 GLY A N 1
ATOM 2343 C CA . GLY A 1 292 ? 27.307 -4.430 -20.277 1.00 61.19 292 GLY A CA 1
ATOM 2344 C C . GLY A 1 292 ? 27.968 -3.650 -21.420 1.00 61.19 292 GLY A C 1
ATOM 2345 O O . GLY A 1 292 ? 28.994 -2.997 -21.218 1.00 61.19 292 GLY A O 1
ATOM 2346 N N . ARG A 1 293 ? 27.396 -3.670 -22.631 1.00 57.22 293 ARG A N 1
ATOM 2347 C CA . ARG A 1 293 ? 27.895 -2.914 -23.796 1.00 57.22 293 ARG A CA 1
ATOM 2348 C C . ARG A 1 293 ? 27.311 -1.510 -23.882 1.00 57.22 293 ARG A C 1
ATOM 2350 O O . ARG A 1 293 ? 27.387 -0.881 -24.937 1.00 57.22 293 ARG A O 1
ATOM 2357 N N . ALA A 1 294 ? 26.741 -0.994 -22.799 1.00 59.59 294 ALA A N 1
ATOM 2358 C CA . ALA A 1 294 ? 26.147 0.334 -22.759 1.00 59.59 294 ALA A CA 1
ATOM 2359 C C . ALA A 1 294 ? 27.127 1.429 -23.208 1.00 59.59 294 ALA A C 1
ATOM 2361 O O . ALA A 1 294 ? 26.717 2.378 -23.863 1.00 59.59 294 ALA A O 1
ATOM 2362 N N . SER A 1 295 ? 28.431 1.254 -22.968 1.00 55.16 295 SER A N 1
ATOM 2363 C CA . SER A 1 295 ? 29.503 2.144 -23.442 1.00 55.16 295 SER A CA 1
ATOM 2364 C C . SER A 1 295 ? 29.682 2.179 -24.969 1.00 55.16 295 SER A C 1
ATOM 2366 O O . SER A 1 295 ? 30.113 3.192 -25.511 1.00 55.16 295 SER A O 1
ATOM 2368 N N . PHE A 1 296 ? 29.331 1.107 -25.686 1.00 56.50 296 PHE A N 1
ATOM 2369 C CA . PHE A 1 296 ? 29.283 1.100 -27.154 1.00 56.50 296 PHE A CA 1
ATOM 2370 C C . PHE A 1 296 ? 28.089 1.916 -27.665 1.00 56.50 296 PHE A C 1
ATOM 2372 O O . PHE A 1 296 ? 28.189 2.625 -28.666 1.00 56.50 296 PHE A O 1
ATOM 2379 N N . TRP A 1 297 ? 26.968 1.844 -26.946 1.00 55.56 297 TRP A N 1
ATOM 2380 C CA . TRP A 1 297 ? 25.755 2.582 -27.275 1.00 55.56 297 TRP A CA 1
ATOM 2381 C C . TRP A 1 297 ? 25.805 4.038 -26.805 1.00 55.56 297 TRP A C 1
ATOM 2383 O O . TRP A 1 297 ? 25.246 4.891 -27.479 1.00 55.56 297 TRP A O 1
ATOM 2393 N N . SER A 1 298 ? 26.521 4.380 -25.733 1.00 58.62 298 SER A N 1
ATOM 2394 C CA . SER A 1 298 ? 26.614 5.756 -25.225 1.00 58.62 298 SER A CA 1
ATOM 2395 C C . SER A 1 298 ? 27.235 6.726 -26.238 1.00 58.62 298 SER A C 1
ATOM 2397 O O . SER A 1 298 ? 26.835 7.886 -26.305 1.00 58.62 298 SER A O 1
ATOM 2399 N N . TRP A 1 299 ? 28.133 6.255 -27.112 1.00 58.16 299 TRP A N 1
ATOM 2400 C CA . TRP A 1 299 ? 28.634 7.051 -28.241 1.00 58.16 299 TRP A CA 1
ATOM 2401 C C . TRP A 1 299 ? 27.534 7.402 -29.259 1.00 58.16 299 TRP A C 1
ATOM 2403 O O . TRP A 1 299 ? 27.550 8.486 -29.837 1.00 58.16 299 TRP A O 1
ATOM 2413 N N . LEU A 1 300 ? 26.554 6.513 -29.445 1.00 55.34 300 LEU A N 1
ATOM 2414 C CA . LEU A 1 300 ? 25.426 6.694 -30.360 1.00 55.34 300 LEU A CA 1
ATOM 2415 C C . LEU A 1 300 ? 24.243 7.439 -29.708 1.00 55.34 300 LEU A C 1
ATOM 2417 O O . LEU A 1 300 ? 23.473 8.108 -30.396 1.00 55.34 300 LEU A O 1
ATOM 2421 N N . LEU A 1 301 ? 24.082 7.293 -28.390 1.00 57.97 301 LEU A N 1
ATOM 2422 C CA . LEU A 1 301 ? 22.905 7.711 -27.617 1.00 57.97 301 LEU A CA 1
ATOM 2423 C C . LEU A 1 301 ? 23.145 8.939 -26.730 1.00 57.97 301 LEU A C 1
ATOM 2425 O O . LEU A 1 301 ? 22.195 9.503 -26.194 1.00 57.97 301 LEU A O 1
ATOM 2429 N N . GLY A 1 302 ? 24.399 9.373 -26.613 1.00 57.12 302 GLY A N 1
ATOM 2430 C CA . GLY A 1 302 ? 24.824 10.521 -25.823 1.00 57.12 302 GLY A CA 1
ATOM 2431 C C . GLY A 1 302 ? 25.527 10.129 -24.512 1.00 57.12 302 GLY A C 1
ATOM 2432 O O . GLY A 1 302 ? 25.311 9.043 -23.970 1.00 57.12 302 GLY A O 1
ATOM 2433 N N . PRO A 1 303 ? 26.353 11.036 -23.954 1.00 55.81 303 PRO A N 1
ATOM 2434 C CA . PRO A 1 303 ? 27.229 10.761 -22.808 1.00 55.81 303 PRO A CA 1
ATOM 2435 C C . PRO A 1 303 ? 26.488 10.456 -21.494 1.00 55.81 303 PRO A C 1
ATOM 2437 O O . PRO A 1 303 ? 27.106 9.981 -20.546 1.00 55.81 303 PRO A O 1
ATOM 2440 N N . HIS A 1 304 ? 25.178 10.711 -21.429 1.00 54.47 304 HIS A N 1
ATOM 2441 C CA . HIS A 1 304 ? 24.343 10.458 -20.250 1.00 54.47 304 HIS A CA 1
ATOM 2442 C C . HIS A 1 304 ? 23.674 9.071 -20.249 1.00 54.47 304 HIS A C 1
ATOM 2444 O O . HIS A 1 304 ? 23.055 8.697 -19.256 1.00 54.47 304 HIS A O 1
ATOM 2450 N N . PHE A 1 305 ? 23.799 8.292 -21.329 1.00 59.88 305 PHE A N 1
ATOM 2451 C CA . PHE A 1 305 ? 23.152 6.985 -21.454 1.00 59.88 305 PHE A CA 1
ATOM 2452 C C . PHE A 1 305 ? 24.013 5.889 -20.796 1.00 59.88 305 PHE A C 1
ATOM 2454 O O . PHE A 1 305 ? 24.996 5.430 -21.379 1.00 59.88 305 PHE A O 1
ATOM 2461 N N . ARG A 1 306 ? 23.682 5.499 -19.552 1.00 61.16 306 ARG A N 1
ATOM 2462 C CA . ARG A 1 306 ? 24.450 4.503 -18.766 1.00 61.16 306 ARG A CA 1
ATOM 2463 C C . ARG A 1 306 ? 24.081 3.047 -19.053 1.00 61.16 306 ARG A C 1
ATOM 2465 O O . ARG A 1 306 ? 24.936 2.192 -18.865 1.00 61.16 306 ARG A O 1
ATOM 2472 N N . ALA A 1 307 ? 22.851 2.779 -19.480 1.00 67.62 307 ALA A N 1
ATOM 2473 C CA . ALA A 1 307 ? 22.334 1.453 -19.818 1.00 67.62 307 ALA A CA 1
ATOM 2474 C C . ALA A 1 307 ? 21.036 1.599 -20.622 1.00 67.62 307 ALA A C 1
ATOM 2476 O O . ALA A 1 307 ? 20.429 2.670 -20.624 1.00 67.62 307 ALA A O 1
ATOM 2477 N N . PHE A 1 308 ? 20.602 0.525 -21.284 1.00 78.19 308 PHE A N 1
ATOM 2478 C CA . PHE A 1 308 ? 19.218 0.418 -21.741 1.00 78.19 308 PHE A CA 1
ATOM 2479 C C . PHE A 1 308 ? 18.480 -0.440 -20.720 1.00 78.19 308 PHE A C 1
ATOM 2481 O O . PHE A 1 308 ? 18.694 -1.650 -20.646 1.00 78.19 308 PHE A O 1
ATOM 2488 N N . TRP A 1 309 ? 17.636 0.185 -19.908 1.00 86.94 309 TRP A N 1
ATOM 2489 C CA . TRP A 1 309 ? 16.978 -0.507 -18.817 1.00 86.94 309 TRP A CA 1
ATOM 2490 C C . TRP A 1 309 ? 15.774 -1.306 -19.290 1.00 86.94 309 TRP A C 1
ATOM 2492 O O . TRP A 1 309 ? 14.910 -0.798 -20.015 1.00 86.94 309 TRP A O 1
ATOM 2502 N N . HIS A 1 310 ? 15.712 -2.539 -18.810 1.00 90.19 310 HIS A N 1
ATOM 2503 C CA . HIS A 1 310 ? 14.504 -3.336 -18.700 1.00 90.19 310 HIS A CA 1
ATOM 2504 C C . HIS A 1 310 ? 14.212 -3.557 -17.221 1.00 90.19 310 HIS A C 1
ATOM 2506 O O . HIS A 1 310 ? 15.140 -3.707 -16.426 1.00 90.19 310 HIS A O 1
ATOM 2512 N N . THR A 1 311 ? 12.937 -3.593 -16.853 1.00 94.62 311 THR A N 1
ATOM 2513 C CA . THR A 1 311 ? 12.532 -3.774 -15.460 1.00 94.62 311 THR A CA 1
ATOM 2514 C C . THR A 1 311 ? 11.504 -4.882 -15.289 1.00 94.62 311 THR A C 1
ATOM 2516 O O . THR A 1 311 ? 10.680 -5.119 -16.175 1.00 94.62 311 THR A O 1
ATOM 2519 N N . GLY A 1 312 ? 11.555 -5.530 -14.127 1.00 96.44 312 GLY A N 1
ATOM 2520 C CA . GLY A 1 312 ? 10.520 -6.420 -13.612 1.00 96.44 312 GLY A CA 1
ATOM 2521 C C . GLY A 1 312 ? 10.173 -6.045 -12.173 1.00 96.44 312 GLY A C 1
ATOM 2522 O O . GLY A 1 312 ? 11.020 -5.547 -11.433 1.00 96.44 312 GLY A O 1
ATOM 2523 N N . VAL A 1 313 ? 8.927 -6.270 -11.766 1.00 98.00 313 VAL A N 1
ATOM 2524 C CA . VAL A 1 313 ? 8.460 -6.013 -10.397 1.00 98.00 313 VAL A CA 1
ATOM 2525 C C . VAL A 1 313 ? 8.399 -7.331 -9.642 1.00 98.00 313 VAL A C 1
ATOM 2527 O O . VAL A 1 313 ? 7.599 -8.208 -9.966 1.00 98.00 313 VAL A O 1
ATOM 2530 N N . MET A 1 314 ? 9.246 -7.477 -8.631 1.00 97.62 314 MET A N 1
ATOM 2531 C CA . MET A 1 314 ? 9.299 -8.647 -7.765 1.00 97.62 314 MET A CA 1
ATOM 2532 C C . MET A 1 314 ? 8.523 -8.387 -6.474 1.00 97.62 314 MET A C 1
ATOM 2534 O O . MET A 1 314 ? 8.751 -7.388 -5.798 1.00 97.62 314 MET A O 1
ATOM 2538 N N . VAL A 1 315 ? 7.663 -9.326 -6.087 1.00 96.88 315 VAL A N 1
ATOM 2539 C CA . VAL A 1 315 ? 7.022 -9.343 -4.765 1.00 96.88 315 VAL A CA 1
ATOM 2540 C C . VAL A 1 315 ? 7.422 -10.620 -4.037 1.00 96.88 315 VAL A C 1
ATOM 2542 O O . VAL A 1 315 ? 7.331 -11.720 -4.589 1.00 96.88 315 VAL A O 1
ATOM 2545 N N . GLU A 1 316 ? 7.868 -10.480 -2.791 1.00 94.69 316 GLU A N 1
ATOM 2546 C CA . GLU A 1 316 ? 8.188 -11.595 -1.895 1.00 94.69 316 GLU A CA 1
ATOM 2547 C C . GLU A 1 316 ? 6.909 -12.114 -1.225 1.00 94.69 316 GLU A C 1
ATOM 2549 O O . GLU A 1 316 ? 6.689 -11.932 -0.027 1.00 94.69 316 GLU A O 1
ATOM 2554 N N . PHE A 1 317 ? 6.024 -12.727 -2.020 1.00 94.06 317 PHE A N 1
ATOM 2555 C CA . PHE A 1 317 ? 4.787 -13.300 -1.491 1.00 94.06 317 PHE A CA 1
ATOM 2556 C C . PHE A 1 317 ? 5.070 -14.384 -0.444 1.00 94.06 317 PHE A C 1
ATOM 2558 O O . PHE A 1 317 ? 6.080 -15.087 -0.497 1.00 94.06 317 PHE A O 1
ATOM 2565 N N . ALA A 1 318 ? 4.127 -14.549 0.485 1.00 85.38 318 ALA A N 1
ATOM 2566 C CA . ALA A 1 318 ? 4.253 -15.492 1.596 1.00 85.38 318 ALA A CA 1
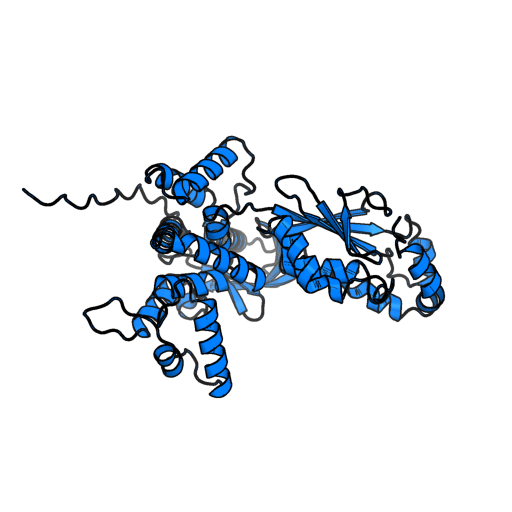ATOM 2567 C C . ALA A 1 318 ? 4.343 -16.971 1.161 1.00 85.38 318 ALA A C 1
ATOM 2569 O O . ALA A 1 318 ? 4.844 -17.787 1.931 1.00 85.38 318 ALA A O 1
ATOM 2570 N N . ASP A 1 319 ? 3.840 -17.328 -0.027 1.00 87.69 319 ASP A N 1
ATOM 2571 C CA . ASP A 1 319 ? 3.968 -18.667 -0.615 1.00 87.69 319 ASP A CA 1
ATOM 2572 C C . ASP A 1 319 ? 5.303 -18.829 -1.357 1.00 87.69 319 ASP A C 1
ATOM 2574 O O . ASP A 1 319 ? 6.068 -19.753 -1.076 1.00 87.69 319 ASP A O 1
ATOM 2578 N N . LYS A 1 320 ? 5.583 -17.939 -2.315 1.00 92.75 320 LYS A N 1
ATOM 2579 C CA . LYS A 1 320 ? 6.831 -17.895 -3.081 1.00 92.75 320 LYS A CA 1
ATOM 2580 C C . LYS A 1 320 ? 7.006 -16.540 -3.763 1.00 92.75 320 LYS A C 1
ATOM 2582 O O . LYS A 1 320 ? 6.021 -15.947 -4.200 1.00 92.75 320 LYS A O 1
ATOM 2587 N N . PRO A 1 321 ? 8.245 -16.078 -3.975 1.00 95.31 321 PRO A N 1
ATOM 2588 C CA . PRO A 1 321 ? 8.455 -14.819 -4.659 1.00 95.31 321 PRO A CA 1
ATOM 2589 C C . PRO A 1 321 ? 8.059 -14.925 -6.140 1.00 95.31 321 PRO A C 1
ATOM 2591 O O . PRO A 1 321 ? 8.191 -15.982 -6.767 1.00 95.31 321 PRO A O 1
ATOM 2594 N N . GLY A 1 322 ? 7.573 -13.822 -6.703 1.00 96.69 322 GLY A N 1
ATOM 2595 C CA . GLY A 1 322 ? 7.143 -13.744 -8.097 1.00 96.69 322 GLY A CA 1
ATOM 2596 C C . GLY A 1 322 ? 7.584 -12.442 -8.749 1.00 96.69 322 GLY A C 1
ATOM 2597 O O . GLY A 1 322 ? 7.487 -11.388 -8.131 1.00 96.69 322 GLY A O 1
ATOM 2598 N N . GLU A 1 323 ? 8.055 -12.528 -9.990 1.00 97.69 323 GLU A N 1
ATOM 2599 C CA . GLU A 1 323 ? 8.465 -11.393 -10.816 1.00 97.69 323 GLU A CA 1
ATOM 2600 C C . GLU A 1 323 ? 7.465 -11.170 -11.957 1.00 97.69 323 GLU A C 1
ATOM 2602 O O . GLU A 1 323 ? 7.264 -12.054 -12.796 1.00 97.69 323 GLU A O 1
ATOM 2607 N N . PHE A 1 324 ? 6.855 -9.986 -11.995 1.00 97.56 324 PHE A N 1
ATOM 2608 C CA . PHE A 1 324 ? 5.953 -9.536 -13.051 1.00 97.56 324 PHE A CA 1
ATOM 2609 C C . PHE A 1 324 ? 6.687 -8.638 -14.045 1.00 97.56 324 PHE A C 1
ATOM 2611 O O . PHE A 1 324 ? 7.324 -7.664 -13.650 1.00 97.56 324 PHE A O 1
ATOM 2618 N N . TRP A 1 325 ? 6.559 -8.921 -15.339 1.00 95.75 325 TRP A N 1
ATOM 2619 C CA . TRP A 1 325 ? 7.198 -8.128 -16.395 1.00 95.75 325 TRP A CA 1
ATOM 2620 C C . TRP A 1 325 ? 6.417 -8.209 -17.715 1.00 95.75 325 TRP A C 1
ATOM 2622 O O . TRP A 1 325 ? 5.621 -9.125 -17.929 1.00 95.75 325 TRP A O 1
ATOM 2632 N N . PHE A 1 326 ? 6.628 -7.244 -18.613 1.00 94.75 326 PHE A N 1
ATOM 2633 C CA . PHE A 1 326 ? 5.919 -7.100 -19.890 1.00 94.75 326 PHE A CA 1
ATOM 2634 C C . PHE A 1 326 ? 6.828 -7.205 -21.131 1.00 94.75 326 PHE A C 1
ATOM 2636 O O . PHE A 1 326 ? 7.586 -6.301 -21.476 1.00 94.75 326 PHE A O 1
ATOM 2643 N N . GLY A 1 327 ? 6.684 -8.293 -21.888 1.00 89.50 327 GLY A N 1
ATOM 2644 C CA . GLY A 1 327 ? 7.478 -8.562 -23.098 1.00 89.50 327 GLY A CA 1
ATOM 2645 C C . GLY A 1 327 ? 6.642 -8.867 -24.338 1.00 89.50 327 GLY A C 1
ATOM 2646 O O . GLY A 1 327 ? 6.974 -9.797 -25.064 1.00 89.50 327 GLY A O 1
ATOM 2647 N N . GLY A 1 328 ? 5.514 -8.180 -24.539 1.00 85.94 328 GLY A N 1
ATOM 2648 C CA . GLY A 1 328 ? 4.502 -8.537 -25.554 1.00 85.94 328 GLY A CA 1
ATOM 2649 C C . GLY A 1 328 ? 3.307 -9.307 -24.986 1.00 85.94 328 GLY A C 1
ATOM 2650 O O . GLY A 1 328 ? 2.312 -9.546 -25.661 1.00 85.94 328 GLY A O 1
ATOM 2651 N N . LYS A 1 329 ? 3.398 -9.684 -23.719 1.00 90.56 329 LYS A N 1
ATOM 2652 C CA . LYS A 1 329 ? 2.309 -10.039 -22.811 1.00 90.56 329 LYS A CA 1
ATOM 2653 C C . LYS A 1 329 ? 2.846 -9.865 -21.397 1.00 90.56 329 LYS A C 1
ATOM 2655 O O . LYS A 1 329 ? 4.062 -9.744 -21.221 1.00 90.56 329 LYS A O 1
ATOM 2660 N N . VAL A 1 330 ? 1.964 -9.840 -20.409 1.00 94.62 330 VAL A N 1
ATOM 2661 C CA . VAL A 1 330 ? 2.395 -9.843 -19.011 1.00 94.62 330 VAL A CA 1
ATOM 2662 C C . VAL A 1 330 ? 2.788 -11.265 -18.613 1.00 94.62 330 VAL A C 1
ATOM 2664 O O . VAL A 1 330 ? 2.054 -12.221 -18.871 1.00 94.62 330 VAL A O 1
ATOM 2667 N N . PHE A 1 331 ? 3.963 -11.406 -18.014 1.00 94.56 331 PHE A N 1
ATOM 2668 C CA . PHE A 1 331 ? 4.510 -12.658 -17.511 1.00 94.56 331 PHE A CA 1
ATOM 2669 C C . PHE A 1 331 ? 4.592 -12.616 -15.988 1.00 94.56 331 PHE A C 1
ATOM 2671 O O . PHE A 1 331 ? 4.828 -11.562 -15.407 1.00 94.56 331 PHE A O 1
ATOM 2678 N N . LEU A 1 332 ? 4.447 -13.785 -15.363 1.00 95.94 332 LEU A N 1
ATOM 2679 C CA . LEU A 1 332 ? 4.788 -14.027 -13.966 1.00 95.94 332 LEU A CA 1
ATOM 2680 C C . LEU A 1 332 ? 5.837 -15.137 -13.930 1.00 95.94 332 LEU A C 1
ATOM 2682 O O . LEU A 1 332 ? 5.548 -16.272 -14.308 1.00 95.94 332 LEU A O 1
ATOM 2686 N N . SER A 1 333 ? 7.054 -14.798 -13.525 1.00 94.12 333 SER A N 1
ATOM 2687 C CA . SER A 1 333 ? 8.211 -15.699 -13.503 1.00 94.12 333 SER A CA 1
ATOM 2688 C C . SER A 1 333 ? 8.742 -15.877 -12.085 1.00 94.12 333 SER A C 1
ATOM 2690 O O . SER A 1 333 ? 8.429 -15.095 -11.186 1.00 94.12 333 SER A O 1
ATOM 2692 N N . THR A 1 334 ? 9.557 -16.909 -11.875 1.00 93.94 334 THR A N 1
ATOM 2693 C CA . THR A 1 334 ? 10.428 -16.939 -10.697 1.00 93.94 334 THR A CA 1
ATOM 2694 C C . THR A 1 334 ? 11.462 -15.815 -10.851 1.00 93.94 334 THR A C 1
ATOM 2696 O O . THR A 1 334 ? 12.007 -15.671 -11.950 1.00 93.94 334 THR A O 1
ATOM 2699 N N . PRO A 1 335 ? 11.741 -15.016 -9.808 1.00 92.75 335 PRO A N 1
ATOM 2700 C CA . PRO A 1 335 ? 12.710 -13.928 -9.906 1.00 92.75 335 PRO A CA 1
ATOM 2701 C C . PRO A 1 335 ? 14.069 -14.388 -10.427 1.00 92.75 335 PRO A C 1
ATOM 2703 O O . PRO A 1 335 ? 14.494 -15.502 -10.113 1.00 92.75 335 PRO A O 1
ATOM 2706 N N . CYS A 1 336 ? 14.729 -13.541 -11.217 1.00 85.94 336 CYS A N 1
ATOM 2707 C CA . CYS A 1 336 ? 16.046 -13.821 -11.815 1.00 85.94 336 CYS A CA 1
ATOM 2708 C C . CYS A 1 336 ? 16.073 -15.012 -12.795 1.00 85.94 336 CYS A C 1
ATOM 2710 O O . CYS A 1 336 ? 17.139 -15.471 -13.192 1.00 85.94 336 CYS A O 1
ATOM 2712 N N . THR A 1 337 ? 14.913 -15.527 -13.220 1.00 87.50 337 THR A N 1
ATOM 2713 C CA . THR A 1 337 ? 14.826 -16.601 -14.235 1.00 87.50 337 THR A CA 1
ATOM 2714 C C . THR A 1 337 ? 14.307 -16.106 -15.584 1.00 87.50 337 THR A C 1
ATOM 2716 O O . THR A 1 337 ? 13.982 -16.899 -16.470 1.00 87.50 337 THR A O 1
ATOM 2719 N N . THR A 1 338 ? 14.201 -14.787 -15.750 1.00 85.56 338 THR A N 1
ATOM 2720 C CA . THR A 1 338 ? 13.732 -14.177 -16.994 1.00 85.56 338 THR A CA 1
ATOM 2721 C C . THR A 1 338 ? 14.775 -14.322 -18.109 1.00 85.56 338 THR A C 1
ATOM 2723 O O . THR A 1 338 ? 15.960 -14.544 -17.845 1.00 85.56 338 THR A O 1
ATOM 2726 N N . PRO A 1 339 ? 14.384 -14.149 -19.387 1.00 84.56 339 PRO A N 1
ATOM 2727 C CA . PRO A 1 339 ? 15.330 -14.159 -20.507 1.00 84.56 339 PRO A CA 1
ATOM 2728 C C . PRO A 1 339 ? 16.414 -13.067 -20.448 1.00 84.56 339 PRO A C 1
ATOM 2730 O O . PRO A 1 339 ? 17.299 -13.049 -21.305 1.00 84.56 339 PRO A O 1
ATOM 2733 N N . PHE A 1 340 ? 16.325 -12.142 -19.488 1.00 82.69 340 PHE A N 1
ATOM 2734 C CA . PHE A 1 340 ? 17.256 -11.032 -19.293 1.00 82.69 340 PHE A CA 1
ATOM 2735 C C . PHE A 1 340 ? 18.404 -11.373 -18.331 1.00 82.69 340 PHE A C 1
ATOM 2737 O O . PHE A 1 340 ? 19.306 -10.557 -18.170 1.00 82.69 340 PHE A O 1
ATOM 2744 N N . GLY A 1 341 ? 18.419 -12.585 -17.762 1.00 82.94 341 GLY A N 1
ATOM 2745 C CA . GLY A 1 341 ? 19.494 -13.067 -16.896 1.00 82.94 341 GLY A CA 1
ATOM 2746 C C . GLY A 1 341 ? 19.363 -12.566 -15.460 1.00 82.94 341 GLY A C 1
ATOM 2747 O O . GLY A 1 341 ? 18.261 -12.503 -14.919 1.00 82.94 341 GLY A O 1
ATOM 2748 N N . GLU A 1 342 ? 20.496 -12.233 -14.843 1.00 86.88 342 GLU A N 1
ATOM 2749 C CA . GLU A 1 342 ? 20.541 -11.663 -13.494 1.00 86.88 342 GLU A CA 1
ATOM 2750 C C . GLU A 1 342 ? 20.353 -10.140 -13.544 1.00 86.88 342 GLU A C 1
ATOM 2752 O O . GLU A 1 342 ? 20.923 -9.480 -14.422 1.00 86.88 342 GLU A O 1
ATOM 2757 N N . PRO A 1 343 ? 19.578 -9.553 -12.617 1.00 91.12 343 PRO A N 1
ATOM 2758 C CA . PRO A 1 343 ? 19.438 -8.111 -12.543 1.00 91.12 343 PRO A CA 1
ATOM 2759 C C . PRO A 1 343 ? 20.768 -7.468 -12.141 1.00 91.12 343 PRO A C 1
ATOM 2761 O O . PRO A 1 343 ? 21.481 -7.951 -11.262 1.00 91.12 343 PRO A O 1
ATOM 2764 N N . VAL A 1 344 ? 21.072 -6.331 -12.763 1.00 89.94 344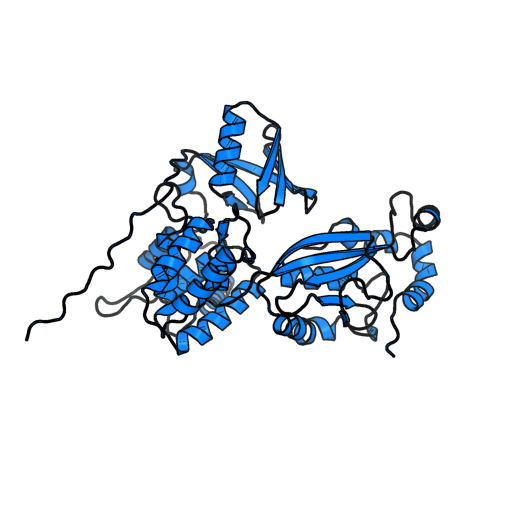 VAL A N 1
ATOM 2765 C CA . VAL A 1 344 ? 22.187 -5.460 -12.364 1.00 89.94 344 VAL A CA 1
ATOM 2766 C C . VAL A 1 344 ? 21.919 -4.875 -10.980 1.00 89.94 344 VAL A C 1
ATOM 2768 O O . VAL A 1 344 ? 22.846 -4.676 -10.198 1.00 89.94 344 VAL A O 1
ATOM 2771 N N . GLU A 1 345 ? 20.647 -4.622 -10.669 1.00 89.44 345 GLU A N 1
ATOM 2772 C CA . GLU A 1 345 ? 20.225 -4.097 -9.381 1.00 89.44 345 GLU A CA 1
ATOM 2773 C C . GLU A 1 345 ? 18.863 -4.664 -8.964 1.00 89.44 345 GLU A C 1
ATOM 2775 O O . GLU A 1 345 ? 17.917 -4.702 -9.752 1.00 89.44 345 GLU A O 1
ATOM 2780 N N . LYS A 1 346 ? 18.758 -5.081 -7.697 1.00 93.25 346 LYS A N 1
ATOM 2781 C CA . LYS A 1 346 ? 17.491 -5.354 -7.006 1.00 93.25 346 LYS A CA 1
ATOM 2782 C C . LYS A 1 346 ? 17.228 -4.188 -6.057 1.00 93.25 346 LYS A C 1
ATOM 2784 O O . LYS A 1 346 ? 17.808 -4.135 -4.973 1.00 93.25 346 LYS A O 1
ATOM 2789 N N . ARG A 1 347 ? 16.370 -3.254 -6.463 1.00 90.06 347 ARG A N 1
ATOM 2790 C CA . ARG A 1 347 ? 16.048 -2.049 -5.690 1.00 90.06 347 ARG A CA 1
ATOM 2791 C C . ARG A 1 347 ? 14.795 -2.288 -4.856 1.00 90.06 347 ARG A C 1
ATOM 2793 O O . ARG A 1 347 ? 13.784 -2.734 -5.389 1.00 90.06 347 ARG A O 1
ATOM 2800 N N . PHE A 1 348 ? 14.858 -2.048 -3.549 1.00 88.75 348 PHE A N 1
ATOM 2801 C CA . PHE A 1 348 ? 13.672 -2.100 -2.690 1.00 88.75 348 PHE A CA 1
ATOM 2802 C C . PHE A 1 348 ? 12.732 -0.940 -3.034 1.00 88.75 348 PHE A C 1
ATOM 2804 O O . PHE A 1 348 ? 13.204 0.146 -3.342 1.00 88.75 348 PHE A O 1
ATOM 2811 N N . MET A 1 349 ? 11.422 -1.174 -3.017 1.00 81.44 349 MET A N 1
ATOM 2812 C CA . MET A 1 349 ? 10.424 -0.174 -3.417 1.00 81.44 349 MET A CA 1
ATOM 2813 C C . MET A 1 349 ? 9.299 -0.004 -2.386 1.00 81.44 349 MET A C 1
ATOM 2815 O O . MET A 1 349 ? 8.277 0.607 -2.677 1.00 81.44 349 MET A O 1
ATOM 2819 N N . GLY A 1 350 ? 9.444 -0.598 -1.201 1.00 82.94 350 GLY A N 1
ATOM 2820 C CA . GLY A 1 350 ? 8.436 -0.549 -0.148 1.00 82.94 350 GLY A CA 1
ATOM 2821 C C . GLY A 1 350 ? 7.655 -1.851 0.003 1.00 82.94 350 GLY A C 1
ATOM 2822 O O . GLY A 1 350 ? 8.160 -2.953 -0.236 1.00 82.94 350 GLY A O 1
ATOM 2823 N N . TYR A 1 351 ? 6.415 -1.720 0.466 1.00 84.31 351 TYR A N 1
ATOM 2824 C CA . TYR A 1 351 ? 5.620 -2.835 0.962 1.00 84.31 351 TYR A CA 1
ATOM 2825 C C . TYR A 1 351 ? 4.223 -2.871 0.353 1.00 84.31 351 TYR A C 1
ATOM 2827 O O . TYR A 1 351 ? 3.666 -1.847 -0.031 1.00 84.31 351 TYR A O 1
ATOM 2835 N N . THR A 1 352 ? 3.630 -4.062 0.326 1.00 87.94 352 THR A N 1
ATOM 2836 C CA . THR A 1 352 ? 2.236 -4.265 -0.061 1.00 87.94 352 THR A CA 1
ATOM 2837 C C . THR A 1 352 ? 1.563 -5.306 0.835 1.00 87.94 352 THR A C 1
ATOM 2839 O O . THR A 1 352 ? 2.230 -6.187 1.372 1.00 87.94 352 THR A O 1
ATOM 2842 N N . TYR A 1 353 ? 0.242 -5.215 0.995 1.00 90.19 353 TYR A N 1
ATOM 2843 C CA . TYR A 1 353 ? -0.579 -6.214 1.706 1.00 90.19 353 TYR A CA 1
ATOM 2844 C C . TYR A 1 353 ? -1.367 -7.127 0.760 1.00 90.19 353 TYR A C 1
ATOM 2846 O O . TYR A 1 353 ? -2.139 -7.987 1.199 1.00 90.19 353 TYR A O 1
ATOM 2854 N N . ARG A 1 354 ? -1.170 -6.929 -0.543 1.00 90.44 354 ARG A N 1
ATOM 2855 C CA . ARG A 1 354 ? -1.882 -7.624 -1.608 1.00 90.44 354 ARG A CA 1
ATOM 2856 C C . ARG A 1 354 ? -1.426 -9.062 -1.712 1.00 90.44 354 ARG A C 1
ATOM 2858 O O . ARG A 1 354 ? -0.237 -9.347 -1.783 1.00 90.44 354 ARG A O 1
ATOM 2865 N N . SER A 1 355 ? -2.383 -9.973 -1.780 1.00 92.38 355 SER A N 1
ATOM 2866 C CA . SER A 1 355 ? -2.110 -11.360 -2.130 1.00 92.38 355 SER A CA 1
ATOM 2867 C C . SER A 1 355 ? -1.677 -11.480 -3.588 1.00 92.38 355 SER A C 1
ATOM 2869 O O . SER A 1 355 ? -1.952 -10.627 -4.436 1.00 92.38 355 SER A O 1
ATOM 2871 N N . ARG A 1 356 ? -1.028 -12.597 -3.901 1.00 95.12 356 ARG A N 1
ATOM 2872 C CA . ARG A 1 356 ? -0.588 -12.909 -5.257 1.00 95.12 356 ARG A CA 1
ATOM 2873 C C . ARG A 1 356 ? -1.757 -12.972 -6.234 1.00 95.12 356 ARG A C 1
ATOM 2875 O O . ARG A 1 356 ? -1.648 -12.492 -7.362 1.00 95.12 356 ARG A O 1
ATOM 2882 N N . GLU A 1 357 ? -2.877 -13.522 -5.788 1.00 94.06 357 GLU A N 1
ATOM 2883 C CA . GLU A 1 357 ? -4.118 -13.639 -6.542 1.00 94.06 357 GLU A CA 1
ATOM 2884 C C . GLU A 1 357 ? -4.718 -12.264 -6.849 1.00 94.06 357 GLU A C 1
ATOM 2886 O O . GLU A 1 357 ? -5.126 -12.027 -7.985 1.00 94.06 357 GLU A O 1
ATOM 2891 N N . GLU A 1 358 ? -4.714 -11.339 -5.884 1.00 92.50 358 GLU A N 1
ATOM 2892 C CA . GLU A 1 358 ? -5.184 -9.961 -6.087 1.00 92.50 358 GLU A CA 1
ATOM 2893 C C . GLU A 1 358 ? -4.319 -9.214 -7.102 1.00 92.50 358 GLU A C 1
ATOM 2895 O O . GLU A 1 358 ? -4.860 -8.561 -7.993 1.00 92.50 358 GLU A O 1
ATOM 2900 N N . VAL A 1 359 ? -2.991 -9.363 -7.040 1.00 95.00 359 VAL A N 1
ATOM 2901 C CA . VAL A 1 359 ? -2.085 -8.747 -8.024 1.00 95.00 359 VAL A CA 1
ATOM 2902 C C . VAL A 1 359 ? -2.346 -9.294 -9.430 1.00 95.00 359 VAL A C 1
ATOM 2904 O O . VAL A 1 359 ? -2.494 -8.522 -10.377 1.00 95.00 359 VAL A O 1
ATOM 2907 N N . ILE A 1 360 ? -2.464 -10.618 -9.578 1.00 96.00 360 ILE A N 1
ATOM 2908 C CA . ILE A 1 360 ? -2.769 -11.261 -10.867 1.00 96.00 360 ILE A CA 1
ATOM 2909 C C . ILE A 1 360 ? -4.131 -10.802 -11.397 1.00 96.00 360 ILE A C 1
ATOM 2911 O O . ILE A 1 360 ? -4.255 -10.467 -12.577 1.00 96.00 360 ILE A O 1
ATOM 2915 N N . HIS A 1 361 ? -5.149 -10.770 -10.536 1.00 95.00 361 HIS A N 1
ATOM 2916 C CA . HIS A 1 361 ? -6.489 -10.329 -10.901 1.00 95.00 361 HIS A CA 1
ATOM 2917 C C . HIS A 1 361 ? -6.495 -8.862 -11.341 1.00 95.00 361 HIS A C 1
ATOM 2919 O O . HIS A 1 361 ? -7.042 -8.544 -12.396 1.00 95.00 361 HIS A O 1
ATOM 2925 N N . HIS A 1 362 ? -5.830 -7.978 -10.591 1.00 93.50 362 HIS A N 1
ATOM 2926 C CA . HIS A 1 362 ? -5.735 -6.560 -10.921 1.00 93.50 362 HIS A CA 1
ATOM 2927 C C . HIS A 1 362 ? -5.070 -6.336 -12.281 1.00 93.50 362 HIS A C 1
ATOM 2929 O O . HIS A 1 362 ? -5.595 -5.581 -13.096 1.00 93.50 362 HIS A O 1
ATOM 2935 N N . ILE A 1 363 ? -3.962 -7.029 -12.558 1.00 95.69 363 ILE A N 1
ATOM 2936 C CA . ILE A 1 363 ? -3.301 -6.994 -13.868 1.00 95.69 363 ILE A CA 1
ATOM 2937 C C . ILE A 1 363 ? -4.266 -7.475 -14.963 1.00 95.69 363 ILE A C 1
ATOM 2939 O O . ILE A 1 363 ? -4.404 -6.826 -16.000 1.00 95.69 363 ILE A O 1
ATOM 2943 N N . GLY A 1 364 ? -4.962 -8.592 -14.736 1.00 95.62 364 GLY A N 1
ATOM 2944 C CA . GLY A 1 364 ? -5.897 -9.169 -15.702 1.00 95.62 364 GLY A CA 1
ATOM 2945 C C . GLY A 1 364 ? -7.073 -8.251 -16.048 1.00 95.62 364 GLY A C 1
ATOM 2946 O O . GLY A 1 364 ? -7.462 -8.174 -17.209 1.00 95.62 364 GLY A O 1
ATOM 2947 N N . VAL A 1 365 ? -7.619 -7.535 -15.064 1.00 94.06 365 VAL A N 1
ATOM 2948 C CA . VAL A 1 365 ? -8.782 -6.652 -15.253 1.00 94.06 365 VAL A CA 1
ATOM 2949 C C . VAL A 1 365 ? -8.366 -5.268 -15.749 1.00 94.06 365 VAL A C 1
ATOM 2951 O O . VAL A 1 365 ? -8.945 -4.750 -16.703 1.00 94.06 365 VAL A O 1
ATOM 2954 N N . ASN A 1 366 ? -7.348 -4.668 -15.132 1.00 92.19 366 ASN A N 1
ATOM 2955 C CA . ASN A 1 366 ? -7.033 -3.256 -15.335 1.00 92.19 366 ASN A CA 1
ATOM 2956 C C . ASN A 1 366 ? -5.894 -3.021 -16.322 1.00 92.19 366 ASN A C 1
ATOM 2958 O O . ASN A 1 366 ? -5.810 -1.931 -16.876 1.00 92.19 366 ASN A O 1
ATOM 2962 N N . PHE A 1 367 ? -4.991 -3.985 -16.529 1.00 94.75 367 PHE A N 1
ATOM 2963 C CA . PHE A 1 367 ? -3.784 -3.776 -17.345 1.00 94.75 367 PHE A CA 1
ATOM 2964 C C . PHE A 1 367 ? -3.822 -4.572 -18.654 1.00 94.75 367 PHE A C 1
ATOM 2966 O O . PHE A 1 367 ? -3.202 -4.162 -19.630 1.00 94.75 367 PHE A O 1
ATOM 2973 N N . ALA A 1 368 ? -4.565 -5.680 -18.727 1.00 90.81 368 ALA A N 1
ATOM 2974 C CA . ALA A 1 368 ? -4.546 -6.573 -19.890 1.00 90.81 368 ALA A CA 1
ATOM 2975 C C . ALA A 1 368 ? -4.982 -5.911 -21.211 1.00 90.81 368 ALA A C 1
ATOM 2977 O O . ALA A 1 368 ? -4.499 -6.300 -22.272 1.00 90.81 368 ALA A O 1
ATOM 2978 N N . HIS A 1 369 ? -5.864 -4.906 -21.158 1.00 92.19 369 HIS A N 1
ATOM 2979 C CA . HIS A 1 369 ? -6.306 -4.159 -22.341 1.00 92.19 369 HIS A CA 1
ATOM 2980 C C . HIS A 1 369 ? -5.246 -3.185 -22.878 1.00 92.19 369 HIS A C 1
ATOM 2982 O O . HIS A 1 369 ? -5.354 -2.732 -24.010 1.00 92.19 369 HIS A O 1
ATOM 2988 N N . GLU A 1 370 ? -4.236 -2.858 -22.074 1.00 94.50 370 GLU A N 1
ATOM 2989 C CA . GLU A 1 370 ? -3.174 -1.907 -22.404 1.00 94.50 370 GLU A CA 1
ATOM 2990 C C . GLU A 1 370 ? -1.830 -2.611 -22.621 1.00 94.50 370 GLU A C 1
ATOM 2992 O O . GLU A 1 370 ? -1.044 -2.203 -23.470 1.00 94.50 370 GLU A O 1
ATOM 2997 N N . PHE A 1 371 ? -1.553 -3.688 -21.889 1.00 94.81 371 PHE A N 1
ATOM 2998 C CA . PHE A 1 371 ? -0.297 -4.439 -21.936 1.00 94.81 371 PHE A CA 1
ATOM 2999 C C . PHE A 1 371 ? -0.500 -5.785 -22.633 1.00 94.81 371 PHE A C 1
ATOM 3001 O O . PHE A 1 371 ? -0.433 -6.859 -22.028 1.00 94.81 371 PHE A O 1
ATOM 3008 N N . HIS A 1 372 ? -0.744 -5.719 -23.940 1.00 93.00 372 HIS A N 1
ATOM 3009 C CA . HIS A 1 372 ? -0.953 -6.869 -24.810 1.00 93.00 372 HIS A CA 1
ATOM 3010 C C . HIS A 1 372 ? 0.051 -6.878 -25.967 1.00 93.00 372 HIS A C 1
ATOM 3012 O O . HIS A 1 372 ? 0.930 -6.028 -26.090 1.00 93.00 372 HIS A O 1
ATOM 3018 N N . LYS A 1 373 ? -0.058 -7.893 -26.823 1.00 92.19 373 LYS A N 1
ATOM 3019 C CA . LYS A 1 373 ? 0.878 -8.117 -27.925 1.00 92.19 373 LYS A CA 1
ATOM 3020 C C . LYS A 1 373 ? 0.964 -6.941 -28.889 1.00 92.19 373 LYS A C 1
ATOM 3022 O O . LYS A 1 373 ? 2.066 -6.531 -29.236 1.00 92.19 373 LYS A O 1
ATOM 3027 N N . ASP A 1 374 ? -0.184 -6.433 -29.315 1.00 92.19 374 ASP A N 1
ATOM 3028 C CA . ASP A 1 374 ? -0.248 -5.410 -30.361 1.00 92.19 374 ASP A CA 1
ATOM 3029 C C . ASP A 1 374 ? 0.092 -4.007 -29.844 1.00 92.19 374 ASP A C 1
ATOM 3031 O O . ASP A 1 374 ? 0.403 -3.130 -30.645 1.00 92.19 374 ASP A O 1
ATOM 3035 N N . SER A 1 375 ? 0.068 -3.795 -28.523 1.00 92.12 375 SER A N 1
ATOM 3036 C CA . SER A 1 375 ? 0.483 -2.532 -27.907 1.00 92.12 375 SER A CA 1
ATOM 3037 C C . SER A 1 375 ? 1.972 -2.478 -27.580 1.00 92.12 375 SER A C 1
ATOM 3039 O O . SER A 1 375 ? 2.473 -1.407 -27.251 1.00 92.12 375 SER A O 1
ATOM 3041 N N . TYR A 1 376 ? 2.695 -3.600 -27.656 1.00 92.44 376 TYR A N 1
ATOM 3042 C CA . TYR A 1 376 ? 4.101 -3.626 -27.277 1.00 92.44 376 TYR A CA 1
ATOM 3043 C C . TYR A 1 376 ? 4.963 -2.789 -28.219 1.00 92.44 376 TYR A C 1
ATOM 3045 O O . TYR A 1 376 ? 5.051 -3.054 -29.421 1.00 92.44 376 TYR A O 1
ATOM 3053 N N . ASP A 1 377 ? 5.700 -1.854 -27.631 1.00 89.12 377 ASP A N 1
ATOM 3054 C CA . ASP A 1 377 ? 6.760 -1.131 -28.300 1.00 89.12 377 ASP A CA 1
ATOM 3055 C C . ASP A 1 377 ? 7.942 -0.893 -27.362 1.00 89.12 377 ASP A C 1
ATOM 3057 O O . ASP A 1 377 ? 7.834 -0.222 -26.339 1.00 89.12 377 ASP A O 1
ATOM 3061 N N . ALA A 1 378 ? 9.110 -1.380 -27.763 1.00 84.12 378 ALA A N 1
ATOM 3062 C CA . ALA A 1 378 ? 10.357 -1.302 -27.020 1.00 84.12 378 ALA A CA 1
ATOM 3063 C C . ALA A 1 378 ? 10.745 0.117 -26.579 1.00 84.12 378 ALA A C 1
ATOM 3065 O O . ALA A 1 378 ? 11.493 0.244 -25.611 1.00 84.12 378 ALA A O 1
ATOM 3066 N N . LEU A 1 379 ? 10.282 1.169 -27.263 1.00 82.25 379 LEU A N 1
ATOM 3067 C CA . LEU A 1 379 ? 10.645 2.552 -26.951 1.00 82.25 379 LEU A CA 1
ATOM 3068 C C . LEU A 1 379 ? 9.536 3.302 -26.215 1.00 82.25 379 LEU A C 1
ATOM 3070 O O . LEU A 1 379 ? 9.828 4.096 -25.327 1.00 82.25 379 LEU A O 1
ATOM 3074 N N . THR A 1 380 ? 8.285 3.060 -26.597 1.00 86.56 380 THR A N 1
ATOM 3075 C CA . THR A 1 380 ? 7.139 3.901 -26.217 1.00 86.56 380 THR A CA 1
ATOM 3076 C C . THR A 1 380 ? 6.087 3.190 -25.375 1.00 86.56 380 THR A C 1
ATOM 3078 O O . THR A 1 380 ? 5.251 3.870 -24.797 1.00 86.56 380 THR A O 1
ATOM 3081 N N . HIS A 1 381 ? 6.125 1.856 -25.275 1.00 91.62 381 HIS A N 1
ATOM 3082 C CA . HIS A 1 381 ? 5.174 1.080 -24.474 1.00 91.62 381 HIS A CA 1
ATOM 3083 C C . HIS A 1 381 ? 5.743 -0.304 -24.121 1.00 91.62 381 HIS A C 1
ATOM 3085 O O . HIS A 1 381 ? 5.528 -1.302 -24.811 1.00 91.62 381 HIS A O 1
ATOM 3091 N N . ASN A 1 382 ? 6.546 -0.357 -23.060 1.00 91.12 382 ASN A N 1
ATOM 3092 C CA . ASN A 1 382 ? 7.403 -1.500 -22.713 1.00 91.12 382 ASN A CA 1
ATOM 3093 C C . ASN A 1 382 ? 7.329 -1.851 -21.213 1.00 91.12 382 ASN A C 1
ATOM 3095 O O . ASN A 1 382 ? 6.529 -1.285 -20.468 1.00 91.12 382 ASN A O 1
ATOM 3099 N N . CYS A 1 383 ? 8.199 -2.764 -20.762 1.00 93.50 383 CYS A N 1
ATOM 3100 C CA . CYS A 1 383 ? 8.332 -3.148 -19.353 1.00 93.50 383 CYS A CA 1
ATOM 3101 C C . CYS A 1 383 ? 8.401 -1.988 -18.370 1.00 93.50 383 CYS A C 1
ATOM 3103 O O . CYS A 1 383 ? 7.828 -2.097 -17.300 1.00 93.50 383 CYS A O 1
ATOM 3105 N N . ASN A 1 384 ? 9.076 -0.891 -18.701 1.00 94.38 384 ASN A N 1
ATOM 3106 C CA . ASN A 1 384 ? 9.267 0.206 -17.755 1.00 94.38 384 ASN A CA 1
ATOM 3107 C C . ASN A 1 384 ? 7.939 0.907 -17.443 1.00 94.38 384 ASN A C 1
ATOM 3109 O O . ASN A 1 384 ? 7.684 1.243 -16.293 1.00 94.38 384 ASN A O 1
ATOM 3113 N N . HIS A 1 385 ? 7.064 1.033 -18.444 1.00 95.19 385 HIS A N 1
ATOM 3114 C CA . HIS A 1 385 ? 5.720 1.594 -18.289 1.00 95.19 385 HIS A CA 1
ATOM 3115 C C . HIS A 1 385 ? 4.815 0.646 -17.493 1.00 95.19 385 HIS A C 1
ATOM 3117 O O . HIS A 1 385 ? 4.075 1.073 -16.610 1.00 95.19 385 HIS A O 1
ATOM 3123 N N . PHE A 1 386 ? 4.915 -0.657 -17.773 1.00 97.06 386 PHE A N 1
ATOM 3124 C CA . PHE A 1 386 ? 4.210 -1.684 -17.007 1.00 97.06 386 PHE A CA 1
ATOM 3125 C C . PHE A 1 386 ? 4.642 -1.686 -15.536 1.00 97.06 386 PHE A C 1
ATOM 3127 O O . PHE A 1 386 ? 3.794 -1.663 -14.647 1.00 97.06 386 PHE A O 1
ATOM 3134 N N . SER A 1 387 ? 5.953 -1.689 -15.287 1.00 96.88 387 SER A N 1
ATOM 3135 C CA . SER A 1 387 ? 6.535 -1.678 -13.949 1.00 96.88 387 SER A CA 1
ATOM 3136 C C . SER A 1 387 ? 6.127 -0.427 -13.185 1.00 96.88 387 SER A C 1
ATOM 3138 O O . SER A 1 387 ? 5.716 -0.559 -12.043 1.00 96.88 387 SER A O 1
ATOM 3140 N N . ASP A 1 388 ? 6.149 0.759 -13.802 1.00 95.00 388 ASP A N 1
ATOM 3141 C CA . ASP A 1 388 ? 5.674 1.997 -13.167 1.00 95.00 388 ASP A CA 1
ATOM 3142 C C . ASP A 1 388 ? 4.206 1.902 -12.741 1.00 95.00 388 ASP A C 1
ATOM 3144 O O . ASP A 1 388 ? 3.868 2.145 -11.582 1.00 95.00 388 ASP A O 1
ATOM 3148 N N . LYS A 1 389 ? 3.333 1.438 -13.641 1.00 94.81 389 LYS A N 1
ATOM 3149 C CA . LYS A 1 389 ? 1.905 1.293 -13.340 1.00 94.81 389 LYS A CA 1
ATOM 3150 C C . LYS A 1 389 ? 1.642 0.263 -12.239 1.00 94.81 389 LYS A C 1
ATOM 3152 O O . LYS A 1 389 ? 0.806 0.485 -11.363 1.00 94.81 389 LYS A O 1
ATOM 3157 N N . LEU A 1 390 ? 2.361 -0.859 -12.265 1.00 95.69 390 LEU A N 1
ATOM 3158 C CA . LEU A 1 390 ? 2.260 -1.886 -11.232 1.00 95.69 390 LEU A CA 1
ATOM 3159 C C . LEU A 1 390 ? 2.834 -1.404 -9.893 1.00 95.69 390 LEU A C 1
ATOM 3161 O O . LEU A 1 390 ? 2.251 -1.693 -8.852 1.00 95.69 390 LEU A O 1
ATOM 3165 N N . MET A 1 391 ? 3.920 -0.633 -9.904 1.00 91.69 391 MET A N 1
ATOM 3166 C CA . MET A 1 391 ? 4.512 -0.051 -8.700 1.00 91.69 391 MET A CA 1
ATOM 3167 C C . MET A 1 391 ? 3.577 0.958 -8.026 1.00 91.69 391 MET A C 1
ATOM 3169 O O . MET A 1 391 ? 3.386 0.886 -6.810 1.00 91.69 391 MET A O 1
ATOM 3173 N N . MET A 1 392 ? 2.895 1.800 -8.807 1.00 86.44 392 MET A N 1
ATOM 3174 C CA . MET A 1 392 ? 1.855 2.693 -8.290 1.00 86.44 392 MET A CA 1
ATOM 3175 C C . MET A 1 392 ? 0.715 1.919 -7.620 1.00 86.44 392 MET A C 1
ATOM 3177 O O . MET A 1 392 ? 0.230 2.322 -6.566 1.00 86.44 392 MET A O 1
ATOM 3181 N N . TYR A 1 393 ? 0.317 0.775 -8.181 1.00 89.75 393 TYR A N 1
ATOM 3182 C CA . TYR A 1 393 ? -0.686 -0.082 -7.553 1.00 89.75 393 TYR A CA 1
ATOM 3183 C C . TYR A 1 393 ? -0.172 -0.734 -6.261 1.00 89.75 393 TYR A C 1
ATOM 3185 O O . TYR A 1 393 ? -0.869 -0.715 -5.251 1.00 89.75 393 TYR A O 1
ATOM 3193 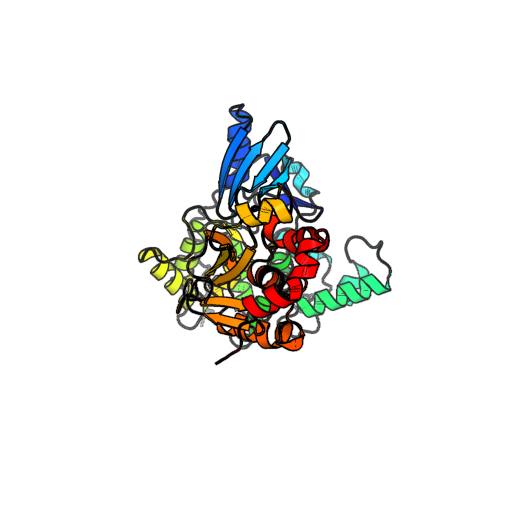N N . LEU A 1 394 ? 1.033 -1.309 -6.268 1.00 89.31 394 LEU A N 1
ATOM 3194 C CA . LEU A 1 394 ? 1.539 -2.105 -5.147 1.00 89.31 394 LEU A CA 1
ATOM 3195 C C . LEU A 1 394 ? 2.005 -1.264 -3.959 1.00 89.31 394 LEU A C 1
ATOM 3197 O O . LEU A 1 394 ? 1.679 -1.629 -2.827 1.00 89.31 394 LEU A O 1
ATOM 3201 N N . ALA A 1 395 ? 2.745 -0.187 -4.229 1.00 83.25 395 ALA A N 1
ATOM 3202 C CA . ALA A 1 395 ? 3.471 0.606 -3.237 1.00 83.25 395 ALA A CA 1
ATOM 3203 C C . ALA A 1 395 ? 3.189 2.119 -3.320 1.00 83.25 395 ALA A C 1
ATOM 3205 O O . ALA A 1 395 ? 3.722 2.868 -2.512 1.00 83.25 395 ALA A O 1
ATOM 3206 N N . ASN A 1 396 ? 2.343 2.578 -4.255 1.00 81.44 396 ASN A N 1
ATOM 3207 C CA . ASN A 1 396 ? 2.058 4.004 -4.481 1.00 81.44 396 ASN A CA 1
ATOM 3208 C C . ASN A 1 396 ? 3.308 4.848 -4.800 1.00 81.44 396 ASN A C 1
ATOM 3210 O O . ASN A 1 396 ? 3.371 6.036 -4.484 1.00 81.44 396 ASN A O 1
ATOM 3214 N N . GLU A 1 397 ? 4.302 4.230 -5.435 1.00 81.44 397 GLU A N 1
ATOM 3215 C CA . GLU A 1 397 ? 5.533 4.891 -5.852 1.00 81.44 397 GLU A CA 1
ATOM 3216 C C . GLU A 1 397 ? 5.803 4.658 -7.334 1.00 81.44 397 GLU A C 1
ATOM 3218 O O . GLU A 1 397 ? 5.544 3.582 -7.871 1.00 81.44 397 GLU A O 1
ATOM 3223 N N . HIS A 1 398 ? 6.353 5.680 -7.985 1.00 86.69 398 HIS A N 1
ATOM 3224 C CA . HIS A 1 398 ? 6.862 5.555 -9.344 1.00 86.69 398 HIS A CA 1
ATOM 3225 C C . HIS A 1 398 ? 8.194 4.807 -9.355 1.00 86.69 398 HIS A C 1
ATOM 3227 O O . HIS A 1 398 ? 8.952 4.836 -8.381 1.00 86.69 398 HIS A O 1
ATOM 3233 N N . VAL A 1 399 ? 8.525 4.207 -10.496 1.00 88.94 399 VAL A N 1
ATOM 3234 C CA . VAL A 1 399 ? 9.884 3.701 -10.721 1.00 88.94 399 VAL A CA 1
ATOM 3235 C C . VAL A 1 399 ? 10.905 4.853 -10.690 1.00 88.94 399 VAL A C 1
ATOM 3237 O O . VAL A 1 399 ? 10.555 6.013 -10.932 1.00 88.94 399 VAL A O 1
ATOM 3240 N N . PRO A 1 400 ? 12.187 4.560 -10.410 1.00 87.56 400 PRO A N 1
ATOM 3241 C CA . PRO A 1 400 ? 13.258 5.550 -10.381 1.00 87.56 400 PRO A CA 1
ATOM 3242 C C . PRO A 1 400 ? 13.302 6.422 -11.640 1.00 87.56 400 PRO A C 1
ATOM 3244 O O . PRO A 1 400 ? 13.051 5.957 -12.752 1.00 87.56 400 PRO A O 1
ATOM 3247 N N . GLU A 1 401 ? 13.678 7.689 -11.473 1.00 84.06 401 GLU A N 1
ATOM 3248 C CA . GLU A 1 401 ? 13.643 8.700 -12.538 1.00 84.06 401 GLU A CA 1
ATOM 3249 C C . GLU A 1 401 ? 14.454 8.298 -13.783 1.00 84.06 401 GLU A C 1
ATOM 3251 O O . GLU A 1 401 ? 14.050 8.581 -14.908 1.00 84.06 401 GLU A O 1
ATOM 3256 N N . GLU A 1 402 ? 15.564 7.579 -13.600 1.00 83.00 402 GLU A N 1
ATOM 3257 C CA . GLU A 1 402 ? 16.393 7.041 -14.688 1.00 83.00 402 GLU A CA 1
ATOM 3258 C C . GLU A 1 402 ? 15.668 6.011 -15.569 1.00 83.00 402 GLU A C 1
ATOM 3260 O O . GLU A 1 402 ? 15.963 5.900 -16.758 1.00 83.00 402 GLU A O 1
ATOM 3265 N N . ILE A 1 403 ? 14.694 5.293 -15.005 1.00 88.12 403 ILE A N 1
ATOM 3266 C CA . ILE A 1 403 ? 13.808 4.382 -15.731 1.00 88.12 403 ILE A CA 1
ATOM 3267 C C . ILE A 1 403 ? 12.682 5.177 -16.392 1.00 88.12 403 ILE A C 1
ATOM 3269 O O . ILE A 1 403 ? 12.406 4.994 -17.579 1.00 88.12 403 ILE A O 1
ATOM 3273 N N . LEU A 1 404 ? 12.061 6.085 -15.631 1.00 83.06 404 LEU A N 1
ATOM 3274 C CA . LEU A 1 404 ? 10.897 6.860 -16.062 1.00 83.06 404 LEU A CA 1
ATOM 3275 C C . LEU A 1 404 ? 11.217 7.797 -17.238 1.00 83.06 404 LEU A C 1
ATOM 3277 O O . LEU A 1 404 ? 10.410 7.936 -18.150 1.00 83.06 404 LEU A O 1
ATOM 3281 N N . LYS A 1 405 ? 12.413 8.402 -17.255 1.00 82.62 405 LYS A N 1
ATOM 3282 C CA . LYS A 1 405 ? 12.867 9.323 -18.314 1.00 82.62 405 LYS A CA 1
ATOM 3283 C C . LYS A 1 405 ? 13.532 8.636 -19.504 1.00 82.62 405 LYS A C 1
ATOM 3285 O O . LYS A 1 405 ? 13.808 9.288 -20.514 1.00 82.62 405 LYS A O 1
ATOM 3290 N N . GLN A 1 406 ? 13.796 7.331 -19.427 1.00 83.75 406 GLN A N 1
ATOM 3291 C CA . GLN A 1 406 ? 14.431 6.596 -20.522 1.00 83.75 406 GLN A CA 1
ATOM 3292 C C . GLN A 1 406 ? 13.682 6.730 -21.867 1.00 83.75 406 GLN A C 1
ATOM 3294 O O . GLN A 1 406 ? 14.362 6.928 -22.878 1.00 83.75 406 GLN A O 1
ATOM 3299 N N . PRO A 1 407 ? 12.333 6.675 -21.933 1.00 81.31 407 PRO A N 1
ATOM 3300 C CA . PRO A 1 407 ? 11.600 6.877 -23.183 1.00 81.31 407 PRO A CA 1
ATOM 3301 C C . PRO A 1 407 ? 11.894 8.232 -23.840 1.00 81.31 407 PRO A C 1
ATOM 3303 O O . PRO A 1 407 ? 12.159 8.284 -25.039 1.00 81.31 407 PRO A O 1
ATOM 3306 N N . GLU A 1 408 ? 11.928 9.322 -23.070 1.00 78.50 408 GLU A N 1
ATOM 3307 C CA . GLU A 1 408 ? 12.215 10.668 -23.589 1.00 78.50 408 GLU A CA 1
ATOM 3308 C C . GLU A 1 408 ? 13.638 10.769 -24.153 1.00 78.50 408 GLU A C 1
ATOM 3310 O O . GLU A 1 408 ? 13.851 11.293 -25.250 1.00 78.50 408 GLU A O 1
ATOM 3315 N N . LEU A 1 409 ? 14.619 10.217 -23.431 1.00 73.50 409 LEU A N 1
ATOM 3316 C CA . LEU A 1 409 ? 16.018 10.185 -23.868 1.00 73.50 409 LEU A CA 1
ATOM 3317 C C . LEU A 1 409 ? 16.185 9.390 -25.168 1.00 73.50 409 LEU A C 1
ATOM 3319 O O . LEU A 1 409 ? 16.932 9.794 -26.059 1.00 73.50 409 LEU A O 1
ATOM 3323 N N . ILE A 1 410 ? 15.458 8.279 -25.292 1.00 76.44 410 ILE A N 1
ATOM 3324 C CA . ILE A 1 410 ? 15.440 7.446 -26.491 1.00 76.44 410 ILE A CA 1
ATOM 3325 C C . ILE A 1 410 ? 14.793 8.177 -27.671 1.00 76.44 410 ILE A C 1
ATOM 3327 O O . ILE A 1 410 ? 15.346 8.169 -28.772 1.00 76.44 410 ILE A O 1
ATOM 3331 N N . LEU A 1 411 ? 13.629 8.798 -27.463 1.00 76.19 411 LEU A N 1
ATOM 3332 C CA . LEU A 1 411 ? 12.872 9.444 -28.535 1.00 76.19 411 LEU A CA 1
ATOM 3333 C C . LEU A 1 411 ? 13.645 10.604 -29.170 1.00 76.19 411 LEU A C 1
ATOM 3335 O O . LEU A 1 411 ? 13.535 10.815 -30.380 1.00 76.19 411 LEU A O 1
ATOM 3339 N N . ASN A 1 412 ? 14.467 11.288 -28.371 1.00 78.12 412 ASN A N 1
ATOM 3340 C CA . ASN A 1 412 ? 15.337 12.380 -28.800 1.00 78.12 412 ASN A CA 1
ATOM 3341 C C . ASN A 1 412 ? 16.609 11.917 -29.536 1.00 78.12 412 ASN A C 1
ATOM 3343 O O . ASN A 1 412 ? 17.366 12.760 -30.019 1.00 78.12 412 ASN A O 1
ATOM 3347 N N . SER A 1 413 ? 16.853 10.606 -29.662 1.00 77.38 413 SER A N 1
ATOM 3348 C CA . SER A 1 413 ? 17.994 10.052 -30.398 1.00 77.38 413 SER A CA 1
ATOM 3349 C C . SER A 1 413 ? 17.567 9.476 -31.759 1.00 77.38 413 SER A C 1
ATOM 3351 O O . SER A 1 413 ? 16.977 8.390 -31.821 1.00 77.38 413 SER A O 1
ATOM 3353 N N . PRO A 1 414 ? 17.914 10.131 -32.890 1.00 78.56 414 PRO A N 1
ATOM 3354 C CA . PRO A 1 414 ? 17.588 9.638 -34.233 1.00 78.56 414 PRO A CA 1
ATOM 3355 C C . PRO A 1 414 ? 18.107 8.222 -34.509 1.00 78.56 414 PRO A C 1
ATOM 3357 O O . PRO A 1 414 ? 17.485 7.451 -35.237 1.00 78.56 414 PRO A O 1
ATOM 3360 N N . ALA A 1 415 ? 19.237 7.856 -33.904 1.00 74.38 415 ALA A N 1
ATOM 3361 C CA . ALA A 1 415 ? 19.825 6.539 -34.072 1.00 74.38 415 ALA A CA 1
ATOM 3362 C C . ALA A 1 415 ? 18.988 5.422 -33.421 1.00 74.38 415 ALA A C 1
ATOM 3364 O O . ALA A 1 415 ? 18.850 4.351 -34.014 1.00 74.38 415 ALA A O 1
ATOM 3365 N N . VAL A 1 416 ? 18.374 5.661 -32.251 1.00 75.31 416 VAL A N 1
ATOM 3366 C CA . VAL A 1 416 ? 17.486 4.665 -31.611 1.00 75.31 416 VAL A CA 1
ATOM 3367 C C . VAL A 1 416 ? 16.209 4.488 -32.410 1.00 75.31 416 VAL A C 1
ATOM 3369 O O . VAL A 1 416 ? 15.734 3.366 -32.575 1.00 75.31 416 VAL A O 1
ATOM 3372 N N . GLN A 1 417 ? 15.676 5.584 -32.951 1.00 79.81 417 GLN A N 1
ATOM 3373 C CA . GLN A 1 417 ? 14.482 5.546 -33.791 1.00 79.81 417 GLN A CA 1
ATOM 3374 C C . GLN A 1 417 ? 14.699 4.654 -35.020 1.00 79.81 417 GLN A C 1
ATOM 3376 O O . GLN A 1 417 ? 13.847 3.828 -35.343 1.00 79.81 417 GLN A O 1
ATOM 3381 N N . LEU A 1 418 ? 15.875 4.742 -35.655 1.00 83.06 418 LEU A N 1
ATOM 3382 C CA . LEU A 1 418 ? 16.253 3.854 -36.760 1.00 83.06 418 LEU A CA 1
ATOM 3383 C C . LEU A 1 418 ? 16.434 2.392 -36.311 1.00 83.06 418 LEU A C 1
ATOM 3385 O O . LEU A 1 418 ? 16.147 1.473 -37.077 1.00 83.06 418 LEU A O 1
ATOM 3389 N N . ALA A 1 419 ? 16.863 2.162 -35.067 1.00 78.12 419 ALA A N 1
ATOM 3390 C CA . ALA A 1 419 ? 17.027 0.828 -34.487 1.00 78.12 419 ALA A CA 1
ATOM 3391 C C . ALA A 1 419 ? 15.719 0.207 -33.953 1.00 78.12 419 ALA A C 1
ATOM 3393 O O . ALA A 1 419 ? 15.701 -0.985 -33.636 1.00 78.12 419 ALA A O 1
ATOM 3394 N N . ARG A 1 420 ? 14.613 0.963 -33.883 1.00 83.50 420 ARG A N 1
ATOM 3395 C CA . ARG A 1 420 ? 13.322 0.530 -33.314 1.00 83.50 420 ARG A CA 1
ATOM 3396 C C . ARG A 1 420 ? 12.843 -0.850 -33.796 1.00 83.50 420 ARG A C 1
ATOM 3398 O O . ARG A 1 420 ? 12.476 -1.652 -32.937 1.00 83.50 420 ARG A O 1
ATOM 3405 N N . PRO A 1 421 ? 12.895 -1.214 -35.098 1.00 84.94 421 PRO A N 1
ATOM 3406 C CA . PRO A 1 421 ? 12.476 -2.548 -35.545 1.00 84.94 421 PRO A CA 1
ATOM 3407 C C . PRO A 1 421 ? 13.325 -3.683 -34.955 1.00 84.94 421 PRO A C 1
ATOM 3409 O O . PRO A 1 421 ? 12.805 -4.746 -34.616 1.00 84.94 421 PRO A O 1
ATOM 3412 N N . PHE A 1 422 ? 14.634 -3.458 -34.808 1.00 79.88 422 PHE A N 1
ATOM 3413 C CA . PHE A 1 422 ? 15.549 -4.424 -34.204 1.00 79.88 422 PHE A CA 1
ATOM 3414 C C . PHE A 1 422 ? 15.287 -4.572 -32.701 1.00 79.88 422 PHE A C 1
ATOM 3416 O O . PHE A 1 422 ? 15.219 -5.695 -32.206 1.00 79.88 422 PHE A O 1
ATOM 3423 N N . LEU A 1 423 ? 15.075 -3.456 -31.997 1.00 78.31 423 LEU A N 1
ATOM 3424 C CA . LEU A 1 423 ? 14.769 -3.446 -30.563 1.00 78.31 423 LEU A CA 1
ATOM 3425 C C . LEU A 1 423 ? 13.435 -4.148 -30.281 1.00 78.31 423 LEU A C 1
ATOM 3427 O O . LEU A 1 423 ? 13.380 -5.033 -29.430 1.00 78.31 423 LEU A O 1
ATOM 3431 N N . ASN A 1 424 ? 12.399 -3.864 -31.075 1.00 82.25 424 ASN A N 1
ATOM 3432 C CA . ASN A 1 424 ? 11.126 -4.579 -30.997 1.00 82.25 424 ASN A CA 1
ATOM 3433 C C . ASN A 1 424 ? 11.315 -6.084 -31.206 1.00 82.25 424 ASN A C 1
ATOM 3435 O O . ASN A 1 424 ? 10.806 -6.869 -30.420 1.00 82.25 424 ASN A O 1
ATOM 3439 N N . ARG A 1 425 ? 12.114 -6.520 -32.186 1.00 80.75 425 ARG A N 1
ATOM 3440 C CA . ARG A 1 425 ? 12.385 -7.954 -32.391 1.00 80.75 425 ARG A CA 1
ATOM 3441 C C . ARG A 1 425 ? 13.177 -8.598 -31.247 1.00 80.75 425 ARG A C 1
ATOM 3443 O O . ARG A 1 425 ? 12.984 -9.778 -30.974 1.00 80.75 425 ARG A O 1
ATOM 3450 N N . ARG A 1 426 ? 14.104 -7.862 -30.630 1.00 72.88 426 ARG A N 1
ATOM 3451 C CA . ARG A 1 426 ? 14.992 -8.373 -29.576 1.00 72.88 426 ARG A CA 1
ATOM 3452 C C . ARG A 1 426 ? 14.298 -8.481 -28.219 1.00 72.88 426 ARG A C 1
ATOM 3454 O O . ARG A 1 426 ? 14.663 -9.371 -27.450 1.00 72.88 426 ARG A O 1
ATOM 3461 N N . PHE A 1 427 ? 13.366 -7.572 -27.932 1.00 70.81 427 PHE A N 1
ATOM 3462 C CA . PHE A 1 427 ? 12.734 -7.429 -26.617 1.00 70.81 427 PHE A CA 1
ATOM 3463 C C . PHE A 1 427 ? 11.283 -7.910 -26.573 1.00 70.81 427 PHE A C 1
ATOM 3465 O O . PHE A 1 427 ? 10.778 -8.226 -25.497 1.00 70.81 427 PHE A O 1
ATOM 3472 N N . PHE A 1 428 ? 10.629 -8.034 -27.729 1.00 75.94 428 PHE A N 1
ATOM 3473 C CA . PHE A 1 428 ? 9.387 -8.781 -27.835 1.00 75.94 428 PHE A CA 1
ATOM 3474 C C . PHE A 1 428 ? 9.678 -10.274 -27.658 1.00 75.94 428 PHE A C 1
ATOM 3476 O O . PHE A 1 428 ? 10.379 -10.890 -28.465 1.00 75.94 428 PHE A O 1
ATOM 3483 N N . VAL A 1 429 ? 9.110 -10.876 -26.618 1.00 70.69 429 VAL A N 1
ATOM 3484 C CA . VAL A 1 429 ? 9.226 -12.310 -26.363 1.00 70.69 429 VAL A CA 1
ATOM 3485 C C . VAL A 1 429 ? 8.069 -13.008 -27.071 1.00 70.69 429 VAL A C 1
ATOM 3487 O O . VAL A 1 429 ? 6.928 -13.001 -26.608 1.00 70.69 429 VAL A O 1
ATOM 3490 N N . GLN A 1 430 ? 8.358 -13.616 -28.228 1.00 52.69 430 GLN A N 1
ATOM 3491 C CA . GLN A 1 430 ? 7.404 -14.504 -28.894 1.00 52.69 430 GLN A CA 1
ATOM 3492 C C . GLN A 1 430 ? 7.140 -15.702 -27.980 1.00 52.69 430 GLN A C 1
ATOM 3494 O O . GLN A 1 430 ? 8.050 -16.469 -27.682 1.00 52.69 430 GLN A O 1
ATOM 3499 N N . GLY A 1 431 ? 5.904 -15.828 -27.494 1.00 47.22 431 GLY A N 1
ATOM 3500 C CA . GLY A 1 431 ? 5.514 -16.956 -26.656 1.00 47.22 431 GLY A CA 1
ATOM 3501 C C . GLY A 1 431 ? 5.675 -18.280 -27.403 1.00 47.22 431 GLY A C 1
ATOM 3502 O O . GLY A 1 431 ? 5.137 -18.422 -28.500 1.00 47.22 431 GLY A O 1
ATOM 3503 N N . SER A 1 432 ? 6.410 -19.209 -26.790 1.00 33.66 432 SER A N 1
ATOM 3504 C CA . SER A 1 432 ? 6.310 -20.655 -27.019 1.00 33.66 432 SER A CA 1
ATOM 3505 C C . SER A 1 432 ? 4.973 -21.194 -26.530 1.00 33.66 432 SER A C 1
ATOM 3507 O O . SER A 1 432 ? 4.590 -20.780 -25.404 1.00 33.66 432 SER A O 1
#

Nearest PDB structures (foldseek):
  3ebq-assembly1_A  TM=8.973E-01  e=1.779E-10  Homo sapiens
  2wp7-assembly1_A-2  TM=8.883E-01  e=5.148E-10  Mus musculus
  9bks-assembly1_A  TM=9.236E-01  e=4.880E-04  Homo sapiens
  3v3l-assembly1_A  TM=9.035E-01  e=1.490E-03  Homo sapiens
  7mwf-assembly1_A  TM=2.539E-01  e=4.466E-02  Homo sapiens

Mean predicted aligned error: 12.49 Å

Foldseek 3Di:
DDDDDPDDDPLDPQPQPAPADQKFKWWDDPNFTHTDDPVVRVVVVVCVVVVNQWDWDQAQVAIWIHGNVQQWIAGPQQRDIIHMDMDGVVRCVPRPQDALVNLLVVCVVQFDDDPPDQTFRALVSCLVDPPDPPDDSVVSSVVSVVLQVLLDLPPDNGHGSLSSSLSVLVVSLDDPPLLSSVLSVLVSVVCVVPVCPSVLLVVLCQSQAHDHVNTGDQKHAVVSLLVSLVSLCPPDPPDQLVVLSVVQNVCVVVVNQPADNRHIHGSSRSSLSSSPFHKKWKKKFKFQQCNQCQVVCCVQLDVPRRGLIAIWMWICAPVHIWTWFAQQFIDIDHPQPDPRHHGPDTRTLHIARDHPVRLVVCCVPPVRVCRHNVNDFLQPRGRQVVNQVSSCNGRVDGDHPSSVCRSVSQVPRPVSVVCRVVSSVVRRDDDD